Protein 4USK (pdb70)

B-factor: mean 26.86, std 12.87, range [9.79, 126.87]

Radius of gyration: 27.18 Å; Cα contacts (8 Å, |Δi|>4): 1807; chains: 2; bounding box: 76×77×44 Å

Solvent-accessible surface area: 27457 Å² total; per-residue (Å²): 161,57,23,36,0,64,0,71,0,0,0,11,0,5,1,11,5,13,10,0,7,2,48,27,1,1,72,85,83,6,1,49,0,0,0,0,0,1,65,54,30,0,41,0,4,0,67,32,37,120,85,83,2,3,52,0,21,13,48,111,126,87,89,29,114,53,128,58,86,85,118,108,13,133,61,86,57,40,17,36,34,12,1,3,0,9,27,17,0,15,179,77,79,39,183,30,142,28,35,18,0,20,0,12,5,86,25,74,4,72,63,27,1,18,1,9,6,48,3,0,27,0,0,0,2,0,36,0,0,14,19,32,46,62,12,28,35,18,14,36,36,4,0,68,16,0,46,87,0,10,34,99,54,18,57,80,93,12,15,17,14,24,1,9,0,0,0,24,7,13,15,2,6,0,30,0,63,52,100,54,97,16,44,4,3,46,11,102,21,83,108,137,0,28,75,72,0,40,40,2,0,1,2,0,48,22,25,59,12,202,50,45,85,94,0,32,93,24,3,17,56,1,14,105,76,145,106,110,84,14,20,85,9,0,47,3,5,39,128,22,0,64,66,1,11,59,4,2,28,77,16,49,33,181,32,0,10,39,2,3,101,96,16,4,73,33,10,61,102,1,8,185,22,0,13,63,90,88,2,52,93,0,30,72,2,0,66,173,12,17,5,72,0,0,15,0,3,3,27,3,14,7,0,6,0,0,0,10,0,29,78,142,68,46,114,46,0,50,152,28,0,61,142,49,118,39,119,44,25,92,2,89,16,22,157,91,2,1,65,27,95,98,100,29,103,174,61,21,37,0,66,0,67,0,0,0,10,0,4,1,11,4,13,8,0,6,3,49,30,1,1,72,83,82,6,1,48,0,0,0,0,0,0,52,43,32,0,43,0,5,0,81,33,34,123,81,84,4,2,59,0,22,10,50,97,126,90,88,32,125,45,115,51,80,86,117,106,14,133,62,89,57,49,26,38,36,13,1,3,0,9,29,21,0,15,179,80,77,40,179,30,144,29,31,20,0,21,0,15,4,85,24,83,6,71,66,24,2,18,1,10,7,53,2,0,29,0,0,0,2,0,37,0,0,13,18,31,46,59,14,27,36,18,14,36,36,4,0,67,16,0,51,88,0,10,36,99,54,18,58,82,95,13,15,18,15,24,0,9,0,0,0,24,8,12,14,1,5,0,30,0,64,52,98,58,97,16,44,3,2,44,13,99,19,83,118,140,1,27,89,73,0,40,40,3,0,1,0,0,46,22,24,54,12,207,50,45,84,88,0,29,91,22,3,19,57,1,13,104,76,139,108,111,87,13,20,84,9,0,44,1,6,41,126,21,0,63,66,2,12,59,4,3,28,74,16,48,34,181,32,0,9,41,2,3,99,100,15,4,73,30,11,61,106,2,7,183,22,0,15,64,89,86,2,52,96,0,29,77,2,0,67,184,18,18,6,74,0,0,17,0,3,5,28,4,13,9,0,18,0,0,0,10,0,27,77,132,84,46,112,56,0,50,156,27,0,60,140,53,118,43,127,45,30,86,2,88,19,23,157,97,4,1,71,25,90,96,97,34,106

InterPro domains:
  IPR001174 HddA/FKP [PR00960] (10-25)
  IPR001174 HddA/FKP [PR00960] (109-130)
  IPR001174 HddA/FKP [PR00960] (151-170)
  IPR001174 HddA/FKP [PR00960] (260-284)
  IPR001174 HddA/FKP [PR00960] (288-307)
  IPR006204 GHMP kinase N-terminal domain [PF00288] (81-171)
  IPR013750 GHMP kinase, C-terminal domain [PF08544] (245-319)
  IPR014606 D,D-heptose 7-phosphate kinase [PIRSF036406] (5-345)
  IPR020568 Ribosomal protein uS5 domain 2-type superfamily [SSF54211] (5-190)
  IPR036554 GHMP kinase, C-terminal domain superfamily [SSF55060] (190-334)
  IPR052203 GHMP Kinase-Related Enzymes [PTHR32463] (3-320)

Secondary structure (DSSP, 8-state):
---EEEEEEEEEEEEE-TTTTSHHHHHHH-EEEEEEEEEEEEEEEEEE-SSSEEEEE-TT--EEEEE--SSPPP--SSSHHHHHHHHHHHHHHSTT----EEEEEEESS-TTSSS-HHHHHHHHHHHHHHHHHT----HHHHHHHHHIIIIIIT-----SHHHHHHHH-SEEEEEEETTTEEEEEE----HHHHHHHHHHEEEEE----S-HHHHHHHHHHHHHTT-HHHHHHHHHHHHHHHHHHHHHHTT-HHHHHHHHHHHHHHHHHH-TTSS-HHHHHHHHHHHHHT--EEEESSSSSSSEEEEE--GGGHHHHHHHHTTSSSEEEE--B-----EEEEEE-/---EEEEEEEEEEEEE-TTTTSHHHHHHH-EEEEEEEEEEEEEEEEEE-SSSEEEEE-TT--EEEEE--SSPPP--SSSHHHHHHHHHHHHHHSTT----EEEEEEESS-TTSSS-HHHHHHHHHHHHHHHHHT----HHHHHHHHHHIIIIIT-----SSHHHHHHH-SEEEEEEETTTEEEEEE----HHHHHHHHHHEEEEE----S-HHHHHHHHHHHHHTT-HHHHHHHHHHHHHHHHHHHHHHTT-HHHHHHHHHHHHHHHHHHSTTSS-HHHHHHHHHHHHHT--EEEESSSSSSSEEEEE--GGGHHHHHHHHTTSSSEEEE--B-----EEEEEE-

Sequence (690 aa):
NPTIIIRARAPLRLLGLAGGGTDVVAPYADTFGGYVVLNATIDDRRYAYAVIKKTLTIPAVVRRFVSTDDQQQQVEEKKHQQLISSEEPLELNGTTLLNLHKAVYNHMIRNYNHGKKPIALELSSTFCDAPAGSSGLGSSSSTLVVVMIKAFVELLNLPLDDYAIAQQLAYRRIIERVDCGLAGGRQDQYSATFGGFNFMMEFYAAARTIVNPLRRIKNNWVLLCELEASLVLFYTGVVSRRESSAKIIQDQSSDDNVVSSHKTAAIEAMHGIKRREALVMKEEALLKGDFKKAFVVASSMRLLGWDNKKNSARTVSNAHIIDEIYDAAIRRAGAQAGKVVSGAGGGGFMLFFVPTEEKKRMDLIRRTLGEEYDGQQVSSNCHFTTKNGTQQAWRRIANNPTIIIRARAPLRLLGLAGGGTDVAPYADTFGGYVLNATIDDRRYAYAVIKKTLTIPAVVRRFVSTDDQQQQVEEKKHQQLISEEPLELNGTLNLHKAVYNHMIRRNYNHGKPIALELSTFCDAPAGSSGLGSSSSTLVVVMIKAFVELLNLPLDDYAIAQQLAYRRIERVDCGLAGGRQDQYSATFGGFNFMMEFYAAARTIVNPLRRIKNNWVLLCELEASLVLFYTGVVSRRESSAKIIQDQSSDDNVVSSHKTAAIEAMHGIKRREALVMKEEALLKGDFKKAFVVASSMRLLGWDNKKNSARTVSNAHIIDEIYDAAIRRAGAQAGKVVSGAGGGGFMLFFVPTEEKKRMDLIRRTLGEEYDGQQVSSNCHFTTKNGTQQAWRRIAN

Structure (mmCIF, N/CA/C/O backbone):
data_4USK
#
_entry.id   4USK
#
_cell.length_a   101.580
_cell.length_b   116.050
_cell.length_c   168.160
_cell.angle_alpha   90.00
_cell.angle_beta   90.00
_cell.angle_gamma   90.00
#
_symmetry.space_group_name_H-M   'C 2 2 21'
#
loop_
_entity.id
_entity.type
_entity.pdbx_description
1 polymer 'PUTATIVE SUGAR KINASE'
2 non-polymer 'DIMETHYL SULFOXIDE'
3 non-polymer 'CHLORIDE ION'
4 non-polymer S-1,2-PROPANEDIOL
5 water water
#
loop_
_atom_site.group_PDB
_atom_site.id
_atom_site.type_symbol
_atom_site.label_atom_id
_atom_site.label_alt_id
_atom_site.label_comp_id
_atom_site.label_asym_id
_atom_site.label_entity_id
_atom_site.label_seq_id
_atom_site.pdbx_PDB_ins_code
_atom_site.Cartn_x
_atom_site.Cartn_y
_atom_site.Cartn_z
_atom_site.occupancy
_atom_site.B_iso_or_equiv
_atom_site.auth_seq_id
_atom_site.auth_comp_id
_atom_site.auth_asym_id
_atom_site.auth_atom_id
_atom_site.pdbx_PDB_model_num
ATOM 1 N N . ASN A 1 2 ? -35.495 -12.306 40.094 1.00 125.77 2 ASN A N 1
ATOM 2 C CA . ASN A 1 2 ? -34.206 -11.791 40.648 1.00 116.73 2 ASN A CA 1
ATOM 3 C C . ASN A 1 2 ? -33.064 -11.736 39.621 1.00 92.14 2 ASN A C 1
ATOM 4 O O . ASN A 1 2 ? -32.778 -12.729 38.942 1.00 70.82 2 ASN A O 1
ATOM 9 N N . PRO A 1 3 ? -32.420 -10.561 39.496 1.00 80.46 3 PRO A N 1
ATOM 10 C CA . PRO A 1 3 ? -31.349 -10.333 38.518 1.00 64.45 3 PRO A CA 1
ATOM 11 C C . PRO A 1 3 ? -30.059 -11.175 38.668 1.00 55.20 3 PRO A C 1
ATOM 12 O O . PRO A 1 3 ? -29.729 -11.662 39.760 1.00 50.76 3 PRO A O 1
ATOM 16 N N . THR A 1 4 ? -29.364 -11.344 37.542 1.00 42.79 4 THR A N 1
ATOM 17 C CA . THR A 1 4 ? -27.991 -11.848 37.502 1.00 33.91 4 THR A CA 1
ATOM 18 C C . THR A 1 4 ? -27.050 -10.642 37.493 1.00 24.00 4 THR A C 1
ATOM 19 O O . THR A 1 4 ? -27.308 -9.651 36.802 1.00 22.84 4 THR A O 1
ATOM 23 N N . ILE A 1 5 ? -25.965 -10.722 38.249 1.00 20.92 5 ILE A N 1
ATOM 24 C CA . ILE A 1 5 ? -24.923 -9.692 38.169 1.00 16.70 5 ILE A CA 1
ATOM 25 C C . ILE A 1 5 ? -23.593 -10.418 37.953 1.00 16.62 5 ILE A C 1
ATOM 26 O O . ILE A 1 5 ? -23.254 -11.332 38.722 1.00 20.68 5 ILE A O 1
ATOM 31 N N . ILE A 1 6 ? -22.909 -10.014 36.880 1.00 14.59 6 ILE A N 1
ATOM 32 C CA A ILE A 1 6 ? -21.633 -10.586 36.396 0.40 15.02 6 ILE A CA 1
ATOM 33 C CA B ILE A 1 6 ? -21.602 -10.588 36.558 0.60 15.20 6 ILE A CA 1
ATOM 34 C C . ILE A 1 6 ? -20.624 -9.447 36.413 1.00 13.89 6 ILE A C 1
ATOM 35 O O . ILE A 1 6 ? -20.964 -8.373 35.921 1.00 14.51 6 ILE A O 1
ATOM 44 N N . ARG A 1 7 ? -19.387 -9.692 36.871 1.00 13.61 7 ARG A N 1
ATOM 45 C CA . ARG A 1 7 ? -18.316 -8.738 36.670 1.00 13.75 7 ARG A CA 1
ATOM 46 C C . ARG A 1 7 ? -17.162 -9.454 35.960 1.00 14.01 7 ARG A C 1
ATOM 47 O O . ARG A 1 7 ? -16.969 -10.668 36.124 1.00 15.03 7 ARG A O 1
ATOM 55 N N . ALA A 1 8 ? -16.415 -8.718 35.154 1.00 11.25 8 ALA A N 1
ATOM 56 C CA . ALA A 1 8 ? -15.193 -9.307 34.583 1.00 12.30 8 ALA A CA 1
ATOM 57 C C . ALA A 1 8 ? -14.110 -8.257 34.706 1.00 12.52 8 ALA A C 1
ATOM 58 O O . ALA A 1 8 ? -14.385 -7.039 34.750 1.00 13.85 8 ALA A O 1
ATOM 60 N N . ARG A 1 9 ? -12.851 -8.699 34.773 1.00 10.83 9 ARG A N 1
ATOM 61 C CA . ARG A 1 9 ? -11.753 -7.747 34.775 1.00 10.67 9 ARG A CA 1
ATOM 62 C C . ARG A 1 9 ? -10.673 -8.274 33.828 1.00 11.47 9 ARG A C 1
ATOM 63 O O . ARG A 1 9 ? -10.571 -9.472 33.574 1.00 12.22 9 ARG A O 1
ATOM 71 N N . ALA A 1 10 ? -9.873 -7.376 33.302 1.00 12.88 10 ALA A N 1
ATOM 72 C CA . ALA A 1 10 ? -8.740 -7.788 32.434 1.00 17.03 10 ALA A CA 1
ATOM 73 C C . ALA A 1 10 ? -7.601 -6.835 32.723 1.00 14.87 10 ALA A C 1
ATOM 74 O O . ALA A 1 10 ? -7.826 -5.622 32.827 1.00 14.62 10 ALA A O 1
ATOM 76 N N . PRO A 1 11 ? -6.360 -7.360 32.843 1.00 13.52 11 PRO A N 1
ATOM 77 C CA . PRO A 1 11 ? -5.267 -6.454 33.186 1.00 13.57 11 PRO A CA 1
ATOM 78 C C . PRO A 1 11 ? -4.771 -5.586 32.005 1.00 13.81 11 PRO A C 1
ATOM 79 O O . PRO A 1 11 ? -4.732 -6.045 30.859 1.00 12.80 11 PRO A O 1
ATOM 83 N N . LEU A 1 12 ? -4.372 -4.366 32.345 1.00 11.30 12 LEU A N 1
ATOM 84 C CA . LEU A 1 12 ? -3.731 -3.413 31.420 1.00 11.41 12 LEU A CA 1
ATOM 85 C C . LEU A 1 12 ? -2.295 -3.862 31.219 1.00 12.39 12 LEU A C 1
ATOM 86 O O . LEU A 1 12 ? -1.832 -4.809 31.893 1.00 11.74 12 LEU A O 1
ATOM 91 N N . ARG A 1 13 ? -1.589 -3.218 30.294 1.00 13.15 13 ARG A N 1
ATOM 92 C CA . ARG A 1 13 ? -0.281 -3.732 29.886 1.00 15.80 13 ARG A CA 1
ATOM 93 C C . ARG A 1 13 ? 0.763 -2.652 29.637 1.00 14.82 13 ARG A C 1
ATOM 94 O O . ARG A 1 13 ? 0.463 -1.531 29.224 1.00 16.64 13 ARG A O 1
ATOM 102 N N . LEU A 1 14 ? 2.004 -3.014 29.907 1.00 13.13 14 LEU A N 1
ATOM 103 C CA A LEU A 1 14 ? 3.116 -2.138 29.551 0.70 12.80 14 LEU A CA 1
ATOM 104 C CA B LEU A 1 14 ? 3.167 -2.208 29.627 0.30 13.57 14 LEU A CA 1
ATOM 105 C C . LEU A 1 14 ? 3.697 -2.667 28.280 1.00 13.98 14 LEU A C 1
ATOM 106 O O . LEU A 1 14 ? 3.865 -3.867 28.113 1.00 13.53 14 LEU A O 1
ATOM 115 N N . GLY A 1 15 ? 3.944 -1.740 27.348 1.00 14.75 15 GLY A N 1
ATOM 116 C CA . GLY A 1 15 ? 4.568 -2.079 26.061 1.00 13.77 15 GLY A CA 1
ATOM 117 C C . GLY A 1 15 ? 6.060 -2.072 26.349 1.00 16.26 15 GLY A C 1
ATOM 118 O O . GLY A 1 15 ? 6.596 -1.051 26.763 1.00 18.30 15 GLY A O 1
ATOM 119 N N . LEU A 1 16 ? 6.721 -3.223 26.215 1.00 14.51 16 LEU A N 1
ATOM 120 C CA . LEU A 1 16 ? 8.170 -3.300 26.516 1.00 12.71 16 LEU A CA 1
ATOM 121 C C . LEU A 1 16 ? 9.026 -3.062 25.261 1.00 12.99 16 LEU A C 1
ATOM 122 O O . LEU A 1 16 ? 10.041 -2.369 25.335 1.00 14.00 16 LEU A O 1
ATOM 127 N N . ALA A 1 17 ? 8.602 -3.618 24.133 1.00 15.59 17 ALA A N 1
ATOM 128 C CA . ALA A 1 17 ? 9.311 -3.453 22.878 1.00 15.91 17 ALA A CA 1
ATOM 129 C C . ALA A 1 17 ? 8.398 -3.793 21.711 1.00 14.04 17 ALA A C 1
ATOM 130 O O . ALA A 1 17 ? 7.401 -4.540 21.850 1.00 14.45 17 ALA A O 1
ATOM 132 N N . GLY A 1 18 ? 8.718 -3.257 20.517 1.00 14.32 18 GLY A N 1
ATOM 133 C CA . GLY A 1 18 ? 8.041 -3.728 19.319 1.00 11.59 18 GLY A CA 1
ATOM 134 C C . GLY A 1 18 ? 6.798 -2.949 18.848 1.00 12.64 18 GLY A C 1
ATOM 135 O O . GLY A 1 18 ? 6.353 -3.115 17.696 1.00 14.30 18 GLY A O 1
ATOM 136 N N . GLY A 1 19 ? 6.226 -2.146 19.742 1.00 17.35 19 GLY A N 1
ATOM 137 C CA . GLY A 1 19 ? 5.010 -1.367 19.446 1.00 15.63 19 GLY A CA 1
ATOM 138 C C . GLY A 1 19 ? 5.229 -0.485 18.224 1.00 16.30 19 GLY A C 1
ATOM 139 O O . GLY A 1 19 ? 6.274 0.133 18.088 1.00 14.13 19 GLY A O 1
ATOM 140 N N . GLY A 1 20 ? 4.249 -0.473 17.330 1.00 15.96 20 GLY A N 1
ATOM 141 C CA . GLY A 1 20 ? 4.417 0.184 16.026 1.00 19.79 20 GLY A CA 1
ATOM 142 C C . GLY A 1 20 ? 4.579 -0.816 14.902 1.00 21.30 20 GLY A C 1
ATOM 143 O O . GLY A 1 20 ? 4.068 -0.584 13.811 1.00 18.94 20 GLY A O 1
ATOM 144 N N . THR A 1 21 ? 5.283 -1.938 15.137 1.00 15.11 21 THR A N 1
ATOM 145 C CA . THR A 1 21 ? 5.346 -3.010 14.105 1.00 13.58 21 THR A CA 1
ATOM 146 C C . THR A 1 21 ? 4.031 -3.818 14.017 1.00 18.27 21 THR A C 1
ATOM 147 O O . THR A 1 21 ? 3.850 -4.681 13.132 1.00 17.02 21 THR A O 1
ATOM 151 N N . ASP A 1 22 ? 3.104 -3.531 14.920 1.00 16.61 22 ASP A N 1
ATOM 152 C CA . ASP A 1 22 ? 1.814 -4.181 14.853 1.00 20.06 22 ASP A CA 1
ATOM 153 C C . ASP A 1 22 ? 0.794 -3.339 14.067 1.00 21.21 22 ASP A C 1
ATOM 154 O O . ASP A 1 22 ? -0.333 -3.763 13.963 1.00 20.32 22 ASP A O 1
ATOM 159 N N . VAL A 1 23 ? 1.184 -2.162 13.556 1.00 18.81 23 VAL A N 1
ATOM 160 C CA A VAL A 1 23 ? 0.280 -1.361 12.686 0.60 19.08 23 VAL A CA 1
ATOM 161 C CA B VAL A 1 23 ? 0.290 -1.364 12.715 0.40 19.29 23 VAL A CA 1
ATOM 162 C C . VAL A 1 23 ? 0.074 -2.105 11.377 1.00 19.56 23 VAL A C 1
ATOM 163 O O . VAL A 1 23 ? 1.013 -2.719 10.859 1.00 21.22 23 VAL A O 1
ATOM 170 N N . ALA A 1 24 ? -1.162 -2.063 10.859 1.00 17.56 24 ALA A N 1
ATOM 171 C CA . ALA A 1 24 ? -1.586 -2.935 9.753 1.00 24.03 24 ALA A CA 1
ATOM 172 C C . ALA A 1 24 ? -0.635 -3.075 8.583 1.00 26.16 24 ALA A C 1
ATOM 173 O O . ALA A 1 24 ? -0.212 -4.214 8.270 1.00 24.89 24 ALA A O 1
ATOM 175 N N . PRO A 1 25 ? -0.271 -1.947 7.928 1.00 23.99 25 PRO A N 1
ATOM 176 C CA . PRO A 1 25 ? 0.613 -2.166 6.762 1.00 22.09 25 PRO A CA 1
ATOM 177 C C . PRO A 1 25 ? 1.965 -2.775 7.116 1.00 25.12 25 PRO A C 1
ATOM 178 O O . PRO A 1 25 ? 2.516 -3.541 6.320 1.00 24.45 25 PRO A O 1
ATOM 182 N N . TYR A 1 26 ? 2.519 -2.437 8.287 1.00 19.93 26 TYR A N 1
ATOM 183 C CA . TYR A 1 26 ? 3.808 -3.029 8.661 1.00 18.8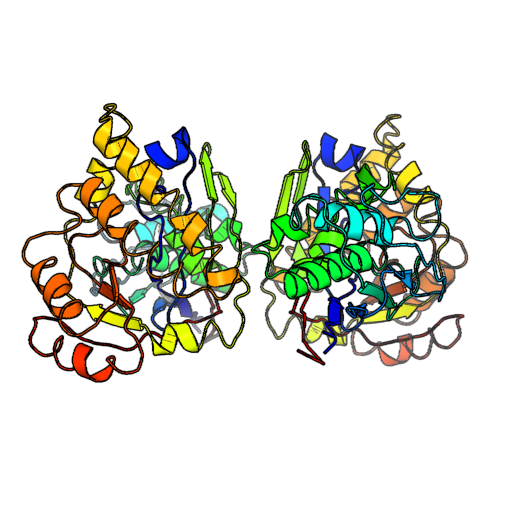3 26 TYR A CA 1
ATOM 184 C C . TYR A 1 26 ? 3.689 -4.543 8.952 1.00 17.31 26 TYR A C 1
ATOM 185 O O . TYR A 1 26 ? 4.437 -5.348 8.374 1.00 17.41 26 TYR A O 1
ATOM 194 N N . ALA A 1 27 ? 2.753 -4.931 9.824 1.00 18.73 27 ALA A N 1
ATOM 195 C CA . ALA A 1 27 ? 2.598 -6.341 10.169 1.00 21.57 27 ALA A CA 1
ATOM 196 C C . ALA A 1 27 ? 2.278 -7.181 8.923 1.00 20.37 27 ALA A C 1
ATOM 197 O O . ALA A 1 27 ? 2.832 -8.274 8.742 1.00 19.42 27 ALA A O 1
ATOM 199 N N . ASP A 1 28 ? 1.382 -6.663 8.076 1.00 17.73 28 ASP A N 1
ATOM 200 C CA . ASP A 1 28 ? 0.987 -7.394 6.874 1.00 17.95 28 ASP A CA 1
ATOM 201 C C . ASP A 1 28 ? 2.109 -7.535 5.846 1.00 21.03 28 ASP A C 1
ATOM 202 O O . ASP A 1 28 ? 2.112 -8.481 5.056 1.00 24.40 28 ASP A O 1
ATOM 207 N N . THR A 1 29 ? 3.043 -6.588 5.833 1.00 18.04 29 THR A N 1
ATOM 208 C CA . THR A 1 29 ? 4.105 -6.627 4.821 1.00 21.25 29 THR A CA 1
ATOM 209 C C . THR A 1 29 ? 5.361 -7.324 5.268 1.00 21.50 29 THR A C 1
ATOM 210 O O . THR A 1 29 ? 5.919 -8.104 4.506 1.00 22.10 29 THR A O 1
ATOM 214 N N . PHE A 1 30 ? 5.830 -7.015 6.484 1.00 21.24 30 PHE A N 1
ATOM 215 C CA . PHE A 1 30 ? 7.131 -7.508 6.975 1.00 18.87 30 PHE A CA 1
ATOM 216 C C . PHE A 1 30 ? 7.029 -8.498 8.141 1.00 20.15 30 PHE A C 1
ATOM 217 O O . PHE A 1 30 ? 8.019 -9.188 8.455 1.00 16.66 30 PHE A O 1
ATOM 225 N N . GLY A 1 31 ? 5.848 -8.569 8.749 1.00 17.39 31 GLY A N 1
ATOM 226 C CA . GLY A 1 31 ? 5.676 -9.270 10.042 1.00 16.44 31 GLY A CA 1
ATOM 227 C C . GLY A 1 31 ? 6.077 -8.372 11.197 1.00 17.04 31 GLY A C 1
ATOM 228 O O . GLY A 1 31 ? 7.120 -7.726 11.168 1.00 18.86 31 GLY A O 1
ATOM 229 N N . GLY A 1 32 ? 5.226 -8.324 12.227 1.00 14.31 32 GLY A N 1
ATOM 230 C CA . GLY A 1 32 ? 5.527 -7.524 13.409 1.00 17.85 32 GLY A CA 1
ATOM 231 C C . GLY A 1 32 ? 5.873 -8.389 14.632 1.00 15.50 32 GLY A C 1
ATOM 232 O O . GLY A 1 32 ? 5.544 -9.567 14.678 1.00 15.17 32 GLY A O 1
ATOM 233 N N . TYR A 1 33 ? 6.594 -7.801 15.583 1.00 15.12 33 TYR A N 1
ATOM 234 C CA . TYR A 1 33 ? 6.912 -8.476 16.876 1.00 17.18 33 TYR A CA 1
ATOM 235 C C . TYR A 1 33 ? 6.588 -7.471 17.958 1.00 18.02 33 TYR A C 1
ATOM 236 O O . TYR A 1 33 ? 7.013 -6.300 17.870 1.00 14.65 33 TYR A O 1
ATOM 245 N N . VAL A 1 34 ? 5.885 -7.912 19.004 1.00 14.13 34 VAL A N 1
ATOM 246 C CA A VAL A 1 34 ? 5.704 -7.088 20.216 0.70 17.72 34 VAL A CA 1
ATOM 247 C CA B VAL A 1 34 ? 5.777 -7.088 20.209 0.30 16.58 34 VAL A CA 1
ATOM 248 C C . VAL A 1 34 ? 6.020 -7.912 21.460 1.00 13.88 34 VAL A C 1
ATOM 249 O O . VAL A 1 34 ? 5.574 -9.073 21.562 1.00 21.28 34 VAL A O 1
ATOM 256 N N . LEU A 1 35 ? 6.754 -7.313 22.388 1.00 16.75 35 LEU A N 1
ATOM 257 C CA . LEU A 1 35 ? 6.960 -7.890 23.724 1.00 13.89 35 LEU A CA 1
ATOM 258 C C . LEU A 1 35 ? 6.184 -6.987 24.693 1.00 15.31 35 LEU A C 1
ATOM 259 O O . LEU A 1 35 ? 6.451 -5.766 24.771 1.00 12.83 35 LEU A O 1
ATOM 264 N N . ASN A 1 36 ? 5.226 -7.555 25.438 1.00 13.49 36 ASN A N 1
ATOM 265 C CA . ASN A 1 36 ? 4.513 -6.729 26.408 1.00 13.25 36 ASN A CA 1
ATOM 266 C C . ASN A 1 36 ? 4.243 -7.553 27.676 1.00 12.43 36 ASN A C 1
ATOM 267 O O . ASN A 1 36 ? 4.530 -8.771 27.696 1.00 12.95 36 ASN A O 1
ATOM 272 N N . ALA A 1 37 ? 3.774 -6.885 28.733 1.00 10.77 37 ALA A N 1
ATOM 273 C CA . ALA A 1 37 ? 3.574 -7.591 30.002 1.00 10.61 37 ALA A CA 1
ATOM 274 C C . ALA A 1 37 ? 2.418 -6.949 30.771 1.00 12.66 37 ALA A C 1
ATOM 275 O O . ALA A 1 37 ? 2.326 -5.712 30.871 1.00 13.13 37 ALA A O 1
ATOM 277 N N . THR A 1 38 ? 1.514 -7.776 31.288 1.00 11.68 38 THR A N 1
ATOM 278 C CA . THR A 1 38 ? 0.359 -7.219 32.020 1.00 12.53 38 THR A CA 1
ATOM 279 C C . THR A 1 38 ? 0.753 -6.757 33.437 1.00 11.94 38 THR A C 1
ATOM 280 O O . THR A 1 38 ? 1.604 -7.383 34.091 1.00 13.07 38 THR A O 1
ATOM 284 N N . ILE A 1 39 ? 0.141 -5.661 33.875 1.00 12.09 39 ILE A N 1
ATOM 285 C CA . ILE A 1 39 ? 0.370 -5.107 35.194 1.00 10.48 39 ILE A CA 1
ATOM 286 C C . ILE A 1 39 ? -0.882 -5.172 36.083 1.00 12.12 39 ILE A C 1
ATOM 287 O O . ILE A 1 39 ? -1.929 -5.627 35.658 1.00 14.03 39 ILE A O 1
ATOM 292 N N . ASP A 1 40 ? -0.679 -4.694 37.316 1.00 14.88 40 ASP A N 1
ATOM 293 C CA A ASP A 1 40 ? -1.677 -4.806 38.405 0.50 14.55 40 ASP A CA 1
ATOM 294 C CA B ASP A 1 40 ? -1.574 -4.622 38.464 0.50 19.93 40 ASP A CA 1
ATOM 295 C C . ASP A 1 40 ? -2.786 -3.732 38.335 1.00 17.46 40 ASP A C 1
ATOM 296 O O . ASP A 1 40 ? -3.284 -3.290 39.374 1.00 19.45 40 ASP A O 1
ATOM 305 N N . ARG A 1 41 ? -3.184 -3.341 37.110 1.00 16.62 41 ARG A N 1
ATOM 306 C CA A ARG A 1 41 ? -4.225 -2.327 36.924 0.40 14.78 41 ARG A CA 1
ATOM 307 C CA B ARG A 1 41 ? -4.192 -2.285 36.897 0.60 15.15 41 ARG A CA 1
ATOM 308 C C . ARG A 1 41 ? -5.178 -2.868 35.901 1.00 14.48 41 ARG A C 1
ATOM 309 O O . ARG A 1 41 ? -4.741 -3.503 34.948 1.00 14.10 41 ARG A O 1
ATOM 324 N N . TYR A 1 42 ? -6.484 -2.637 36.112 1.00 12.57 42 TYR A N 1
ATOM 325 C CA . TYR A 1 42 ? -7.509 -3.398 35.354 1.00 14.00 42 TYR A CA 1
ATOM 326 C C . TYR A 1 42 ? -8.567 -2.560 34.658 1.00 14.05 42 TYR A C 1
ATOM 327 O O . TYR A 1 42 ? -8.921 -1.468 35.126 1.00 14.37 42 TYR A O 1
ATOM 336 N N . ALA A 1 43 ? -9.095 -3.113 33.563 1.00 13.96 43 ALA A N 1
ATOM 337 C CA . ALA A 1 43 ? -10.372 -2.634 32.998 1.00 15.19 43 ALA A CA 1
ATOM 338 C C . ALA A 1 43 ? -11.455 -3.609 33.487 1.00 12.04 43 ALA A C 1
ATOM 339 O O . ALA A 1 43 ? -11.192 -4.811 33.695 1.00 12.02 43 ALA A O 1
ATOM 341 N N . TYR A 1 44 ? -12.677 -3.110 33.601 1.00 12.38 44 TYR A N 1
ATOM 342 C CA . TYR A 1 44 ? -13.768 -3.894 34.163 1.00 11.64 44 TYR A CA 1
ATOM 343 C C . TYR A 1 44 ? -15.040 -3.730 33.315 1.00 10.21 44 TYR A C 1
ATOM 344 O O . TYR A 1 44 ? -15.291 -2.643 32.735 1.00 13.41 44 TYR A O 1
ATOM 353 N N . ALA A 1 45 ? -15.801 -4.807 33.243 1.00 11.12 45 ALA A N 1
ATOM 354 C CA . ALA A 1 45 ? -17.199 -4.746 32.726 1.00 10.69 45 ALA A CA 1
ATOM 355 C C . ALA A 1 45 ? -18.121 -5.402 33.720 1.00 13.61 45 ALA A C 1
ATOM 356 O O . ALA A 1 45 ? -17.765 -6.385 34.406 1.00 12.90 45 ALA A O 1
ATOM 358 N N . VAL A 1 46 ? -19.357 -4.900 33.774 1.00 12.51 46 VAL A N 1
ATOM 359 C CA . VAL A 1 46 ? -20.353 -5.519 34.618 1.00 13.34 46 VAL A CA 1
ATOM 360 C C . VAL A 1 46 ? -21.595 -5.664 33.746 1.00 16.37 46 VAL A C 1
ATOM 361 O O . VAL A 1 46 ? -21.945 -4.726 33.000 1.00 15.39 46 VAL A O 1
ATOM 365 N N . ILE A 1 47 ? -22.254 -6.815 33.851 1.00 13.40 47 ILE A N 1
ATOM 366 C CA . ILE A 1 47 ? -23.588 -7.012 33.253 1.00 14.11 47 ILE A CA 1
ATOM 367 C C . ILE A 1 47 ? -24.591 -7.233 34.376 1.00 18.46 47 ILE A C 1
ATOM 368 O O . ILE A 1 47 ? -24.382 -8.069 35.286 1.00 16.08 47 ILE A O 1
ATOM 373 N N . LYS A 1 48 ? -25.676 -6.459 34.345 1.00 17.11 48 LYS A N 1
ATOM 374 C CA A LYS A 1 48 ? -26.804 -6.679 35.249 0.40 19.29 48 LYS A CA 1
ATOM 375 C CA B LYS A 1 48 ? -26.813 -6.683 35.249 0.60 19.60 48 LYS A CA 1
ATOM 376 C C . LYS A 1 48 ? -28.032 -6.930 34.378 1.00 21.14 48 LYS A C 1
ATOM 377 O O . LYS A 1 48 ? -28.369 -6.109 33.518 1.00 23.13 48 LYS A O 1
ATOM 388 N N . THR A 1 49 ? -28.675 -8.073 34.561 1.00 22.03 49 THR A N 1
ATOM 389 C CA . THR A 1 49 ? -29.913 -8.305 33.830 1.00 22.92 49 THR A CA 1
ATOM 390 C C . THR A 1 49 ? -30.990 -7.378 34.426 1.00 22.99 49 THR A C 1
ATOM 391 O O . THR A 1 49 ? -30.930 -6.994 35.603 1.00 23.70 49 THR A O 1
ATOM 395 N N . LEU A 1 50 ? -31.916 -6.940 33.576 1.00 22.22 50 LEU A N 1
ATOM 396 C CA . LEU A 1 50 ? -32.908 -5.933 33.969 1.00 23.58 50 LEU A CA 1
ATOM 397 C C . LEU A 1 50 ? -34.297 -6.567 33.990 1.00 34.58 50 LEU A C 1
ATOM 398 O O . LEU A 1 50 ? -34.540 -7.541 33.295 1.00 27.76 50 LEU A O 1
ATOM 403 N N . THR A 1 51 ? -35.185 -6.005 34.803 1.00 41.33 51 THR A N 1
ATOM 404 C CA . THR A 1 51 ? -36.531 -6.549 34.972 1.00 47.80 51 THR A CA 1
ATOM 405 C C . THR A 1 51 ? -37.542 -5.721 34.178 1.00 43.19 51 THR A C 1
ATOM 406 O O . THR A 1 51 ? -38.745 -5.916 34.286 1.00 64.89 51 THR A O 1
ATOM 410 N N . ILE A 1 52 ? -37.023 -4.815 33.355 1.00 45.88 52 ILE A N 1
ATOM 411 C CA . ILE A 1 52 ? -37.807 -4.004 32.436 1.00 41.02 52 ILE A CA 1
ATOM 412 C C . ILE A 1 52 ? -37.265 -4.180 31.012 1.00 51.37 52 ILE A C 1
ATOM 413 O O . ILE A 1 52 ? -36.062 -4.432 30.837 1.00 36.08 52 ILE A O 1
ATOM 418 N N . PRO A 1 53 ? -38.138 -4.046 29.989 1.00 37.57 53 PRO A N 1
ATOM 419 C CA . PRO A 1 53 ? -37.713 -4.272 28.607 1.00 39.62 53 PRO A CA 1
ATOM 420 C C . PRO A 1 53 ? -36.811 -3.138 28.085 1.00 39.06 53 PRO A C 1
ATOM 421 O O . PRO A 1 53 ? -37.272 -2.247 27.364 1.00 34.54 53 PRO A O 1
ATOM 425 N N . ALA A 1 54 ? -35.530 -3.168 28.452 1.00 27.94 54 ALA A N 1
ATOM 426 C CA . ALA A 1 54 ? -34.614 -2.110 28.030 1.00 22.87 54 ALA A CA 1
ATOM 427 C C . ALA A 1 54 ? -33.183 -2.637 28.050 1.00 22.52 54 ALA A C 1
ATOM 428 O O . ALA A 1 54 ? -32.898 -3.662 28.667 1.00 25.39 54 ALA A O 1
ATOM 430 N N . VAL A 1 55 ? -32.339 -1.913 27.344 1.00 22.35 55 VAL A N 1
ATOM 431 C CA A VAL A 1 55 ? -30.908 -2.156 27.372 0.50 28.29 55 VAL A CA 1
ATOM 432 C CA B VAL A 1 55 ? -30.889 -2.145 27.331 0.50 27.36 55 VAL A CA 1
ATOM 433 C C . VAL A 1 55 ? -30.227 -0.819 27.699 1.00 25.46 55 VAL A C 1
ATOM 434 O O . VAL A 1 55 ? -30.584 0.225 27.147 1.00 21.95 55 VAL A O 1
ATOM 441 N N . ARG A 1 56 ? -29.274 -0.849 28.635 1.00 20.84 56 ARG A N 1
ATOM 442 C CA A ARG A 1 56 ? -28.606 0.370 29.065 0.60 21.21 56 ARG A CA 1
ATOM 443 C CA B ARG A 1 56 ? -28.600 0.378 29.093 0.40 20.62 56 ARG A CA 1
ATOM 444 C C . ARG A 1 56 ? -27.106 0.148 28.961 1.00 20.65 56 ARG A C 1
ATOM 445 O O . ARG A 1 56 ? -26.626 -0.946 29.290 1.00 17.59 56 ARG A O 1
ATOM 460 N N . PHE A 1 57 ? -26.391 1.170 28.486 1.00 19.83 57 PHE A N 1
ATOM 461 C CA . PHE A 1 57 ? -24.898 1.133 28.363 1.00 16.14 57 PHE A CA 1
ATOM 462 C C . PHE A 1 57 ? -24.300 2.284 29.146 1.00 23.27 57 PHE A C 1
ATOM 463 O O . PHE A 1 57 ? -24.803 3.405 29.051 1.00 19.28 57 PHE A O 1
ATOM 471 N N . VAL A 1 58 ? -23.235 2.030 29.928 1.00 14.81 58 VAL A N 1
ATOM 472 C CA . VAL A 1 58 ? -22.633 3.041 30.746 1.00 12.45 58 VAL A CA 1
ATOM 473 C C . VAL A 1 58 ? -21.121 2.936 30.525 1.00 17.13 58 VAL A C 1
ATOM 474 O O . VAL A 1 58 ? -20.566 1.818 30.567 1.00 16.70 58 VAL A O 1
ATOM 478 N N . SER A 1 59 ? -20.459 4.061 30.260 1.00 16.52 59 SER A N 1
ATOM 479 C CA . SER A 1 59 ? -18.975 4.055 29.999 1.00 17.69 59 SER A CA 1
ATOM 480 C C . SER A 1 59 ? -18.126 4.486 31.176 1.00 23.34 59 SER A C 1
ATOM 481 O O . SER A 1 59 ? -18.644 5.038 32.137 1.00 21.04 59 SER A O 1
ATOM 484 N N . THR A 1 60 ? -16.796 4.249 31.060 1.00 22.23 60 THR A N 1
ATOM 485 C CA . THR A 1 60 ? -15.840 4.653 32.116 1.00 24.23 60 THR A CA 1
ATOM 486 C C . THR A 1 60 ? -15.954 6.140 32.444 1.00 30.84 60 THR A C 1
ATOM 487 O O . THR A 1 60 ? -15.814 6.506 33.608 1.00 26.18 60 THR A O 1
ATOM 491 N N . ASP A 1 61 ? -16.192 6.976 31.414 1.00 29.22 61 ASP A N 1
ATOM 492 C CA A ASP A 1 61 ? -16.348 8.410 31.689 0.65 34.38 61 ASP A CA 1
ATOM 493 C CA B ASP A 1 61 ? -16.392 8.423 31.531 0.35 32.61 61 ASP A CA 1
ATOM 494 C C . ASP A 1 61 ? -17.825 8.782 31.938 1.00 34.66 61 ASP A C 1
ATOM 495 O O . ASP A 1 61 ? -18.230 9.959 31.846 1.00 33.73 61 ASP A O 1
ATOM 504 N N . GLN A 1 62 ? -18.604 7.768 32.317 1.00 30.45 62 GLN A N 1
ATOM 505 C CA A GLN A 1 62 ? -20.009 7.933 32.730 0.70 34.35 62 GLN A CA 1
ATOM 506 C CA B GLN A 1 62 ? -20.019 7.945 32.740 0.30 31.55 62 GLN A CA 1
ATOM 507 C C . GLN A 1 62 ? -20.976 8.549 31.676 1.00 39.58 62 GLN A C 1
ATOM 508 O O . GLN A 1 62 ? -21.964 9.211 32.049 1.00 32.58 62 GLN A O 1
ATOM 519 N N . GLN A 1 63 ? -20.697 8.326 30.368 1.00 27.00 63 GLN A N 1
ATOM 520 C CA A GLN A 1 63 ? -21.710 8.450 29.288 0.40 21.21 63 GLN A CA 1
ATOM 521 C CA B GLN A 1 63 ? -21.753 8.491 29.362 0.60 21.54 63 GLN A CA 1
ATOM 522 C C . GLN A 1 63 ? -22.715 7.333 29.509 1.00 23.15 63 GLN A C 1
ATOM 523 O O . GLN A 1 63 ? -22.318 6.239 29.951 1.00 21.01 63 GLN A O 1
ATOM 534 N N . VAL A 1 64 ? -23.997 7.579 29.190 1.00 15.86 64 VAL A N 1
ATOM 535 C CA . VAL A 1 64 ? -25.048 6.591 29.423 1.00 16.21 64 VAL A CA 1
ATOM 536 C C . VAL A 1 64 ? -26.041 6.637 28.276 1.00 21.23 64 VAL A C 1
ATOM 537 O O . VAL A 1 64 ? -26.512 7.737 27.878 1.00 19.24 64 VAL A O 1
ATOM 541 N N . GLU A 1 65 ? -26.365 5.465 27.754 1.00 18.95 65 GLU A N 1
ATOM 542 C CA A GLU A 1 65 ? -27.355 5.323 26.690 0.60 20.72 65 GLU A CA 1
ATOM 543 C CA B GLU A 1 65 ? -27.376 5.348 26.709 0.40 21.86 65 GLU A CA 1
ATOM 544 C C . GLU A 1 65 ? -28.410 4.318 27.126 1.00 24.25 65 GLU A C 1
ATOM 545 O O . GLU A 1 65 ? -28.102 3.302 27.754 1.00 24.14 65 GLU A O 1
ATOM 556 N N . LYS A 1 66 ? -29.665 4.576 26.796 1.00 20.29 66 LYS A N 1
ATOM 557 C CA A LYS A 1 66 ? -30.723 3.644 27.155 0.60 18.81 66 LYS A CA 1
ATOM 558 C CA B LYS A 1 66 ? -30.752 3.683 27.178 0.40 20.82 66 LYS A CA 1
ATOM 559 C C . LYS A 1 66 ? -31.612 3.487 25.940 1.00 26.85 66 LYS A C 1
ATOM 560 O O . LYS A 1 66 ? -31.918 4.466 25.253 1.00 27.92 66 LYS A O 1
ATOM 571 N N . HIS A 1 67 ? -31.954 2.242 25.635 1.00 24.23 67 HIS A N 1
ATOM 572 C CA . HIS A 1 67 ? -32.765 1.943 24.451 1.00 32.06 67 HIS A CA 1
ATOM 573 C C . HIS A 1 67 ? -33.917 1.046 24.867 1.00 32.21 67 HIS A C 1
ATOM 574 O O . HIS A 1 67 ? -33.783 0.246 25.807 1.00 26.19 67 HIS A O 1
ATOM 581 N N . GLN A 1 68 ? -35.053 1.165 24.172 1.00 41.43 68 GLN A N 1
ATOM 582 C CA A GLN A 1 68 ? -36.125 0.169 24.316 0.60 48.08 68 GLN A CA 1
ATOM 583 C CA B GLN A 1 68 ? -36.138 0.188 24.286 0.40 45.44 68 GLN A CA 1
ATOM 584 C C . GLN A 1 68 ? -35.683 -1.164 23.700 1.00 43.64 68 GLN A C 1
ATOM 585 O O . GLN A 1 68 ? -34.749 -1.216 22.894 1.00 40.89 68 GLN A O 1
ATOM 596 N N . LEU A 1 69 ? -36.332 -2.252 24.103 1.00 60.40 69 LEU A N 1
ATOM 597 C CA . LEU A 1 69 ? -35.967 -3.579 23.594 1.00 58.24 69 LEU A CA 1
ATOM 598 C C . LEU A 1 69 ? -36.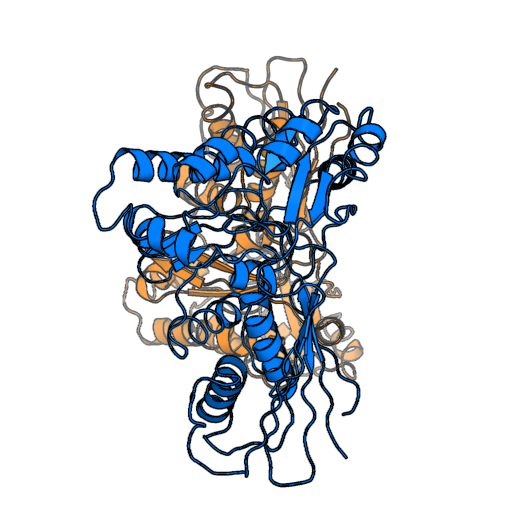623 -3.813 22.218 1.00 69.28 69 LEU A C 1
ATOM 599 O O . LEU A 1 69 ? -37.851 -3.920 22.111 1.00 83.16 69 LEU A O 1
ATOM 604 N N . ILE A 1 70 ? -35.801 -3.852 21.168 1.00 64.17 70 ILE A N 1
ATOM 605 C CA . ILE A 1 70 ? -36.277 -4.124 19.792 1.00 65.26 70 ILE A CA 1
ATOM 606 C C . ILE A 1 70 ? -35.454 -5.244 19.129 1.00 68.53 70 ILE A C 1
ATOM 607 O O . ILE A 1 70 ? -34.338 -5.539 19.567 1.00 78.18 70 ILE A O 1
ATOM 612 N N . SER A 1 71 ? -36.000 -5.852 18.076 1.00 69.24 71 SER A N 1
ATOM 613 C CA A SER A 1 71 ? -35.372 -7.025 17.449 0.60 68.45 71 SER A CA 1
ATOM 614 C CA B SER A 1 71 ? -35.381 -7.016 17.446 0.40 68.15 71 SER A CA 1
ATOM 615 C C . SER A 1 71 ? -34.607 -6.681 16.155 1.00 70.47 71 SER A C 1
ATOM 616 O O . SER A 1 71 ? -34.616 -7.452 15.185 1.00 90.51 71 SER A O 1
ATOM 621 N N . GLU A 1 72 ? -33.947 -5.517 16.154 1.00 57.96 72 GLU A N 1
ATOM 622 C CA A GLU A 1 72 ? -33.005 -5.112 15.100 0.60 52.55 72 GLU A CA 1
ATOM 623 C CA B GLU A 1 72 ? -32.995 -5.143 15.101 0.40 54.56 72 GLU A CA 1
ATOM 624 C C . GLU A 1 72 ? -31.663 -4.768 15.777 1.00 53.31 72 GLU A C 1
ATOM 625 O O . GLU A 1 72 ? -31.660 -4.378 16.962 1.00 37.99 72 GLU A O 1
ATOM 636 N N . PRO A 1 73 ? -30.510 -4.923 15.053 1.00 50.64 73 PRO A N 1
ATOM 637 C CA . PRO A 1 73 ? -29.252 -4.474 15.699 1.00 34.38 73 PRO A CA 1
ATOM 638 C C . PRO A 1 73 ? -29.325 -3.011 16.155 1.00 45.03 73 PRO A C 1
ATOM 639 O O . PRO A 1 73 ? -30.057 -2.225 15.554 1.00 41.18 73 PRO A O 1
ATOM 643 N N . LEU A 1 74 ? -28.584 -2.653 17.208 1.00 28.93 74 LEU A N 1
ATOM 644 C CA . LEU A 1 74 ? -28.481 -1.272 17.623 1.00 28.17 74 LEU A CA 1
ATOM 645 C C . LEU A 1 74 ? -27.613 -0.525 16.656 1.00 30.01 74 LEU A C 1
ATOM 646 O O . LEU A 1 74 ? -26.595 -1.037 16.186 1.00 30.16 74 LEU A O 1
ATOM 651 N N . GLU A 1 75 ? -28.003 0.712 16.374 1.00 31.37 75 GLU A N 1
ATOM 652 C CA . GLU A 1 75 ? -27.251 1.527 15.446 1.00 26.79 75 GLU A CA 1
ATOM 653 C C . GLU A 1 75 ? -25.954 1.940 16.121 1.00 29.28 75 GLU A C 1
ATOM 654 O O . GLU A 1 75 ? -25.941 2.240 17.315 1.00 30.74 75 GLU A O 1
ATOM 660 N N . LEU A 1 76 ? -24.858 1.916 15.372 1.00 25.27 76 LEU A N 1
ATOM 661 C CA . LEU A 1 76 ? -23.592 2.424 15.868 1.00 23.93 76 LEU A CA 1
ATOM 662 C C . LEU A 1 76 ? -23.547 3.892 15.467 1.00 30.50 76 LEU A C 1
ATOM 663 O O . LEU A 1 76 ? -22.923 4.266 14.459 1.00 31.15 76 LEU A O 1
ATOM 668 N N . ASN A 1 77 ? -24.225 4.728 16.261 1.00 32.10 77 ASN A N 1
ATOM 669 C CA . ASN A 1 77 ? -24.417 6.150 15.933 1.00 31.03 77 ASN A CA 1
ATOM 670 C C . ASN A 1 77 ? -23.278 7.028 16.403 1.00 33.34 77 ASN A C 1
ATOM 671 O O . ASN A 1 77 ? -23.299 8.263 16.221 1.00 32.13 77 ASN A O 1
ATOM 676 N N . GLY A 1 78 ? -22.271 6.402 17.004 1.00 30.96 78 GLY A N 1
ATOM 677 C CA . GLY A 1 78 ? -21.103 7.144 17.444 1.00 23.05 78 GLY A CA 1
ATOM 678 C C . GLY A 1 78 ? -21.042 7.420 18.938 1.00 28.14 78 GLY A C 1
ATOM 679 O O . GLY A 1 78 ? -20.043 7.959 19.404 1.00 33.63 78 GLY A O 1
ATOM 680 N N . THR A 1 79 ? -22.098 7.093 19.688 1.00 26.16 79 THR A N 1
ATOM 681 C CA A THR A 1 79 ? -22.038 7.157 21.142 0.70 31.23 79 THR A CA 1
ATOM 682 C CA B THR A 1 79 ? -22.029 7.141 21.159 0.30 29.09 79 THR A CA 1
ATOM 683 C C . THR A 1 79 ? -22.009 5.709 21.672 1.00 27.65 79 THR A C 1
ATOM 684 O O . THR A 1 79 ? -22.962 4.935 21.392 1.00 26.73 79 THR A O 1
ATOM 691 N N . LEU A 1 80 ? -20.918 5.345 22.405 1.00 22.99 80 LEU A N 1
ATOM 692 C CA A LEU A 1 80 ? -20.849 4.011 23.037 0.70 18.29 80 LEU A CA 1
ATOM 693 C CA B LEU A 1 80 ? -20.763 4.006 23.018 0.30 20.37 80 LEU A CA 1
ATOM 694 C C . LEU A 1 80 ? -20.887 2.877 21.984 1.00 16.68 80 LEU A C 1
ATOM 695 O O . LEU A 1 80 ? -21.513 1.814 22.205 1.00 17.68 80 LEU A O 1
ATOM 704 N N . ASN A 1 81 ? -20.218 3.101 20.857 1.00 18.22 81 ASN A N 1
ATOM 705 C CA . ASN A 1 81 ? -20.219 2.167 19.736 1.00 23.35 81 ASN A CA 1
ATOM 706 C C . ASN A 1 81 ? -19.691 0.792 20.148 1.00 18.97 81 ASN A C 1
ATOM 707 O O . ASN A 1 81 ? -20.238 -0.223 19.727 1.00 17.71 81 ASN A O 1
ATOM 712 N N . LEU A 1 82 ? -18.637 0.753 20.963 1.00 19.84 82 LEU A N 1
ATOM 713 C CA . LEU A 1 82 ? -18.066 -0.557 21.322 1.00 16.35 82 LEU A CA 1
ATOM 714 C C . LEU A 1 82 ? -19.005 -1.414 22.145 1.00 17.37 82 LEU A C 1
ATOM 715 O O . LEU A 1 82 ? -19.113 -2.600 21.905 1.00 18.70 82 LEU A O 1
ATOM 720 N N . HIS A 1 83 ? -19.642 -0.807 23.135 1.00 16.50 83 HIS A N 1
ATOM 721 C CA . HIS A 1 83 ? -20.643 -1.458 23.943 1.00 14.66 83 HIS A CA 1
ATOM 722 C C . HIS A 1 83 ? -21.746 -2.013 23.067 1.00 18.64 83 HIS A C 1
ATOM 723 O O . HIS A 1 83 ? -22.121 -3.151 23.233 1.00 16.88 83 HIS A O 1
ATOM 730 N N . LYS A 1 84 ? -22.270 -1.182 22.151 1.00 17.86 84 LYS A N 1
ATOM 731 C CA . LYS A 1 84 ? -23.344 -1.605 21.245 1.00 18.12 84 LYS A CA 1
ATOM 732 C C . LYS A 1 84 ? -22.912 -2.742 20.324 1.00 15.22 84 LYS A C 1
ATOM 733 O O . LYS A 1 84 ? -23.693 -3.675 20.095 1.00 16.96 84 LYS A O 1
ATOM 739 N N . ALA A 1 85 ? -21.682 -2.649 19.803 1.00 15.01 85 ALA A N 1
ATOM 740 C CA . ALA A 1 85 ? -21.150 -3.630 18.852 1.00 17.63 85 ALA A CA 1
ATOM 741 C C . ALA A 1 85 ? -20.906 -4.957 19.563 1.00 18.22 85 ALA A C 1
ATOM 742 O O . ALA A 1 85 ? -21.178 -6.022 19.005 1.00 14.80 85 ALA A O 1
ATOM 744 N N . VAL A 1 86 ? -20.455 -4.922 20.825 1.00 19.29 86 VAL A N 1
ATOM 745 C CA . VAL A 1 86 ? -20.319 -6.190 21.561 1.00 16.01 86 VAL A CA 1
ATOM 746 C C . VAL A 1 86 ? -21.707 -6.819 21.771 1.00 15.64 86 VAL A C 1
ATOM 747 O O . VAL A 1 86 ? -21.927 -8.002 21.530 1.00 16.93 86 VAL A O 1
ATOM 751 N N . TYR A 1 87 ? -22.645 -6.013 22.253 1.00 16.85 87 TYR A N 1
ATOM 752 C CA . TYR A 1 87 ? -24.006 -6.474 22.520 1.00 18.93 87 TYR A CA 1
ATOM 753 C C . TYR A 1 87 ? -24.643 -7.067 21.213 1.00 15.63 87 TYR A C 1
ATOM 754 O O . TYR A 1 87 ? -25.139 -8.212 21.227 1.00 18.60 87 TYR A O 1
ATOM 763 N N . ASN A 1 88 ? -24.578 -6.292 20.133 1.00 19.19 88 ASN A N 1
ATOM 764 C CA . ASN A 1 88 ? -25.083 -6.745 18.806 1.00 18.82 88 ASN A CA 1
ATOM 765 C C . ASN A 1 88 ? -24.489 -8.109 18.396 1.00 20.19 88 ASN A C 1
ATOM 766 O O . ASN A 1 88 ? -25.220 -8.999 17.963 1.00 20.68 88 ASN A O 1
ATOM 771 N N . HIS A 1 89 ? -23.159 -8.255 18.517 1.00 17.15 89 HIS A N 1
ATOM 772 C CA . HIS A 1 89 ? -22.514 -9.529 18.180 1.00 20.76 89 HIS A CA 1
ATOM 773 C C . HIS A 1 89 ? -23.030 -10.689 19.026 1.00 18.59 89 HIS A C 1
ATOM 774 O O . HIS A 1 89 ? -23.317 -11.773 18.488 1.00 21.61 89 HIS A O 1
ATOM 781 N N . MET A 1 90 ? -23.134 -10.485 20.346 1.00 16.96 90 MET A N 1
ATOM 782 C CA . MET A 1 90 ? -23.548 -11.552 21.242 1.00 18.78 90 MET A CA 1
ATOM 783 C C . MET A 1 90 ? -25.023 -11.930 20.995 1.00 24.31 90 MET A C 1
ATOM 784 O O . MET A 1 90 ? -25.372 -13.111 20.977 1.00 22.60 90 MET A O 1
ATOM 789 N N . ILE A 1 91 ? -25.887 -10.931 20.790 1.00 22.42 91 ILE A N 1
ATOM 790 C CA . ILE A 1 91 ? -27.319 -11.212 20.579 1.00 20.32 91 ILE A CA 1
ATOM 791 C C . ILE A 1 91 ? -27.509 -12.011 19.287 1.00 20.32 91 ILE A C 1
ATOM 792 O O . ILE A 1 91 ? -28.223 -13.013 19.256 1.00 26.85 91 ILE A O 1
ATOM 797 N N . ARG A 1 92 ? -26.831 -11.571 18.240 1.00 21.78 92 ARG A N 1
ATOM 798 C CA . ARG A 1 92 ? -26.953 -12.165 16.917 1.00 25.80 92 ARG A CA 1
ATOM 799 C C . ARG A 1 92 ? -26.337 -13.562 16.844 1.00 30.74 92 ARG A C 1
ATOM 800 O O . ARG A 1 92 ? -26.935 -14.483 16.294 1.00 28.01 92 ARG A O 1
ATOM 808 N N . ASN A 1 93 ? -25.149 -13.736 17.407 1.00 28.54 93 ASN A N 1
ATOM 809 C CA . ASN A 1 93 ? -24.494 -15.035 17.273 1.00 29.51 93 ASN A CA 1
ATOM 810 C C . ASN A 1 93 ? -24.844 -16.071 18.328 1.00 25.70 93 ASN A C 1
ATOM 811 O O . ASN A 1 93 ? -24.736 -17.268 18.073 1.00 27.92 93 ASN A O 1
ATOM 816 N N . TYR A 1 94 ? -25.302 -15.639 19.497 1.00 25.96 94 TYR A N 1
ATOM 817 C CA . TYR A 1 94 ? -25.576 -16.604 20.559 1.00 24.31 94 TYR A CA 1
ATOM 818 C C . TYR A 1 94 ? -26.991 -16.592 21.096 1.00 29.19 94 TYR A C 1
ATOM 819 O O . TYR A 1 94 ? -27.343 -17.439 21.899 1.00 34.20 94 TYR A O 1
ATOM 828 N N . ASN A 1 95 ? -27.794 -15.616 20.719 1.00 26.57 95 ASN A N 1
ATOM 829 C CA . ASN A 1 95 ? -29.139 -15.601 21.267 1.00 29.05 95 ASN A CA 1
ATOM 830 C C . ASN A 1 95 ? -30.189 -15.525 20.179 1.00 29.92 95 ASN A C 1
ATOM 831 O O . ASN A 1 95 ? -31.275 -14.981 20.397 1.00 33.90 95 ASN A O 1
ATOM 836 N N . HIS A 1 96 ? -29.848 -16.079 19.012 1.00 38.46 96 HIS A N 1
ATOM 837 C CA . HIS A 1 96 ? -30.775 -16.241 17.875 1.00 39.44 96 HIS A CA 1
ATOM 838 C C . HIS A 1 96 ? -31.428 -14.923 17.526 1.00 40.63 96 HIS A C 1
ATOM 839 O O . HIS A 1 96 ? -32.576 -14.883 17.076 1.00 49.28 96 HIS A O 1
ATOM 846 N N . GLY A 1 97 ? -30.691 -13.840 17.771 1.00 37.68 97 GLY A N 1
ATOM 847 C CA . GLY A 1 97 ? -31.136 -12.506 17.427 1.00 24.71 97 GLY A CA 1
ATOM 848 C C . GLY A 1 97 ? -32.186 -11.924 18.356 1.00 31.27 97 GLY A C 1
ATOM 849 O O . GLY A 1 97 ? -32.702 -10.819 18.083 1.00 33.96 97 GLY A O 1
ATOM 850 N N . LYS A 1 98 ? -32.515 -12.633 19.444 1.00 31.74 98 LYS A N 1
ATOM 851 C CA A LYS A 1 98 ? -33.470 -12.120 20.438 0.40 36.25 98 LYS A CA 1
ATOM 852 C CA B LYS A 1 98 ? -33.470 -12.098 20.410 0.60 40.24 98 LYS A CA 1
ATOM 853 C C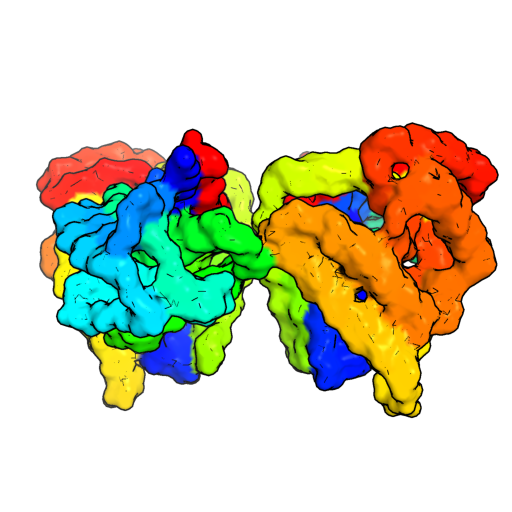 . LYS A 1 98 ? -32.782 -11.208 21.463 1.00 38.72 98 LYS A C 1
ATOM 854 O O . LYS A 1 98 ? -31.837 -11.646 22.149 1.00 29.87 98 LYS A O 1
ATOM 865 N N . PRO A 1 99 ? -33.252 -9.944 21.584 1.00 35.05 99 PRO A N 1
ATOM 866 C CA . PRO A 1 99 ? -32.587 -9.050 22.544 1.00 33.71 99 PRO A CA 1
ATOM 867 C C . PRO A 1 99 ? -32.693 -9.555 23.975 1.00 32.24 99 PRO A C 1
ATOM 868 O O . PRO A 1 99 ? -33.625 -10.296 24.321 1.00 28.20 99 PRO A O 1
ATOM 872 N N . ILE A 1 100 ? -31.716 -9.166 24.793 1.00 26.69 100 ILE A N 1
ATOM 873 C CA . ILE A 1 100 ? -31.710 -9.445 26.209 1.00 23.82 100 ILE A CA 1
ATOM 874 C C . ILE A 1 100 ? -31.719 -8.117 26.962 1.00 24.62 100 ILE A C 1
ATOM 875 O O . ILE A 1 100 ? -30.902 -7.233 26.668 1.00 25.30 100 ILE A O 1
ATOM 880 N N . ALA A 1 101 ? -32.607 -8.001 27.952 1.00 19.72 101 ALA A N 1
ATOM 881 C CA . ALA A 1 101 ? -32.669 -6.817 28.811 1.00 23.66 101 ALA A CA 1
ATOM 882 C C . ALA A 1 101 ? -31.558 -6.854 29.850 1.00 21.84 101 ALA A C 1
ATOM 883 O O . ALA A 1 101 ? -31.534 -7.727 30.720 1.00 22.16 101 ALA A O 1
ATOM 885 N N . LEU A 1 102 ? -30.653 -5.895 29.753 1.00 22.18 102 LEU A N 1
ATOM 886 C CA . LEU A 1 102 ? -29.473 -5.881 30.600 1.00 16.83 102 LEU A CA 1
ATOM 887 C C . LEU A 1 102 ? -28.824 -4.484 30.593 1.00 17.37 102 LEU A C 1
ATOM 888 O O . LEU A 1 102 ? -29.082 -3.653 29.716 1.00 18.36 102 LEU A O 1
ATOM 893 N N . GLU A 1 103 ? -27.983 -4.231 31.589 1.00 17.80 103 GLU A N 1
ATOM 894 C CA . GLU A 1 103 ? -27.169 -3.046 31.571 1.00 16.83 103 GLU A CA 1
ATOM 895 C C . GLU A 1 103 ? -25.723 -3.512 31.473 1.00 17.98 103 GLU A C 1
ATOM 896 O O . GLU A 1 103 ? -25.309 -4.355 32.265 1.00 16.73 103 GLU A O 1
ATOM 902 N N . LEU A 1 104 ? -24.985 -2.961 30.519 1.00 15.42 104 LEU A N 1
ATOM 903 C CA . LEU A 1 104 ? -23.562 -3.276 30.344 1.00 17.88 104 LEU A CA 1
ATOM 904 C C . LEU A 1 104 ? -22.782 -2.027 30.709 1.00 15.48 104 LEU A C 1
ATOM 905 O O . LEU A 1 104 ? -22.861 -1.004 30.000 1.00 15.52 104 LEU A O 1
ATOM 910 N N . SER A 1 105 ? -22.008 -2.102 31.800 1.00 16.55 105 SER A N 1
ATOM 911 C CA A SER A 1 105 ? -21.228 -0.965 32.245 0.70 16.12 105 SER A CA 1
ATOM 912 C CA B SER A 1 105 ? -21.231 -0.970 32.285 0.30 16.39 105 SER A CA 1
ATOM 913 C C . SER A 1 105 ? -19.742 -1.277 32.234 1.00 14.53 105 SER A C 1
ATOM 914 O O . SER A 1 105 ? -19.348 -2.446 32.337 1.00 15.57 105 SER A O 1
ATOM 919 N N . THR A 1 106 ? -18.943 -0.241 32.064 1.00 13.41 106 THR A N 1
ATOM 920 C CA . THR A 1 106 ? -17.467 -0.399 32.101 1.00 14.08 106 THR A CA 1
ATOM 921 C C . THR A 1 106 ? -16.823 0.618 33.036 1.00 16.15 106 THR A C 1
ATOM 922 O O . THR A 1 106 ? -17.357 1.711 33.268 1.00 18.75 106 THR A O 1
ATOM 926 N N . PHE A 1 107 ? -15.683 0.264 33.608 1.00 14.38 107 PHE A N 1
ATOM 927 C CA . PHE A 1 107 ? -14.846 1.256 34.308 1.00 18.08 107 PHE A CA 1
ATOM 928 C C . PHE A 1 107 ? -13.409 0.835 34.179 1.00 17.98 107 PHE A C 1
ATOM 929 O O . PHE A 1 107 ? -13.151 -0.299 33.808 1.00 14.25 107 PHE A O 1
ATOM 937 N N . CYS A 1 108 ? -12.469 1.754 34.407 1.00 16.09 108 CYS A N 1
ATOM 938 C CA . CYS A 1 108 ? -11.072 1.389 34.188 1.00 14.76 108 CYS A CA 1
ATOM 939 C C . CYS A 1 108 ? -10.094 2.106 35.156 1.00 20.41 108 CYS A C 1
ATOM 940 O O . CYS A 1 108 ? -10.290 3.276 35.502 1.00 18.70 108 CYS A O 1
ATOM 943 N N . ASP A 1 109 ? -9.028 1.394 35.554 1.00 18.10 109 ASP A N 1
ATOM 944 C CA . ASP A 1 109 ? -8.003 1.933 36.430 1.00 17.66 109 ASP A CA 1
ATOM 945 C C . ASP A 1 109 ? -7.060 2.952 35.755 1.00 23.12 109 ASP A C 1
ATOM 946 O O . ASP A 1 109 ? -6.217 3.512 36.454 1.00 20.00 109 ASP A O 1
ATOM 951 N N . ALA A 1 110 ? -7.211 3.196 34.439 1.00 18.25 110 ALA A N 1
ATOM 952 C CA . ALA A 1 110 ? -6.450 4.219 33.711 1.00 21.99 110 ALA A CA 1
ATOM 953 C C . ALA A 1 110 ? -7.356 4.768 32.594 1.00 25.26 110 ALA A C 1
ATOM 954 O O . ALA A 1 110 ? -8.052 4.009 31.955 1.00 21.88 110 ALA A O 1
ATOM 956 N N . PRO A 1 111 ? -7.317 6.084 32.330 1.00 23.95 111 PRO A N 1
ATOM 957 C CA . PRO A 1 111 ? -8.114 6.632 31.206 1.00 28.85 111 PRO A CA 1
ATOM 958 C C . PRO A 1 111 ? -7.524 6.336 29.823 1.00 30.75 111 PRO A C 1
ATOM 959 O O . PRO A 1 111 ? -6.339 5.983 29.704 1.00 21.86 111 PRO A O 1
ATOM 963 N N . ALA A 1 112 ? -8.337 6.462 28.770 1.00 30.90 112 ALA A N 1
ATOM 964 C CA . ALA A 1 112 ? -7.819 6.255 27.415 1.00 36.16 112 ALA A CA 1
ATOM 965 C C . ALA A 1 112 ? -6.788 7.355 27.139 1.00 24.25 112 ALA A C 1
ATOM 966 O O . ALA A 1 112 ? -6.880 8.453 27.699 1.00 32.98 112 ALA A O 1
ATOM 968 N N . GLY A 1 113 ? -5.763 7.003 26.360 1.00 25.41 113 GLY A N 1
ATOM 969 C CA . GLY A 1 113 ? -4.583 7.847 26.168 1.00 20.68 113 GLY A CA 1
ATOM 970 C C . GLY A 1 113 ? -3.474 7.661 27.205 1.00 22.25 113 GLY A C 1
ATOM 971 O O . GLY A 1 113 ? -2.470 8.372 27.158 1.00 21.81 113 GLY A O 1
ATOM 972 N N . SER A 1 114 ? -3.620 6.709 28.140 1.00 18.04 114 SER A N 1
ATOM 973 C CA A SER A 1 114 ? -2.593 6.432 29.158 0.60 16.41 114 SER A CA 1
ATOM 974 C CA B SER A 1 114 ? -2.555 6.537 29.128 0.40 16.58 114 SER A CA 1
ATOM 975 C C . SER A 1 114 ? -1.414 5.627 28.671 1.00 18.87 114 SER A C 1
ATOM 976 O O . SER A 1 114 ? -0.408 5.505 29.377 1.00 22.16 114 SER A O 1
ATOM 981 N N . GLY A 1 115 ? -1.537 5.020 27.496 1.00 15.19 115 GLY A N 1
ATOM 982 C CA . GLY A 1 115 ? -0.455 4.172 27.003 1.00 16.29 115 GLY A CA 1
ATOM 983 C C . GLY A 1 115 ? -0.473 2.757 27.580 1.00 15.11 115 GLY A C 1
ATOM 984 O O . GLY A 1 115 ? 0.503 2.010 27.419 1.00 19.58 115 GLY A O 1
ATOM 985 N N . LEU A 1 116 ? -1.571 2.375 28.245 1.00 15.92 116 LEU A N 1
ATOM 986 C CA . LEU A 1 116 ? -1.634 1.039 28.868 1.00 14.65 116 LEU A CA 1
ATOM 987 C C . LEU A 1 116 ? -2.581 0.061 28.174 1.00 14.76 116 LEU A C 1
ATOM 988 O O . LEU A 1 116 ? -2.903 -0.991 28.721 1.00 15.50 116 LEU A O 1
ATOM 993 N N . GLY A 1 117 ? -3.024 0.397 26.958 1.00 14.75 117 GLY A N 1
ATOM 994 C CA . GLY A 1 117 ? -3.838 -0.536 26.199 1.00 11.56 117 GLY A CA 1
ATOM 995 C C . GLY A 1 117 ? -5.273 -0.565 26.658 1.00 13.49 117 GLY A C 1
ATOM 996 O O . GLY A 1 117 ? -5.991 -1.520 26.349 1.00 16.97 117 GLY A O 1
ATOM 997 N N . SER A 1 118 ? -5.742 0.499 27.317 1.00 15.77 118 SER A N 1
ATOM 998 C CA A SER A 1 118 ? -7.091 0.417 27.953 0.70 16.35 118 SER A CA 1
ATOM 999 C CA B SER A 1 118 ? -7.091 0.501 27.944 0.30 15.78 118 SER A CA 1
ATOM 1000 C C . SER A 1 118 ? -8.254 0.296 26.976 1.00 16.04 118 SER A C 1
ATOM 1001 O O . SER A 1 118 ? -9.195 -0.427 27.270 1.00 14.47 118 SER A O 1
ATOM 1006 N N . SER A 1 119 ? -8.219 0.997 25.839 1.00 17.61 119 SER A N 1
ATOM 1007 C CA . SER A 1 119 ? -9.376 0.909 24.932 1.00 16.92 119 SER A CA 1
ATOM 1008 C C . SER A 1 119 ? -9.663 -0.512 24.469 1.00 16.42 119 SER A C 1
ATOM 1009 O O . SER A 1 119 ? -10.830 -0.971 24.522 1.00 17.48 119 SER A O 1
ATOM 1012 N N . SER A 1 120 ? -8.634 -1.220 24.007 1.00 15.07 120 SER A N 1
ATOM 1013 C CA . SER A 1 120 ? -8.857 -2.617 23.569 1.00 16.11 120 SER A CA 1
ATOM 1014 C C . SER A 1 120 ? -9.115 -3.571 24.758 1.00 11.13 120 SER A C 1
ATOM 1015 O O . SER A 1 120 ? -9.857 -4.524 24.654 1.00 12.87 120 SER A O 1
ATOM 1018 N N . THR A 1 121 ? -8.503 -3.295 25.895 1.00 13.43 121 THR A N 1
ATOM 1019 C CA . THR A 1 121 ? -8.691 -4.128 27.089 1.00 12.62 121 THR A CA 1
ATOM 1020 C C . THR A 1 121 ? -10.154 -4.029 27.537 1.00 11.27 121 THR A C 1
ATOM 1021 O O . THR A 1 121 ? -10.742 -5.040 27.961 1.00 12.48 121 THR A O 1
ATOM 1025 N N . LEU A 1 122 ? -10.758 -2.832 27.377 1.00 13.84 122 LEU A N 1
ATOM 1026 C CA . LEU A 1 122 ? -12.192 -2.693 27.667 1.00 12.76 122 LEU A CA 1
ATOM 1027 C C . LEU A 1 122 ? -13.051 -3.537 26.756 1.00 12.24 122 LEU A C 1
ATOM 1028 O O . LEU A 1 122 ? -14.067 -4.118 27.217 1.00 13.14 122 LEU A O 1
ATOM 1033 N N . VAL A 1 123 ? -12.704 -3.622 25.462 1.00 12.13 123 VAL A N 1
ATOM 1034 C CA . VAL A 1 123 ? -13.504 -4.507 24.563 1.00 12.50 123 VAL A CA 1
ATOM 1035 C C . VAL A 1 123 ? -13.425 -5.967 25.026 1.00 13.55 123 VAL A C 1
ATOM 1036 O O . VAL A 1 123 ? -14.456 -6.696 25.082 1.00 14.16 123 VAL A O 1
ATOM 1040 N N . VAL A 1 124 ? -12.199 -6.398 25.340 1.00 12.79 124 VAL A N 1
ATOM 1041 C CA . VAL A 1 124 ? -11.970 -7.775 25.833 1.00 13.38 124 VAL A CA 1
ATOM 1042 C C . VAL A 1 124 ? -12.825 -8.053 27.074 1.00 10.61 124 VAL A C 1
ATOM 1043 O O . VAL A 1 124 ? -13.497 -9.096 27.166 1.00 12.89 124 VAL A O 1
ATOM 1047 N N . VAL A 1 125 ? -12.822 -7.126 28.021 1.00 11.84 125 VAL A N 1
ATOM 1048 C CA . VAL A 1 125 ? -13.532 -7.410 29.262 1.00 10.01 125 VAL A CA 1
ATOM 1049 C C . VAL A 1 125 ? -15.060 -7.399 29.039 1.00 12.72 125 VAL A C 1
ATOM 1050 O O . VAL A 1 125 ? -15.771 -8.203 29.664 1.00 12.66 125 VAL A O 1
ATOM 1054 N N . MET A 1 126 ? -15.583 -6.531 28.140 1.00 9.79 126 MET A N 1
ATOM 1055 C CA . MET A 1 126 ? -17.026 -6.647 27.781 1.00 12.96 126 MET A CA 1
ATOM 1056 C C . MET A 1 126 ? -17.350 -8.038 27.205 1.00 11.81 126 MET A C 1
ATOM 1057 O O . MET A 1 126 ? -18.356 -8.679 27.556 1.00 12.35 126 MET A O 1
ATOM 1062 N N . ILE A 1 127 ? -16.488 -8.507 26.321 1.00 11.81 127 ILE A N 1
ATOM 1063 C CA . ILE A 1 127 ? -16.659 -9.828 25.735 1.00 14.41 127 ILE A CA 1
ATOM 1064 C C . ILE A 1 127 ? -16.621 -10.912 26.829 1.00 13.23 127 ILE A C 1
ATOM 1065 O O . ILE A 1 127 ? -17.499 -11.783 26.878 1.00 13.37 127 ILE A O 1
ATOM 1070 N N . LYS A 1 128 ? -15.616 -10.847 27.713 1.00 12.15 128 LYS A N 1
ATOM 1071 C CA . LYS A 1 128 ? -15.520 -11.839 28.818 1.00 12.55 128 LYS A CA 1
ATOM 1072 C C . LYS A 1 128 ? -16.802 -11.876 29.695 1.00 13.03 128 LYS A C 1
ATOM 1073 O O . LYS A 1 128 ? -17.302 -12.956 30.072 1.00 12.76 128 LYS A O 1
ATOM 1079 N N . ALA A 1 129 ? -17.363 -10.694 29.991 1.00 11.79 129 ALA A N 1
ATOM 1080 C CA . ALA A 1 129 ? -18.613 -10.676 30.756 1.00 14.62 129 ALA A CA 1
ATOM 1081 C C . ALA A 1 129 ? -19.727 -11.456 30.050 1.00 14.95 129 ALA A C 1
ATOM 1082 O O . ALA A 1 129 ? -20.463 -12.189 30.695 1.00 17.50 129 ALA A O 1
ATOM 1084 N N . PHE A 1 130 ? -19.816 -11.339 28.727 1.00 13.49 130 PHE A N 1
ATOM 1085 C CA . PHE A 1 130 ? -20.830 -12.095 27.955 1.00 12.64 130 PHE A CA 1
ATOM 1086 C C . PHE A 1 130 ? -20.476 -13.574 27.861 1.00 14.49 130 PHE A C 1
ATOM 1087 O O . PHE A 1 130 ? -21.360 -14.427 27.900 1.00 19.47 130 PHE A O 1
ATOM 1095 N N . VAL A 1 131 ? -19.182 -13.883 27.793 1.00 17.12 131 VAL A N 1
ATOM 1096 C CA . VAL A 1 131 ? -18.749 -15.281 27.926 1.00 14.97 131 VAL A CA 1
ATOM 1097 C C . VAL A 1 131 ? -19.289 -15.921 29.217 1.00 14.50 131 VAL A C 1
ATOM 1098 O O . VAL A 1 131 ? -19.756 -17.063 29.176 1.00 15.26 131 VAL A O 1
ATOM 1102 N N . GLU A 1 132 ? -19.237 -15.198 30.339 1.00 16.99 132 GLU A N 1
ATOM 1103 C CA . GLU A 1 132 ? -19.708 -15.703 31.632 1.00 16.06 132 GLU A CA 1
ATOM 1104 C C . GLU A 1 132 ? -21.230 -15.746 31.681 1.00 20.09 132 GLU A C 1
ATOM 1105 O O . GLU A 1 132 ? -21.795 -16.745 32.076 1.00 18.60 132 GLU A O 1
ATOM 1111 N N . LEU A 1 133 ? -21.870 -14.660 31.263 1.00 19.07 133 LEU A N 1
ATOM 1112 C CA . LEU A 1 133 ? -23.335 -14.604 31.190 1.00 19.46 133 LEU A CA 1
ATOM 1113 C C . LEU A 1 133 ? -23.943 -15.756 30.369 1.00 20.08 133 LEU A C 1
ATOM 1114 O O . LEU A 1 133 ? -24.903 -16.400 30.810 1.00 21.92 133 LEU A O 1
ATOM 1119 N N . LEU A 1 134 ? -23.396 -16.021 29.190 1.00 16.90 134 LEU A N 1
ATOM 1120 C CA . LEU A 1 134 ? -24.014 -16.955 28.227 1.00 19.49 134 LEU A CA 1
ATOM 1121 C C . LEU A 1 134 ? -23.320 -18.327 28.208 1.00 21.93 134 LEU A C 1
ATOM 1122 O O . LEU A 1 134 ? -23.668 -19.197 27.418 1.00 21.08 134 LEU A O 1
ATOM 1127 N N . ASN A 1 135 ? -22.298 -18.483 29.044 1.00 17.00 135 ASN A N 1
ATOM 1128 C CA . ASN A 1 135 ? -21.545 -19.731 29.112 1.00 17.37 135 ASN A CA 1
ATOM 1129 C C . ASN A 1 135 ? -20.994 -20.147 27.743 1.00 17.17 135 ASN A C 1
ATOM 1130 O O . ASN A 1 135 ? -21.208 -21.275 27.269 1.00 17.35 135 ASN A O 1
ATOM 1135 N N . LEU A 1 136 ? -20.247 -19.230 27.119 1.00 15.39 136 LEU A N 1
ATOM 1136 C CA . LEU A 1 136 ? -19.689 -19.446 25.763 1.00 12.25 136 LEU A CA 1
ATOM 1137 C C . LEU A 1 136 ? -18.370 -20.205 25.834 1.00 19.98 136 LEU A C 1
ATOM 1138 O O . LEU A 1 136 ? -17.555 -19.940 26.719 1.00 17.26 136 LEU A O 1
ATOM 1143 N N . PRO A 1 137 ? -18.139 -21.122 24.879 1.00 19.12 137 PRO A N 1
ATOM 1144 C CA . PRO A 1 137 ? -16.910 -21.881 24.851 1.00 18.02 137 PRO A CA 1
ATOM 1145 C C . PRO A 1 137 ? -15.788 -21.130 24.097 1.00 20.21 137 PRO A C 1
ATOM 1146 O O . PRO A 1 137 ? -15.030 -21.749 23.377 1.00 21.60 137 PRO A O 1
ATOM 1150 N N . LEU A 1 138 ? -15.693 -19.808 24.224 1.00 16.16 138 LEU A N 1
ATOM 1151 C CA . LEU A 1 138 ? -14.677 -19.077 23.472 1.00 18.22 138 LEU A CA 1
ATOM 1152 C C . LEU A 1 138 ? -13.313 -19.229 24.121 1.00 18.88 138 LEU A C 1
ATOM 1153 O O . LEU A 1 138 ? -13.178 -18.957 25.320 1.00 19.32 138 LEU A O 1
ATOM 1158 N N . ASP A 1 139 ? -12.304 -19.649 23.348 1.00 18.29 139 ASP A N 1
ATOM 1159 C CA . ASP A 1 139 ? -10.943 -19.769 23.903 1.00 22.73 139 ASP A CA 1
ATOM 1160 C C . ASP A 1 139 ? -10.244 -18.413 23.806 1.00 22.11 139 ASP A C 1
ATOM 1161 O O . ASP A 1 139 ? -10.819 -17.476 23.298 1.00 17.03 139 ASP A O 1
ATOM 1166 N N . ASP A 1 140 ? -9.006 -18.321 24.275 1.00 17.61 140 ASP A N 1
ATOM 1167 C CA . ASP A 1 140 ? -8.280 -17.034 24.342 1.00 16.62 140 ASP A CA 1
ATOM 1168 C C . ASP A 1 140 ? -7.988 -16.431 22.991 1.00 20.22 140 ASP A C 1
ATOM 1169 O O . ASP A 1 140 ? -8.170 -15.217 22.799 1.00 17.09 140 ASP A O 1
ATOM 1174 N N . TYR A 1 141 ? -7.525 -17.264 22.053 1.00 16.14 141 TYR A N 1
ATOM 1175 C CA . TYR A 1 141 ? -7.364 -16.767 20.671 1.00 23.54 141 TYR A CA 1
ATOM 1176 C C . TYR A 1 141 ? -8.662 -16.167 20.101 1.00 17.46 141 TYR A C 1
ATOM 1177 O O . TYR A 1 141 ? -8.640 -15.098 19.454 1.00 19.37 141 TYR A O 1
ATOM 1186 N N . ALA A 1 142 ? -9.769 -16.873 20.330 1.00 19.27 142 ALA A N 1
ATOM 1187 C CA . ALA A 1 142 ? -11.068 -16.478 19.798 1.00 17.61 142 ALA A CA 1
ATOM 1188 C C . ALA A 1 142 ? -11.534 -15.186 20.456 1.00 15.90 142 ALA A C 1
ATOM 1189 O O . ALA A 1 142 ? -12.057 -14.305 19.750 1.00 19.28 142 ALA A O 1
ATOM 1191 N N . ILE A 1 143 ? -11.333 -15.045 21.772 1.00 16.82 143 ILE A N 1
ATOM 1192 C CA . ILE A 1 143 ? -11.716 -13.780 22.470 1.00 17.54 143 ILE A CA 1
ATOM 1193 C C . ILE A 1 143 ? -10.865 -12.623 21.917 1.00 16.50 143 ILE A C 1
ATOM 1194 O O . ILE A 1 143 ? -11.392 -11.560 21.603 1.00 14.56 143 ILE A O 1
ATOM 1199 N N . ALA A 1 144 ? -9.547 -12.820 21.799 1.00 17.31 144 ALA A N 1
ATOM 1200 C CA . ALA A 1 144 ? -8.694 -11.733 21.289 1.00 13.89 144 ALA A CA 1
ATOM 1201 C C . ALA A 1 144 ? -9.034 -11.388 19.838 1.00 18.54 144 ALA A C 1
ATOM 1202 O O . ALA A 1 144 ? -9.105 -10.202 19.521 1.00 18.84 144 ALA A O 1
ATOM 1204 N N . GLN A 1 145 ? -9.260 -12.413 18.984 1.00 16.17 145 GLN A N 1
ATOM 1205 C CA A GLN A 1 145 ? -9.659 -12.162 17.589 0.60 19.70 145 GLN A CA 1
ATOM 1206 C CA B GLN A 1 145 ? -9.692 -12.234 17.580 0.40 18.77 145 GLN A CA 1
ATOM 1207 C C . GLN A 1 145 ? -11.007 -11.441 17.513 1.00 16.42 145 GLN A C 1
ATOM 1208 O O . GLN A 1 145 ? -11.134 -10.454 16.762 1.00 19.68 145 GLN A O 1
ATOM 1219 N N . LEU A 1 146 ? -11.987 -11.889 18.297 1.00 17.96 146 LEU A N 1
ATOM 1220 C CA . LEU A 1 146 ? -13.294 -11.231 18.364 1.00 18.71 146 LEU A CA 1
ATOM 1221 C C . LEU A 1 146 ? -13.170 -9.758 18.794 1.00 20.86 146 LEU A C 1
ATOM 1222 O O . LEU A 1 146 ? -13.758 -8.855 18.162 1.00 17.47 146 LEU A O 1
ATOM 1227 N N . ALA A 1 147 ? -12.389 -9.478 19.844 1.00 14.64 147 ALA A N 1
ATOM 1228 C CA . ALA A 1 147 ? -12.212 -8.075 20.238 1.00 14.44 147 ALA A CA 1
ATOM 1229 C C . ALA A 1 147 ? -11.603 -7.233 19.107 1.00 18.41 147 ALA A C 1
ATOM 1230 O O . ALA A 1 147 ? -12.022 -6.095 18.902 1.00 16.15 147 ALA A O 1
ATOM 1232 N N . TYR A 1 148 ? -10.600 -7.786 18.402 1.00 16.58 148 TYR A N 1
ATOM 1233 C CA . TYR A 1 148 ? -10.028 -7.127 17.226 1.00 16.87 148 TYR A CA 1
ATOM 1234 C C . TYR A 1 148 ? -11.117 -6.791 16.171 1.00 17.38 148 TYR A C 1
ATOM 1235 O O . TYR A 1 148 ? -11.235 -5.637 15.746 1.00 19.53 148 TYR A O 1
ATOM 1244 N N . ARG A 1 149 ? -11.913 -7.797 15.827 1.00 19.70 149 ARG A N 1
ATOM 1245 C CA A ARG A 1 149 ? -12.983 -7.640 14.831 0.60 20.18 149 ARG A CA 1
ATOM 1246 C CA B ARG A 1 149 ? -12.999 -7.677 14.848 0.40 22.25 149 ARG A CA 1
ATOM 1247 C C . ARG A 1 149 ? -13.957 -6.537 15.237 1.00 22.47 149 ARG A C 1
ATOM 1248 O O . ARG A 1 149 ? -14.224 -5.589 14.438 1.00 25.05 149 ARG A O 1
ATOM 1263 N N . ILE A 1 150 ? -14.448 -6.604 16.475 1.00 18.54 150 ILE A N 1
ATOM 1264 C CA A ILE A 1 150 ? -15.428 -5.652 16.913 0.60 21.72 150 ILE A CA 1
ATOM 1265 C CA B ILE A 1 150 ? -15.399 -5.644 17.048 0.40 20.00 150 ILE A CA 1
ATOM 1266 C C . ILE A 1 150 ? -14.896 -4.220 16.895 1.00 23.26 150 ILE A C 1
ATOM 1267 O O . ILE A 1 150 ? -15.589 -3.347 16.416 1.00 22.05 150 ILE A O 1
ATOM 1276 N N . GLU A 1 151 ? -13.673 -4.005 17.348 1.00 19.81 151 GLU A N 1
ATOM 1277 C CA . GLU A 1 151 ? -13.129 -2.659 17.441 1.00 19.46 151 GLU A CA 1
ATOM 1278 C C . GLU A 1 151 ? -12.716 -2.106 16.066 1.00 23.40 151 GLU A C 1
ATOM 1279 O O . GLU A 1 151 ? -13.026 -0.953 15.750 1.00 24.30 151 GLU A O 1
ATOM 1285 N N . ARG A 1 152 ? -12.050 -2.928 15.257 1.00 19.35 152 ARG A N 1
ATOM 1286 C CA . ARG A 1 152 ? -11.345 -2.421 14.076 1.00 21.96 152 ARG A CA 1
ATOM 1287 C C . ARG A 1 152 ? -12.192 -2.513 12.841 1.00 29.32 152 ARG A C 1
ATOM 1288 O O . ARG A 1 152 ? -12.018 -1.731 11.909 1.00 30.52 152 ARG A O 1
ATOM 1296 N N . VAL A 1 153 ? -13.111 -3.470 12.846 1.00 25.80 153 VAL A N 1
ATOM 1297 C CA . VAL A 1 153 ? -13.936 -3.759 11.685 1.00 22.84 153 VAL A CA 1
ATOM 1298 C C . VAL A 1 153 ? -15.337 -3.229 11.977 1.00 30.00 153 VAL A C 1
ATOM 1299 O O . VAL A 1 153 ? -15.720 -2.213 11.382 1.00 24.96 153 VAL A O 1
ATOM 1303 N N . ASP A 1 154 ? -16.071 -3.865 12.905 1.00 27.22 154 ASP A N 1
ATOM 1304 C CA . ASP A 1 154 ? -17.457 -3.428 13.222 1.00 23.12 154 ASP A CA 1
ATOM 1305 C C . ASP A 1 154 ? -17.527 -1.939 13.545 1.00 28.19 154 ASP A C 1
ATOM 1306 O O . ASP A 1 154 ? -18.412 -1.235 13.043 1.00 26.11 154 ASP A O 1
ATOM 1311 N N . CYS A 1 155 ? -16.601 -1.444 14.374 1.00 20.16 155 CYS A N 1
ATOM 1312 C CA . CYS A 1 155 ? -16.621 -0.037 14.769 1.00 21.44 155 CYS A CA 1
ATOM 1313 C C . CYS A 1 155 ? -15.677 0.826 13.916 1.00 26.56 155 CYS A C 1
ATOM 1314 O O . CYS A 1 155 ? -15.602 2.039 14.129 1.00 23.90 155 CYS A O 1
ATOM 1317 N N . GLY A 1 156 ? -14.959 0.196 12.978 1.00 25.26 156 GLY A N 1
ATOM 1318 C CA . GLY A 1 156 ? -14.004 0.879 12.082 1.00 27.95 156 GLY A CA 1
ATOM 1319 C C . GLY A 1 156 ? -12.929 1.722 12.750 1.00 40.66 156 GLY A C 1
ATOM 1320 O O . GLY A 1 156 ? -12.511 2.748 12.201 1.00 29.54 156 GLY A O 1
ATOM 1321 N N . LEU A 1 157 ? -12.455 1.307 13.927 1.00 25.44 157 LEU A N 1
ATOM 1322 C CA . LEU A 1 157 ? -11.430 2.084 14.629 1.00 27.88 157 LEU A CA 1
ATOM 1323 C C . LEU A 1 157 ? -10.014 1.563 14.339 1.00 33.31 157 LEU A C 1
ATOM 1324 O O . LEU A 1 157 ? -9.699 0.428 14.684 1.00 26.59 157 LEU A O 1
ATOM 1329 N N . ALA A 1 158 ? -9.180 2.388 13.694 1.00 26.31 158 ALA A N 1
ATOM 1330 C CA . ALA A 1 158 ? -7.817 1.971 13.291 1.00 32.34 158 ALA A CA 1
ATOM 1331 C C . ALA A 1 158 ? -6.970 1.827 14.536 1.00 26.81 158 ALA A C 1
ATOM 1332 O O . ALA A 1 158 ? -7.144 2.589 15.489 1.00 29.57 158 ALA A O 1
ATOM 1334 N N . GLY A 1 159 ? -6.035 0.883 14.545 1.00 25.40 159 GLY A N 1
ATOM 1335 C CA . GLY A 1 159 ? -5.128 0.781 15.699 1.00 20.98 159 GLY A CA 1
ATOM 1336 C C . GLY A 1 159 ? -4.277 -0.471 15.576 1.00 19.49 159 GLY A C 1
ATOM 1337 O O . GLY A 1 159 ? -4.154 -1.023 14.481 1.00 20.77 159 GLY A O 1
ATOM 1338 N N . GLY A 1 160 ? -3.685 -0.896 16.696 1.00 20.87 160 GLY A N 1
ATOM 1339 C CA . GLY A 1 160 ? -2.728 -2.029 16.723 1.00 19.92 160 GLY A CA 1
ATOM 1340 C C . GLY A 1 160 ? -3.397 -3.380 16.975 1.00 20.51 160 GLY A C 1
ATOM 1341 O O . GLY A 1 160 ? -4.627 -3.495 16.960 1.00 22.92 160 GLY A O 1
ATOM 1342 N N . ARG A 1 161 ? -2.580 -4.398 17.258 1.00 15.76 161 ARG A N 1
ATOM 1343 C CA . ARG A 1 161 ? -3.054 -5.759 17.458 1.00 18.01 161 ARG A CA 1
ATOM 1344 C C . ARG A 1 161 ? -2.578 -6.386 18.785 1.00 17.51 161 ARG A C 1
ATOM 1345 O O . ARG A 1 161 ? -2.969 -7.495 19.109 1.00 23.71 161 ARG A O 1
ATOM 1353 N N . GLN A 1 162 ? -1.698 -5.696 19.510 1.00 19.11 162 GLN A N 1
ATOM 1354 C CA . GLN A 1 162 ? -1.084 -6.295 20.710 1.00 16.57 162 GLN A CA 1
ATOM 1355 C C . GLN A 1 162 ? -2.007 -6.324 21.944 1.00 17.50 162 GLN A C 1
ATOM 1356 O O . GLN A 1 162 ? -1.937 -7.277 22.769 1.00 20.10 162 GLN A O 1
ATOM 1362 N N . ASP A 1 163 ? -2.842 -5.287 22.089 1.00 13.45 163 ASP A N 1
ATOM 1363 C CA . ASP A 1 163 ? -3.575 -5.097 23.343 1.00 15.76 163 ASP A CA 1
ATOM 1364 C C . ASP A 1 163 ? -4.660 -6.128 23.571 1.00 16.69 163 ASP A C 1
ATOM 1365 O O . ASP A 1 163 ? -5.012 -6.442 24.736 1.00 15.12 163 ASP A O 1
ATOM 1370 N N . GLN A 1 164 ? -5.267 -6.623 22.496 1.00 17.22 164 GLN A N 1
ATOM 1371 C CA . GLN A 1 164 ? -6.268 -7.689 22.664 1.00 20.79 164 GLN A CA 1
ATOM 1372 C C . GLN A 1 164 ? -5.628 -8.939 23.314 1.00 18.76 164 GLN A C 1
ATOM 1373 O O . GLN A 1 164 ? -6.250 -9.636 24.106 1.00 19.15 164 GLN A O 1
ATOM 1379 N N . TYR A 1 165 ? -4.396 -9.241 22.932 1.00 19.58 165 TYR A N 1
ATOM 1380 C CA . TYR A 1 165 ? -3.720 -10.469 23.388 1.00 18.03 165 TYR A CA 1
ATOM 1381 C C . TYR A 1 165 ? -3.228 -10.340 24.836 1.00 17.28 165 TYR A C 1
ATOM 1382 O O . TYR A 1 165 ? -3.365 -11.284 25.597 1.00 17.56 165 TYR A O 1
ATOM 1391 N N . SER A 1 166 ? -2.648 -9.193 25.193 1.00 16.32 166 SER A N 1
ATOM 1392 C CA . SER A 1 166 ? -2.204 -8.971 26.581 1.00 16.37 166 SER A CA 1
ATOM 1393 C C . SER A 1 166 ? -3.438 -9.097 27.516 1.00 16.55 166 SER A C 1
ATOM 1394 O O . SER A 1 166 ? -3.383 -9.781 28.522 1.00 15.11 166 SER A O 1
ATOM 1397 N N . ALA A 1 167 ? -4.562 -8.474 27.129 1.00 15.57 167 ALA A N 1
ATOM 1398 C CA . ALA A 1 167 ? -5.764 -8.403 27.991 1.00 14.09 167 ALA A CA 1
ATOM 1399 C C . ALA A 1 167 ? -6.373 -9.786 28.214 1.00 16.25 167 ALA A C 1
ATOM 1400 O O . ALA A 1 167 ? -6.853 -10.102 29.317 1.00 15.29 167 ALA A O 1
ATOM 1402 N N . THR A 1 168 ? -6.339 -10.607 27.162 1.00 13.86 168 THR A N 1
ATOM 1403 C CA . THR A 1 168 ? -6.970 -11.909 27.170 1.00 20.67 168 THR A CA 1
ATOM 1404 C C . THR A 1 168 ? -6.054 -12.915 27.868 1.00 20.18 168 THR A C 1
ATOM 1405 O O . THR A 1 168 ? -6.486 -13.568 28.826 1.00 17.96 168 THR A O 1
ATOM 1409 N N . PHE A 1 169 ? -4.811 -13.064 27.371 1.00 19.82 169 PHE A N 1
ATOM 1410 C CA . PHE A 1 169 ? -3.874 -14.103 27.864 1.00 16.52 169 PHE A CA 1
ATOM 1411 C C . PHE A 1 169 ? -3.232 -13.786 29.236 1.00 19.53 169 PHE A C 1
ATOM 1412 O O . PHE A 1 169 ? -3.079 -14.661 30.083 1.00 19.48 169 PHE A O 1
ATOM 1420 N N . GLY A 1 170 ? -2.816 -12.544 29.455 1.00 17.64 170 GLY A N 1
ATOM 1421 C CA . GLY A 1 170 ? -2.118 -12.197 30.725 1.00 17.27 170 GLY A CA 1
ATOM 1422 C C . GLY A 1 170 ? -0.634 -12.575 30.641 1.00 17.92 170 GLY A C 1
ATOM 1423 O O . GLY A 1 170 ? -0.254 -13.399 29.801 1.00 17.88 170 GLY A O 1
ATOM 1424 N N . GLY A 1 171 ? 0.176 -12.001 31.528 1.00 15.11 171 GLY A N 1
ATOM 1425 C CA . GLY A 1 171 ? 1.583 -12.408 31.692 1.00 18.97 171 GLY A CA 1
ATOM 1426 C C . GLY A 1 171 ? 2.518 -11.654 30.763 1.00 14.02 171 GLY A C 1
ATOM 1427 O O . GLY A 1 171 ? 2.147 -10.631 30.221 1.00 12.24 171 GLY A O 1
ATOM 1428 N N . PHE A 1 172 ? 3.740 -12.166 30.582 1.00 11.52 172 PHE A N 1
ATOM 1429 C CA . PHE A 1 172 ? 4.689 -11.570 29.657 1.00 13.76 172 PHE A CA 1
ATOM 1430 C C . PHE A 1 172 ? 4.502 -12.367 28.389 1.00 13.96 172 PHE A C 1
ATOM 1431 O O . PHE A 1 172 ? 4.584 -13.613 28.428 1.00 14.46 172 PHE A O 1
ATOM 1439 N N . ASN A 1 173 ? 4.284 -11.687 27.263 1.00 13.47 173 ASN A N 1
ATOM 1440 C CA . ASN A 1 173 ? 4.138 -12.428 25.998 1.00 13.48 173 ASN A CA 1
ATOM 1441 C C . ASN A 1 173 ? 4.962 -11.769 24.904 1.00 16.75 173 ASN A C 1
ATOM 1442 O O . ASN A 1 173 ? 5.113 -10.530 24.899 1.00 14.65 173 ASN A O 1
ATOM 1447 N N . PHE A 1 174 ? 5.432 -12.603 23.964 1.00 16.15 174 PHE A N 1
ATOM 1448 C CA . PHE A 1 174 ? 6.093 -12.134 22.744 1.00 12.50 174 PHE A CA 1
ATOM 1449 C C . PHE A 1 174 ? 5.164 -12.550 21.609 1.00 12.38 174 PHE A C 1
ATOM 1450 O O . PHE A 1 174 ? 4.898 -13.731 21.418 1.00 17.16 174 PHE A O 1
ATOM 1458 N N . MET A 1 175 ? 4.604 -11.572 20.902 1.00 14.97 175 MET A N 1
ATOM 1459 C CA A MET A 1 175 ? 3.646 -11.856 19.861 0.55 15.75 175 MET A CA 1
ATOM 1460 C CA B MET A 1 175 ? 3.628 -11.829 19.835 0.45 15.47 175 MET A CA 1
ATOM 1461 C C . MET A 1 175 ? 4.243 -11.662 18.473 1.00 16.13 175 MET A C 1
ATOM 1462 O O . MET A 1 175 ? 4.990 -10.698 18.242 1.00 14.90 175 MET A O 1
ATOM 1471 N N . GLU A 1 176 ? 3.873 -12.568 17.570 1.00 13.87 176 GLU A N 1
ATOM 1472 C CA . GLU A 1 176 ? 4.279 -12.442 16.164 1.00 13.86 176 GLU A CA 1
ATOM 1473 C C . GLU A 1 176 ? 3.032 -12.126 15.363 1.00 14.57 176 GLU A C 1
ATOM 1474 O O . GLU A 1 176 ? 2.050 -12.880 15.418 1.00 19.86 176 GLU A O 1
ATOM 1480 N N . PHE A 1 177 ? 3.048 -11.013 14.612 1.00 13.02 177 PHE A N 1
ATOM 1481 C CA . PHE A 1 177 ? 1.894 -10.637 13.823 1.00 13.82 177 PHE A CA 1
ATOM 1482 C C . PHE A 1 177 ? 2.201 -10.804 12.334 1.00 20.93 177 PHE A C 1
ATOM 1483 O O . PHE A 1 177 ? 3.232 -10.326 11.874 1.00 18.49 177 PHE A O 1
ATOM 1491 N N . TYR A 1 178 ? 1.298 -11.462 11.607 1.00 16.59 178 TYR A N 1
ATOM 1492 C CA . TYR A 1 178 ? 1.490 -11.724 10.171 1.00 19.48 178 TYR A CA 1
ATOM 1493 C C . TYR A 1 178 ? 0.277 -11.287 9.377 1.00 23.40 178 TYR A C 1
ATOM 1494 O O . TYR A 1 178 ? -0.741 -10.897 9.954 1.00 20.62 178 TYR A O 1
ATOM 1503 N N . ALA A 1 179 ? 0.398 -11.328 8.042 1.00 21.42 179 ALA A N 1
ATOM 1504 C CA . ALA A 1 179 ? -0.723 -11.005 7.161 1.00 24.46 179 ALA A CA 1
ATOM 1505 C C . ALA A 1 179 ? -1.893 -11.946 7.404 1.00 24.11 179 ALA A C 1
ATOM 1506 O O . ALA A 1 179 ? -1.736 -13.008 8.027 1.00 26.32 179 ALA A O 1
ATOM 1508 N N . ALA A 1 180 ? -3.075 -11.511 6.970 1.00 29.52 180 ALA A N 1
ATOM 1509 C CA . ALA A 1 180 ? -4.309 -12.307 7.053 1.00 32.09 180 ALA A CA 1
ATOM 1510 C C . ALA A 1 180 ? -4.673 -12.575 8.518 1.00 33.39 180 ALA A C 1
ATOM 1511 O O . ALA A 1 180 ? -5.147 -13.657 8.868 1.00 30.79 180 ALA A O 1
ATOM 1513 N N . ALA A 1 181 ? -4.424 -11.581 9.371 1.00 38.61 181 ALA A N 1
ATOM 1514 C CA . ALA A 1 181 ? -4.831 -11.616 10.779 1.00 40.76 181 ALA A CA 1
ATOM 1515 C C . ALA A 1 181 ? -4.246 -12.816 11.553 1.00 32.14 181 ALA A C 1
ATOM 1516 O O . ALA A 1 181 ? -4.825 -13.280 12.529 1.00 35.69 181 ALA A O 1
ATOM 1518 N N . ARG A 1 182 ? -3.091 -13.311 11.116 1.00 25.20 182 ARG A N 1
ATOM 1519 C CA . ARG A 1 182 ? -2.458 -14.425 11.803 1.00 28.14 182 ARG A CA 1
ATOM 1520 C C . ARG A 1 182 ? -1.535 -13.908 12.920 1.00 29.38 182 ARG A C 1
ATOM 1521 O O . ARG A 1 182 ? -0.629 -13.102 12.659 1.00 22.46 182 ARG A O 1
ATOM 1529 N N . THR A 1 183 ? -1.778 -14.382 14.151 1.00 21.61 183 THR A N 1
ATOM 1530 C CA . THR A 1 183 ? -0.994 -13.975 15.331 1.00 23.16 183 THR A CA 1
ATOM 1531 C C . THR A 1 183 ? -0.532 -15.203 16.113 1.00 27.19 183 THR A C 1
ATOM 1532 O O . THR A 1 183 ? -1.315 -16.121 16.322 1.00 24.32 183 THR A O 1
ATOM 1536 N N . ILE A 1 184 ? 0.732 -15.223 16.535 1.00 17.37 184 ILE A N 1
ATOM 1537 C CA . ILE A 1 184 ? 1.222 -16.299 17.404 1.00 17.78 184 ILE A CA 1
ATOM 1538 C C . ILE A 1 184 ? 1.599 -15.653 18.731 1.00 17.94 184 ILE A C 1
ATOM 1539 O O . ILE A 1 184 ? 2.427 -14.717 18.751 1.00 18.34 184 ILE A O 1
ATOM 1544 N N . VAL A 1 185 ? 1.003 -16.155 19.834 1.00 16.06 185 VAL A N 1
ATOM 1545 C CA . VAL A 1 185 ? 1.303 -15.683 21.171 1.00 17.07 185 VAL A CA 1
ATOM 1546 C C . VAL A 1 185 ? 2.312 -16.655 21.777 1.00 15.62 185 VAL A C 1
ATOM 1547 O O . VAL A 1 185 ? 2.046 -17.858 21.843 1.00 17.91 185 VAL A O 1
ATOM 1551 N N . ASN A 1 186 ? 3.444 -16.123 22.239 1.00 13.30 186 ASN A N 1
ATOM 1552 C CA . ASN A 1 186 ? 4.527 -16.899 22.919 1.00 12.76 186 ASN A CA 1
ATOM 1553 C C . ASN A 1 186 ? 4.634 -16.433 24.353 1.00 15.39 186 ASN A C 1
ATOM 1554 O O . ASN A 1 186 ? 5.260 -15.408 24.636 1.00 15.46 186 ASN A O 1
ATOM 1559 N N . PRO A 1 187 ? 3.993 -17.156 25.275 1.00 20.33 187 PRO A N 1
ATOM 1560 C CA . PRO A 1 187 ? 4.128 -16.847 26.703 1.00 19.90 187 PRO A CA 1
ATOM 1561 C C . PRO A 1 187 ? 5.548 -17.050 27.133 1.00 20.31 187 PRO A C 1
ATOM 1562 O O . PRO A 1 187 ? 6.124 -18.100 26.816 1.00 22.62 187 PRO A O 1
ATOM 1566 N N . LEU A 1 188 ? 6.132 -16.056 27.802 1.00 15.26 188 LEU A N 1
ATOM 1567 C CA . LEU A 1 188 ? 7.513 -16.151 28.230 1.00 14.90 188 LEU A CA 1
ATOM 1568 C C . LEU A 1 188 ? 7.525 -16.634 29.664 1.00 24.03 188 LEU A C 1
ATOM 1569 O O . LEU A 1 188 ? 6.934 -15.997 30.525 1.00 22.70 188 LEU A O 1
ATOM 1574 N N . ARG A 1 189 ? 8.182 -17.763 29.899 1.00 24.14 189 ARG A N 1
ATOM 1575 C CA A ARG A 1 189 ? 8.208 -18.259 31.258 0.40 29.31 189 ARG A CA 1
ATOM 1576 C CA B ARG A 1 189 ? 8.298 -18.373 31.210 0.60 33.89 189 ARG A CA 1
ATOM 1577 C C . ARG A 1 189 ? 9.481 -17.701 31.876 1.00 33.00 189 ARG A C 1
ATOM 1578 O O . ARG A 1 189 ? 10.584 -18.239 31.769 1.00 31.41 189 ARG A O 1
ATOM 1593 N N . ILE A 1 190 ? 9.292 -16.537 32.499 1.00 21.42 190 ILE A N 1
ATOM 1594 C CA . ILE A 1 190 ? 10.448 -15.816 33.046 1.00 24.52 190 ILE A CA 1
ATOM 1595 C C . ILE A 1 190 ? 10.820 -16.432 34.425 1.00 18.27 190 ILE A C 1
ATOM 1596 O O . ILE A 1 190 ? 9.944 -16.693 35.230 1.00 19.38 190 ILE A O 1
ATOM 1601 N N . LYS A 1 191 ? 12.106 -16.577 34.700 1.00 21.22 191 LYS A N 1
ATOM 1602 C CA . LYS A 1 191 ? 12.557 -17.038 36.020 1.00 19.64 191 LYS A CA 1
ATOM 1603 C C . LYS A 1 191 ? 12.119 -16.081 37.098 1.00 18.84 191 LYS A C 1
ATOM 1604 O O . LYS A 1 191 ? 12.056 -14.850 36.895 1.00 16.49 191 LYS A O 1
ATOM 1610 N N . ASN A 1 192 ? 11.835 -16.623 38.274 1.00 17.26 192 ASN A N 1
ATOM 1611 C CA A ASN A 1 192 ? 11.377 -15.795 39.377 0.60 17.94 192 ASN A CA 1
ATOM 1612 C CA B ASN A 1 192 ? 11.376 -15.799 39.380 0.40 17.84 192 ASN A CA 1
ATOM 1613 C C . ASN A 1 192 ? 12.373 -14.689 39.750 1.00 19.15 192 ASN A C 1
ATOM 1614 O O . ASN A 1 192 ? 11.974 -13.546 39.975 1.00 16.62 192 ASN A O 1
ATOM 1623 N N . TRP A 1 193 ? 13.664 -15.018 39.831 1.00 14.65 193 TRP A N 1
ATOM 1624 C CA . TRP A 1 193 ? 14.644 -14.005 40.166 1.00 15.68 193 TRP A CA 1
ATOM 1625 C C . TRP A 1 193 ? 14.667 -12.873 39.131 1.00 16.99 193 TRP A C 1
ATOM 1626 O O . TRP A 1 193 ? 14.861 -11.717 39.483 1.00 13.77 193 TRP A O 1
ATOM 1637 N N . VAL A 1 194 ? 14.451 -13.221 37.869 1.00 13.33 194 VAL A N 1
ATOM 1638 C CA . VAL A 1 194 ? 14.425 -12.208 36.784 1.00 16.17 194 VAL A CA 1
ATOM 1639 C C . VAL A 1 194 ? 13.205 -11.274 36.962 1.00 14.75 194 VAL A C 1
ATOM 1640 O O . VAL A 1 194 ? 13.342 -10.070 36.821 1.00 13.38 194 VAL A O 1
ATOM 1644 N N . LEU A 1 195 ? 12.023 -11.832 37.238 1.00 16.00 195 LEU A N 1
ATOM 1645 C CA A LEU A 1 195 ? 10.837 -11.021 37.500 0.45 14.08 195 LEU A CA 1
ATOM 1646 C CA B LEU A 1 195 ? 10.836 -11.026 37.504 0.55 13.84 195 LEU A CA 1
ATOM 1647 C C . LEU A 1 195 ? 11.037 -10.081 38.696 1.00 14.66 195 LEU A C 1
ATOM 1648 O O . LEU A 1 195 ? 10.709 -8.889 38.622 1.00 12.45 195 LEU A O 1
ATOM 1657 N N . CYS A 1 196 ? 11.575 -10.606 39.816 1.00 14.23 196 CYS A N 1
ATOM 1658 C CA . CYS A 1 196 ? 11.791 -9.777 41.002 1.00 12.87 196 CYS A CA 1
ATOM 1659 C C . CYS A 1 196 ? 12.769 -8.658 40.671 1.00 10.81 196 CYS A C 1
ATOM 1660 O O . CYS A 1 196 ? 12.555 -7.508 41.053 1.00 12.11 196 CYS A O 1
ATOM 1663 N N . GLU A 1 197 ? 13.869 -9.005 39.997 1.00 12.45 197 GLU A N 1
ATOM 1664 C CA . GLU A 1 197 ? 14.926 -8.014 39.695 1.00 10.19 197 GLU A CA 1
ATOM 1665 C C . GLU A 1 197 ? 14.406 -6.891 38.757 1.00 11.75 197 GLU A C 1
ATOM 1666 O O . GLU A 1 197 ? 14.731 -5.722 38.922 1.00 11.95 197 GLU A O 1
ATOM 1672 N N . LEU A 1 198 ? 13.601 -7.271 37.777 1.00 13.13 198 LEU A N 1
ATOM 1673 C CA . LEU A 1 198 ? 12.968 -6.299 36.868 1.00 13.30 198 LEU A CA 1
ATOM 1674 C C . LEU A 1 198 ? 12.006 -5.377 37.627 1.00 14.58 198 LEU A C 1
ATOM 1675 O O . LEU A 1 198 ? 12.044 -4.165 37.446 1.00 12.90 198 LEU A O 1
ATOM 1680 N N . GLU A 1 199 ? 11.168 -5.930 38.500 1.00 13.39 199 GLU A N 1
ATOM 1681 C CA . GLU A 1 199 ? 10.238 -5.077 39.256 1.00 14.12 199 GLU A CA 1
ATOM 1682 C C . GLU A 1 199 ? 11.050 -4.133 40.162 1.00 13.20 199 GLU A C 1
ATOM 1683 O O . GLU A 1 199 ? 10.707 -2.969 40.313 1.00 15.91 199 GLU A O 1
ATOM 1689 N N . ALA A 1 200 ? 12.135 -4.649 40.735 1.00 11.56 200 ALA A N 1
ATOM 1690 C CA . ALA A 1 200 ? 12.990 -3.827 41.615 1.00 13.99 200 ALA A CA 1
ATOM 1691 C C . ALA A 1 200 ? 13.687 -2.715 40.821 1.00 15.81 200 ALA A C 1
ATOM 1692 O O . ALA A 1 200 ? 14.116 -1.716 41.408 1.00 17.63 200 ALA A O 1
ATOM 1694 N N . SER A 1 201 ? 13.802 -2.888 39.501 1.00 12.73 201 SER A N 1
ATOM 1695 C CA . SER A 1 201 ? 14.540 -1.944 38.648 1.00 13.58 201 SER A CA 1
ATOM 1696 C C . SER A 1 201 ? 13.658 -1.027 37.809 1.00 15.59 201 SER A C 1
ATOM 1697 O O . SER A 1 201 ? 14.170 -0.177 37.058 1.00 16.41 201 SER A O 1
ATOM 1700 N N . LEU A 1 202 ? 12.337 -1.169 37.883 1.00 14.26 202 LEU A N 1
ATOM 1701 C CA . LEU A 1 202 ? 11.475 -0.317 37.019 1.00 13.20 202 LEU A CA 1
ATOM 1702 C C . LEU A 1 202 ? 10.725 0.725 37.837 1.00 16.30 202 LEU A C 1
ATOM 1703 O O . LEU A 1 202 ? 10.225 0.432 38.909 1.00 15.29 202 LEU A O 1
ATOM 1708 N N . VAL A 1 203 ? 10.611 1.927 37.290 1.00 14.18 203 VAL A N 1
ATOM 1709 C CA . VAL A 1 203 ? 9.823 2.991 37.863 1.00 14.15 203 VAL A CA 1
ATOM 1710 C C . VAL A 1 203 ? 8.875 3.497 36.757 1.00 14.59 203 VAL A C 1
ATOM 1711 O O . VAL A 1 203 ? 9.306 3.741 35.636 1.00 14.57 203 VAL A O 1
ATOM 1715 N N . LEU A 1 204 ? 7.589 3.614 37.064 1.00 13.22 204 LEU A N 1
ATOM 1716 C CA . LEU A 1 204 ? 6.567 4.127 36.121 1.00 13.54 204 LEU A CA 1
ATOM 1717 C C . LEU A 1 204 ? 6.262 5.574 36.415 1.00 19.05 204 LEU A C 1
ATOM 1718 O O . LEU A 1 204 ? 6.230 5.993 37.581 1.00 18.19 204 LEU A O 1
ATOM 1723 N N . PHE A 1 205 ? 6.041 6.342 35.350 1.00 16.05 205 PHE A N 1
ATOM 1724 C CA . PHE A 1 205 ? 5.736 7.749 35.510 1.00 15.96 205 PHE A CA 1
ATOM 1725 C C . PHE A 1 205 ? 4.598 8.142 34.569 1.00 17.66 205 PHE A C 1
ATOM 1726 O O . PHE A 1 205 ? 4.733 8.059 33.342 1.00 17.28 205 PHE A O 1
ATOM 1734 N N . TYR A 1 206 ? 3.477 8.567 35.143 1.00 14.31 206 TYR A N 1
ATOM 1735 C CA . TYR A 1 206 ? 2.330 8.976 34.341 1.00 17.17 206 TYR A CA 1
ATOM 1736 C C . TYR A 1 206 ? 2.469 10.421 33.961 1.00 20.42 206 TYR A C 1
ATOM 1737 O O . TYR A 1 206 ? 2.531 11.292 34.822 1.00 22.40 206 TYR A O 1
ATOM 1746 N N . THR A 1 207 ? 2.565 10.693 32.661 1.00 22.06 207 THR A N 1
ATOM 1747 C CA . THR A 1 207 ? 2.834 12.059 32.238 1.00 20.32 207 THR A CA 1
ATOM 1748 C C . THR A 1 207 ? 1.554 12.836 31.913 1.00 23.03 207 THR A C 1
ATOM 1749 O O . THR A 1 207 ? 1.628 14.022 31.641 1.00 24.35 207 THR A O 1
ATOM 1753 N N . GLY A 1 208 ? 0.403 12.169 31.956 1.00 20.60 208 GLY A N 1
ATOM 1754 C CA . GLY A 1 208 ? -0.864 12.767 31.493 1.00 26.92 208 GLY A CA 1
ATOM 1755 C C . GLY A 1 208 ? -1.338 12.097 30.210 1.00 30.74 208 GLY A C 1
ATOM 1756 O O . GLY A 1 208 ? -0.605 11.288 29.635 1.00 25.12 208 GLY A O 1
ATOM 1757 N N . VAL A 1 209 ? -2.557 12.435 29.771 1.00 23.63 209 VAL A N 1
ATOM 1758 C CA A VAL A 1 209 ? -3.235 11.828 28.612 0.60 24.27 209 VAL A CA 1
ATOM 1759 C CA B VAL A 1 209 ? -3.141 11.740 28.634 0.40 24.55 209 VAL A CA 1
ATOM 1760 C C . VAL A 1 209 ? -2.492 12.149 27.310 1.00 25.44 209 VAL A C 1
ATOM 1761 O O . VAL A 1 209 ? -2.216 13.312 27.046 1.00 25.90 209 VAL A O 1
ATOM 1768 N N . SER A 1 210 ? -2.190 11.148 26.504 1.00 22.71 210 SER A N 1
ATOM 1769 C CA . SER A 1 210 ? -1.666 11.383 25.162 1.00 22.03 210 SER A CA 1
ATOM 1770 C C . SER A 1 210 ? -2.828 11.632 24.219 1.00 21.08 210 SER A C 1
ATOM 1771 O O . SER A 1 210 ? -3.851 10.923 24.266 1.00 27.46 210 SER A O 1
ATOM 1774 N N . ARG A 1 211 ? -2.647 12.626 23.346 1.00 26.44 211 ARG A N 1
ATOM 1775 C CA A ARG A 1 211 ? -3.638 12.798 22.276 0.50 29.04 211 ARG A CA 1
ATOM 1776 C CA B ARG A 1 211 ? -3.577 12.981 22.285 0.50 32.21 211 ARG A CA 1
ATOM 1777 C C . ARG A 1 211 ? -2.961 12.668 20.905 1.00 36.70 211 ARG A C 1
ATOM 1778 O O . ARG A 1 211 ? -3.426 13.192 19.882 1.00 34.49 211 ARG A O 1
ATOM 1793 N N . GLU A 1 212 ? -1.882 11.878 20.889 1.00 23.64 212 GLU A N 1
ATOM 1794 C CA . GLU A 1 212 ? -1.116 11.596 19.671 1.00 20.39 212 GLU A CA 1
ATOM 1795 C C . GLU A 1 212 ? -1.269 10.189 19.100 1.00 24.33 212 GLU A C 1
ATOM 1796 O O . GLU A 1 212 ? -0.769 9.928 18.004 1.00 22.68 212 GLU A O 1
ATOM 1802 N N . SER A 1 213 ? -1.920 9.266 19.823 1.00 19.41 213 SER A N 1
ATOM 1803 C CA A SER A 1 213 ? -1.898 7.862 19.426 0.40 22.34 213 SER A CA 1
ATOM 1804 C CA B SER A 1 213 ? -1.895 7.867 19.437 0.60 21.62 213 SER A CA 1
ATOM 1805 C C . SER A 1 213 ? -2.398 7.654 18.000 1.00 22.43 213 SER A C 1
ATOM 1806 O O . SER A 1 213 ? -1.735 6.983 17.221 1.00 21.35 213 SER A O 1
ATOM 1811 N N . ALA A 1 214 ? -3.569 8.233 17.665 1.00 22.21 214 ALA A N 1
ATOM 1812 C CA . ALA A 1 214 ? -4.143 8.075 16.305 1.00 25.58 214 ALA A CA 1
ATOM 1813 C C . ALA A 1 214 ? -3.208 8.595 15.218 1.00 20.41 214 ALA A C 1
ATOM 1814 O O . ALA A 1 214 ? -3.022 7.930 14.177 1.00 22.29 214 ALA A O 1
ATOM 1816 N N . LYS A 1 215 ? -2.638 9.778 15.463 1.00 21.89 215 LYS A N 1
ATOM 1817 C CA . LYS A 1 215 ? -1.663 10.403 14.565 1.00 25.18 215 LYS A CA 1
ATOM 1818 C C . LYS A 1 215 ? -0.416 9.547 14.401 1.00 21.88 215 LYS A C 1
ATOM 1819 O O . LYS A 1 215 ? 0.055 9.329 13.280 1.00 22.27 215 LYS A O 1
ATOM 1825 N N . ILE A 1 216 ? 0.116 9.033 15.502 1.00 22.47 216 ILE A N 1
ATOM 1826 C CA . ILE A 1 216 ? 1.328 8.198 15.447 1.00 20.53 216 ILE A CA 1
ATOM 1827 C C . ILE A 1 216 ? 1.066 6.939 14.598 1.00 18.96 216 ILE A C 1
ATOM 1828 O O . ILE A 1 216 ? 1.882 6.556 13.756 1.00 19.72 216 ILE A O 1
ATOM 1833 N N . ILE A 1 217 ? -0.087 6.314 14.799 1.00 16.97 217 ILE A N 1
ATOM 1834 C CA . ILE A 1 217 ? -0.384 5.061 14.147 1.00 17.83 217 ILE A CA 1
ATOM 1835 C C . ILE A 1 217 ? -0.626 5.364 12.647 1.00 19.61 217 ILE A C 1
ATOM 1836 O O . ILE A 1 217 ? -0.155 4.629 11.785 1.00 18.51 217 ILE A O 1
ATOM 1841 N N . GLN A 1 218 ? -1.352 6.443 12.357 1.00 19.73 218 GLN A N 1
ATOM 1842 C CA . GLN A 1 218 ? -1.509 6.875 10.959 1.00 21.38 218 GLN A CA 1
ATOM 1843 C C . GLN A 1 218 ? -0.156 7.110 10.280 1.00 19.10 218 GLN A C 1
ATOM 1844 O O . GLN A 1 218 ? 0.054 6.658 9.146 1.00 23.66 218 GLN A O 1
ATOM 1850 N N . ASP A 1 219 ? 0.762 7.787 10.966 1.00 22.86 219 ASP A N 1
ATOM 1851 C CA . ASP A 1 219 ? 2.077 8.096 10.402 1.00 19.74 219 ASP A CA 1
ATOM 1852 C C . ASP A 1 219 ? 2.916 6.847 10.189 1.00 23.35 219 ASP A C 1
ATOM 1853 O O . ASP A 1 219 ? 3.657 6.731 9.207 1.00 16.83 219 ASP A O 1
ATOM 1858 N N . GLN A 1 220 ? 2.844 5.916 11.137 1.00 18.88 220 GLN A N 1
ATOM 1859 C CA . GLN A 1 220 ? 3.564 4.651 10.968 1.00 18.65 220 GLN A CA 1
ATOM 1860 C C . GLN A 1 220 ? 2.985 3.834 9.796 1.00 16.04 220 GLN A C 1
ATOM 1861 O O . GLN A 1 220 ? 3.718 3.136 9.080 1.00 19.36 220 GLN A O 1
ATOM 1867 N N . SER A 1 221 ? 1.666 3.910 9.625 1.00 17.52 221 SER A N 1
ATOM 1868 C CA A SER A 1 221 ? 1.025 3.183 8.543 0.75 21.90 221 SER A CA 1
ATOM 1869 C CA B SER A 1 221 ? 0.981 3.225 8.536 0.25 22.35 221 SER A CA 1
ATOM 1870 C C . SER A 1 221 ? 1.458 3.834 7.219 1.00 24.71 221 SER A C 1
ATOM 1871 O O . SER A 1 221 ? 1.815 3.117 6.280 1.00 22.22 221 SER A O 1
ATOM 1876 N N . ASP A 1 222 ? 1.464 5.174 7.181 1.00 28.15 222 ASP A N 1
ATOM 1877 C CA A ASP A 1 222 ? 1.866 5.938 5.992 0.60 26.35 222 ASP A CA 1
ATOM 1878 C CA B ASP A 1 222 ? 1.865 5.903 5.971 0.40 26.30 222 ASP A CA 1
ATOM 1879 C C . ASP A 1 222 ? 3.320 5.659 5.590 1.00 25.84 222 ASP A C 1
ATOM 1880 O O . ASP A 1 222 ? 3.635 5.630 4.395 1.00 24.42 222 ASP A O 1
ATOM 1889 N N . ASN A 1 223 ? 4.216 5.498 6.589 1.00 20.48 223 ASN A N 1
ATOM 1890 C CA . ASN A 1 223 ? 5.639 5.172 6.295 1.00 22.29 223 ASN A CA 1
ATOM 1891 C C . ASN A 1 223 ? 5.729 4.024 5.323 1.00 22.57 223 ASN A C 1
ATOM 1892 O O . ASN A 1 223 ? 6.502 4.067 4.377 1.00 21.78 223 ASN A O 1
ATOM 1897 N N . VAL A 1 224 ? 4.939 2.986 5.577 1.00 21.10 224 VAL A N 1
ATOM 1898 C CA . VAL A 1 224 ? 4.962 1.781 4.773 1.00 21.05 224 VAL A CA 1
ATOM 1899 C C . VAL A 1 224 ? 4.279 2.029 3.413 1.00 20.17 224 VAL A C 1
ATOM 1900 O O . VAL A 1 224 ? 4.867 1.760 2.391 1.00 21.64 224 VAL A O 1
ATOM 1904 N N . VAL A 1 225 ? 3.039 2.523 3.438 1.00 21.58 225 VAL A N 1
ATOM 1905 C CA . VAL A 1 225 ? 2.259 2.734 2.206 1.00 23.17 225 VAL A CA 1
ATOM 1906 C C . VAL A 1 225 ? 3.013 3.664 1.226 1.00 24.12 225 VAL A C 1
ATOM 1907 O O . VAL A 1 225 ? 3.140 3.338 0.053 1.00 25.73 225 VAL A O 1
ATOM 1911 N N . SER A 1 226 ? 3.575 4.756 1.737 1.00 23.91 226 SER A N 1
ATOM 1912 C CA A SER A 1 226 ? 4.205 5.766 0.887 0.65 21.32 226 SER A CA 1
ATOM 1913 C CA B SER A 1 226 ? 4.198 5.756 0.871 0.35 22.07 226 SER A CA 1
ATOM 1914 C C . SER A 1 226 ? 5.703 5.543 0.707 1.00 19.22 226 SER A C 1
ATOM 1915 O O . SER A 1 226 ? 6.381 6.411 0.189 1.00 24.23 226 SER A O 1
ATOM 1920 N N . HIS A 1 227 ? 6.216 4.380 1.155 1.00 18.91 227 HIS A N 1
ATOM 1921 C CA . HIS A 1 227 ? 7.641 4.014 0.962 1.00 22.20 227 HIS A CA 1
ATOM 1922 C C . HIS A 1 227 ? 8.623 5.078 1.509 1.00 20.82 227 HIS A C 1
ATOM 1923 O O . HIS A 1 227 ? 9.575 5.504 0.831 1.00 22.71 227 HIS A O 1
ATOM 1930 N N . LYS A 1 228 ? 8.396 5.504 2.751 1.00 23.35 228 LYS A N 1
ATOM 1931 C CA . LYS A 1 228 ? 9.329 6.422 3.412 1.00 16.75 228 LYS A CA 1
ATOM 1932 C C . LYS A 1 228 ? 10.483 5.615 3.972 1.00 24.33 228 LYS A C 1
ATOM 1933 O O . LYS A 1 228 ? 10.445 5.147 5.127 1.00 22.31 228 LYS A O 1
ATOM 1939 N N . THR A 1 229 ? 11.531 5.493 3.164 1.00 19.02 229 THR A N 1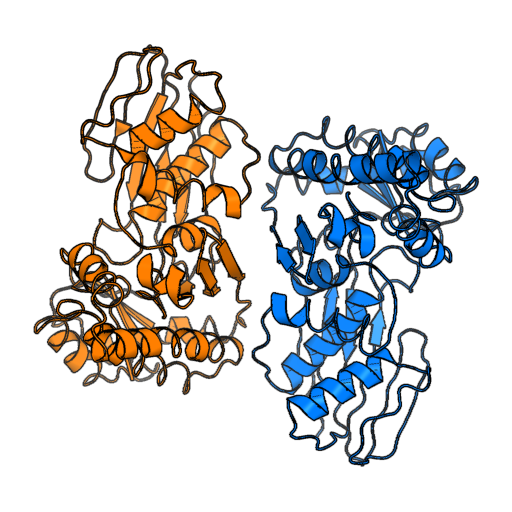
ATOM 1940 C CA . THR A 1 229 ? 12.648 4.574 3.412 1.00 20.87 229 THR A CA 1
ATOM 1941 C C . THR A 1 229 ? 13.244 4.668 4.817 1.00 25.55 229 THR A C 1
ATOM 1942 O O . THR A 1 229 ? 13.351 3.650 5.520 1.00 21.80 229 THR A O 1
ATOM 1946 N N . ALA A 1 230 ? 13.629 5.868 5.232 1.00 21.71 230 ALA A N 1
ATOM 1947 C CA . ALA A 1 230 ? 14.310 5.986 6.534 1.00 22.71 230 ALA A CA 1
ATOM 1948 C C . ALA A 1 230 ? 13.361 5.632 7.686 1.00 23.50 230 ALA A C 1
ATOM 1949 O O . ALA A 1 230 ? 13.782 5.007 8.679 1.00 21.14 230 ALA A O 1
ATOM 1951 N N . ALA A 1 231 ? 12.112 6.074 7.580 1.00 20.52 231 ALA A N 1
ATOM 1952 C CA . ALA A 1 231 ? 11.145 5.802 8.641 1.00 23.06 231 ALA A CA 1
ATOM 1953 C C . ALA A 1 231 ? 10.812 4.308 8.675 1.00 28.29 231 ALA A C 1
ATOM 1954 O O . ALA A 1 231 ? 10.665 3.735 9.752 1.00 20.25 231 ALA A O 1
ATOM 1956 N N . ILE A 1 232 ? 10.750 3.660 7.510 1.00 21.76 232 ILE A N 1
ATOM 1957 C CA . ILE A 1 232 ? 10.554 2.205 7.489 1.00 22.23 232 ILE A CA 1
ATOM 1958 C C . ILE A 1 232 ? 11.720 1.478 8.184 1.00 21.57 232 ILE A C 1
ATOM 1959 O O . ILE A 1 232 ? 11.527 0.482 8.915 1.00 19.45 232 ILE A O 1
ATOM 1964 N N . GLU A 1 233 ? 12.936 1.965 7.953 1.00 17.45 233 GLU A N 1
ATOM 1965 C CA . GLU A 1 233 ? 14.127 1.346 8.531 1.00 19.59 233 GLU A CA 1
ATOM 1966 C C . GLU A 1 233 ? 14.116 1.522 10.068 1.00 19.40 233 GLU A C 1
ATOM 1967 O O . GLU A 1 233 ? 14.583 0.633 10.780 1.00 19.64 233 GLU A O 1
ATOM 1973 N N . ALA A 1 234 ? 13.574 2.641 10.555 1.00 19.48 234 ALA A N 1
ATOM 1974 C CA . ALA A 1 234 ? 13.375 2.845 12.013 1.00 20.84 234 ALA A CA 1
ATOM 1975 C C . ALA A 1 234 ? 12.439 1.749 12.549 1.00 19.26 234 ALA A C 1
ATOM 1976 O O . ALA A 1 234 ? 12.723 1.123 13.593 1.00 19.99 234 ALA A O 1
ATOM 1978 N N . MET A 1 235 ? 11.356 1.482 11.819 1.00 19.83 235 MET A N 1
ATOM 1979 C CA . MET A 1 235 ? 10.446 0.386 12.159 1.00 15.58 235 MET A CA 1
ATOM 1980 C C . MET A 1 235 ? 11.065 -1.010 12.113 1.00 22.38 235 MET A C 1
ATOM 1981 O O . MET A 1 235 ? 10.767 -1.819 12.986 1.00 16.60 235 MET A O 1
ATOM 1986 N N . HIS A 1 236 ? 11.908 -1.303 11.112 1.00 17.17 236 HIS A N 1
ATOM 1987 C CA . HIS A 1 236 ? 12.697 -2.531 11.128 1.00 17.74 236 HIS A CA 1
ATOM 1988 C C . HIS A 1 236 ? 13.534 -2.650 12.396 1.00 13.60 236 HIS A C 1
ATOM 1989 O O . HIS A 1 236 ? 13.704 -3.761 12.928 1.00 18.08 236 HIS A O 1
ATOM 1996 N N . GLY A 1 237 ? 14.078 -1.525 12.856 1.00 13.41 237 GLY A N 1
ATOM 1997 C CA . GLY A 1 237 ? 14.855 -1.469 14.101 1.00 17.54 237 GLY A CA 1
ATOM 1998 C C . GLY A 1 237 ? 13.961 -1.726 15.333 1.00 18.33 237 GLY A C 1
ATOM 1999 O O . GLY A 1 237 ? 14.362 -2.448 16.241 1.00 17.32 237 GLY A O 1
ATOM 2000 N N . ILE A 1 238 ? 12.749 -1.163 15.367 1.00 15.61 238 ILE A N 1
ATOM 2001 C CA . ILE A 1 238 ? 11.814 -1.469 16.457 1.00 14.57 238 ILE A CA 1
ATOM 2002 C C . ILE A 1 238 ? 11.584 -3.018 16.508 1.00 18.86 238 ILE A C 1
ATOM 2003 O O . ILE A 1 238 ? 11.667 -3.640 17.581 1.00 15.08 238 ILE A O 1
ATOM 2008 N N . LYS A 1 239 ? 11.344 -3.635 15.356 1.00 14.97 239 LYS A N 1
ATOM 2009 C CA . LYS A 1 239 ? 11.157 -5.073 15.290 1.00 14.86 239 LYS A CA 1
ATOM 2010 C C . LYS A 1 239 ? 12.342 -5.864 15.825 1.00 18.53 239 LYS A C 1
ATOM 2011 O O . LYS A 1 239 ? 12.163 -6.817 16.636 1.00 16.21 239 LYS A O 1
ATOM 2017 N N . ARG A 1 240 ? 13.551 -5.492 15.372 1.00 14.64 240 ARG A N 1
ATOM 2018 C CA A ARG A 1 240 ? 14.750 -6.215 15.752 0.70 18.24 240 ARG A CA 1
ATOM 2019 C CA B ARG A 1 240 ? 14.762 -6.205 15.753 0.30 18.76 240 ARG A CA 1
ATOM 2020 C C . ARG A 1 240 ? 14.967 -6.190 17.267 1.00 18.76 240 ARG A C 1
ATOM 2021 O O . ARG A 1 240 ? 15.302 -7.240 17.878 1.00 18.19 240 ARG A O 1
ATOM 2036 N N . GLU A 1 241 ? 14.786 -5.015 17.867 1.00 18.02 241 GLU A N 1
ATOM 2037 C CA . GLU A 1 241 ? 15.025 -4.868 19.313 1.00 18.51 241 GLU A CA 1
ATOM 2038 C C . GLU A 1 241 ? 13.959 -5.563 20.169 1.00 15.27 241 GLU A C 1
ATOM 2039 O O . GLU A 1 241 ? 14.259 -5.943 21.284 1.00 16.64 241 GLU A O 1
ATOM 2045 N N . ALA A 1 242 ? 12.764 -5.780 19.628 1.00 15.19 242 ALA A N 1
ATOM 2046 C CA . ALA A 1 242 ? 11.756 -6.579 20.352 1.00 13.93 242 ALA A CA 1
ATOM 2047 C C . ALA A 1 242 ? 12.258 -8.021 20.562 1.00 17.80 242 ALA A C 1
ATOM 2048 O O . ALA A 1 242 ? 12.146 -8.577 21.668 1.00 15.08 242 ALA A O 1
ATOM 2050 N N . LEU A 1 243 ? 12.835 -8.637 19.526 1.00 15.21 243 LEU A N 1
ATOM 2051 C CA . LEU A 1 243 ? 13.398 -9.997 19.680 1.00 14.51 243 LEU A CA 1
ATOM 2052 C C . LEU A 1 243 ? 14.648 -9.993 20.593 1.00 17.13 243 LEU A C 1
ATOM 2053 O O . LEU A 1 243 ? 14.812 -10.890 21.417 1.00 14.98 243 LEU A O 1
ATOM 2058 N N . VAL A 1 244 ? 15.527 -8.992 20.456 1.00 14.12 244 VAL A N 1
ATOM 2059 C CA . VAL A 1 244 ? 16.692 -8.880 21.328 1.00 13.41 244 VAL A CA 1
ATOM 2060 C C . VAL A 1 244 ? 16.232 -8.788 22.797 1.00 15.42 244 VAL A C 1
ATOM 2061 O O . VAL A 1 244 ? 16.802 -9.434 23.696 1.00 13.20 244 VAL A O 1
ATOM 2065 N N . MET A 1 245 ? 15.185 -7.996 23.045 1.00 12.66 245 MET A N 1
ATOM 2066 C CA . MET A 1 245 ? 14.711 -7.827 24.428 1.00 13.21 245 MET A CA 1
ATOM 2067 C C . MET A 1 245 ? 14.065 -9.121 24.985 1.00 15.00 245 MET A C 1
ATOM 2068 O O . MET A 1 245 ? 14.275 -9.486 26.177 1.00 15.38 245 MET A O 1
ATOM 2073 N N . LYS A 1 246 ? 13.253 -9.767 24.154 1.00 14.11 246 LYS A N 1
ATOM 2074 C CA . LYS A 1 246 ? 12.706 -11.073 24.487 1.00 16.26 246 LYS A CA 1
ATOM 2075 C C . LYS A 1 246 ? 13.799 -12.061 24.928 1.00 18.98 246 LYS A C 1
ATOM 2076 O O . LYS A 1 246 ? 13.706 -12.639 26.027 1.00 17.79 246 LYS A O 1
ATOM 2082 N N . GLU A 1 247 ? 14.821 -12.257 24.088 1.00 14.77 247 GLU A N 1
ATOM 2083 C CA A GLU A 1 247 ? 15.880 -13.178 24.453 0.40 17.13 247 GLU A CA 1
ATOM 2084 C CA B GLU A 1 247 ? 15.963 -13.135 24.426 0.60 16.62 247 GLU A CA 1
ATOM 2085 C C . GLU A 1 247 ? 16.679 -12.708 25.702 1.00 17.43 247 GLU A C 1
ATOM 2086 O O . GLU A 1 247 ? 17.128 -13.540 26.488 1.00 17.59 247 GLU A O 1
ATOM 2097 N N . ALA A 1 248 ? 16.834 -11.393 25.906 1.00 14.95 248 ALA A N 1
ATOM 2098 C CA . ALA A 1 248 ? 17.510 -10.902 27.124 1.00 15.95 248 ALA A CA 1
ATOM 2099 C C . ALA A 1 248 ? 16.733 -11.315 28.392 1.00 15.40 248 ALA A C 1
ATOM 2100 O O . ALA A 1 248 ? 17.358 -11.716 29.363 1.00 18.36 248 ALA A O 1
ATOM 2102 N N . LEU A 1 249 ? 15.396 -11.235 28.368 1.00 15.55 249 LEU A N 1
ATOM 2103 C CA . LEU A 1 249 ? 14.576 -11.648 29.531 1.00 17.45 249 LEU A CA 1
ATOM 2104 C C . LEU A 1 249 ? 14.682 -13.178 29.797 1.00 18.03 249 LEU A C 1
ATOM 2105 O O . LEU A 1 249 ? 14.814 -13.608 30.935 1.00 17.95 249 LEU A O 1
ATOM 2110 N N . LEU A 1 250 ? 14.622 -13.970 28.732 1.00 14.63 250 LEU A N 1
ATOM 2111 C CA . LEU A 1 250 ? 14.785 -15.417 28.849 1.00 17.47 250 LEU A CA 1
ATOM 2112 C C . LEU A 1 250 ? 16.130 -15.807 29.422 1.00 20.98 250 LEU A C 1
ATOM 2113 O O . LEU A 1 250 ? 16.227 -16.807 30.149 1.00 22.79 250 LEU A O 1
ATOM 2118 N N . LYS A 1 251 ? 17.162 -15.024 29.100 1.00 16.95 251 LYS A N 1
ATOM 2119 C CA . LYS A 1 251 ? 18.526 -15.312 29.548 1.00 17.84 251 LYS A CA 1
ATOM 2120 C C . LYS A 1 251 ? 18.874 -14.615 30.862 1.00 22.34 251 LYS A C 1
ATOM 2121 O O . LYS A 1 251 ? 19.977 -14.780 31.384 1.00 17.50 251 LYS A O 1
ATOM 2127 N N . GLY A 1 252 ? 17.976 -13.783 31.384 1.00 17.79 252 GLY A N 1
ATOM 2128 C CA . GLY A 1 252 ? 18.329 -12.974 32.554 1.00 20.74 252 GLY A CA 1
ATOM 2129 C C . GLY A 1 252 ? 19.538 -12.098 32.336 1.00 22.47 252 GLY A C 1
ATOM 2130 O O . GLY A 1 252 ? 20.403 -11.977 33.208 1.00 22.28 252 GLY A O 1
ATOM 2131 N N . ASP A 1 253 ? 19.592 -11.460 31.168 1.00 17.67 253 ASP A N 1
ATOM 2132 C CA . ASP A 1 253 ? 20.714 -10.615 30.773 1.00 18.72 253 ASP A CA 1
ATOM 2133 C C . ASP A 1 253 ? 20.267 -9.164 30.838 1.00 19.40 253 ASP A C 1
ATOM 2134 O O . ASP A 1 253 ? 19.749 -8.636 29.844 1.00 16.98 253 ASP A O 1
ATOM 2139 N N . PHE A 1 254 ? 20.456 -8.519 31.988 1.00 18.00 254 PHE A N 1
ATOM 2140 C CA . PHE A 1 254 ? 19.957 -7.152 32.169 1.00 16.48 254 PHE A CA 1
ATOM 2141 C C . PHE A 1 254 ? 20.771 -6.092 31.429 1.00 16.79 254 PHE A C 1
ATOM 2142 O O . PHE A 1 254 ? 20.231 -5.040 31.085 1.00 18.08 254 PHE A O 1
ATOM 2150 N N . LYS A 1 255 ? 22.053 -6.363 31.169 1.00 18.75 255 LYS A N 1
ATOM 2151 C CA A LYS A 1 255 ? 22.868 -5.485 30.318 0.40 18.00 255 LYS A CA 1
ATOM 2152 C CA B LYS A 1 255 ? 22.861 -5.480 30.331 0.60 17.10 255 LYS A CA 1
ATOM 2153 C C . LYS A 1 255 ? 22.297 -5.400 28.896 1.00 20.47 255 LYS A C 1
ATOM 2154 O O . LYS A 1 255 ? 22.128 -4.307 28.341 1.00 17.30 255 LYS A O 1
ATOM 2165 N N . ALA A 1 256 ? 21.976 -6.548 28.320 1.00 18.62 256 ALA A N 1
ATOM 2166 C CA . ALA A 1 256 ? 21.377 -6.609 26.982 1.00 20.56 256 ALA A CA 1
ATOM 2167 C C . ALA A 1 256 ? 19.974 -6.023 27.003 1.00 23.86 256 ALA A C 1
ATOM 2168 O O . ALA A 1 256 ? 19.559 -5.366 26.033 1.00 17.85 256 ALA A O 1
ATOM 2170 N N . PHE A 1 257 ? 19.244 -6.235 28.100 1.00 16.95 257 PHE A N 1
ATOM 2171 C CA . PHE A 1 257 ? 17.911 -5.654 28.235 1.00 16.07 257 PHE A CA 1
ATOM 2172 C C . PHE A 1 257 ? 17.904 -4.114 28.098 1.00 15.11 257 PHE A C 1
ATOM 2173 O O . PHE A 1 257 ? 17.108 -3.543 27.339 1.00 17.34 257 PHE A O 1
ATOM 2181 N N . VAL A 1 258 ? 18.768 -3.442 28.845 1.00 17.99 258 VAL A N 1
ATOM 2182 C CA A VAL A 1 258 ? 18.740 -1.985 28.824 0.60 17.69 258 VAL A CA 1
ATOM 2183 C CA B VAL A 1 258 ? 18.839 -1.982 28.877 0.40 18.18 258 VAL A CA 1
ATOM 2184 C C . VAL A 1 258 ? 19.322 -1.453 27.522 1.00 17.24 258 VAL A C 1
ATOM 2185 O O . VAL A 1 258 ? 18.794 -0.469 26.992 1.00 16.14 258 VAL A O 1
ATOM 2192 N N . ALA A 1 259 ? 20.334 -2.125 26.977 1.00 16.51 259 ALA A N 1
ATOM 2193 C CA . ALA A 1 259 ? 20.872 -1.696 25.644 1.00 20.03 259 ALA A CA 1
ATOM 2194 C C . ALA A 1 259 ? 19.804 -1.766 24.558 1.00 22.32 259 ALA A C 1
ATOM 2195 O O . ALA A 1 259 ? 19.688 -0.823 23.765 1.00 21.03 259 ALA A O 1
ATOM 2197 N N . SER A 1 260 ? 18.989 -2.839 24.567 1.00 16.61 260 SER A N 1
ATOM 2198 C CA A SER A 1 260 ? 17.908 -3.017 23.585 0.60 19.12 260 SER A CA 1
ATOM 2199 C CA B SER A 1 260 ? 17.933 -2.998 23.585 0.40 18.47 260 SER A CA 1
ATOM 2200 C C . SER A 1 260 ? 16.829 -1.961 23.789 1.00 17.97 260 SER A C 1
ATOM 2201 O O . SER A 1 260 ? 16.227 -1.468 22.821 1.00 18.21 260 SER A O 1
ATOM 2206 N N . MET A 1 261 ? 16.558 -1.610 25.040 1.00 15.18 261 MET A N 1
ATOM 2207 C CA . MET A 1 261 ? 15.547 -0.578 25.306 1.00 12.94 261 MET A CA 1
ATOM 2208 C C . MET A 1 261 ? 15.991 0.826 24.788 1.00 15.69 261 MET A C 1
ATOM 2209 O O . MET A 1 261 ? 15.190 1.590 24.191 1.00 16.10 261 MET A O 1
ATOM 2214 N N . ARG A 1 262 ? 17.266 1.141 24.985 1.00 14.14 262 ARG A N 1
ATOM 2215 C CA . ARG A 1 262 ? 17.812 2.419 24.467 1.00 15.10 262 ARG A CA 1
ATOM 2216 C C . ARG A 1 262 ? 17.702 2.467 22.930 1.00 18.93 262 ARG A C 1
ATOM 2217 O O . ARG A 1 262 ? 17.225 3.470 22.375 1.00 18.23 262 ARG A O 1
ATOM 2225 N N . LEU A 1 263 ? 18.135 1.400 22.256 1.00 19.35 263 LEU A N 1
ATOM 2226 C CA A LEU A 1 263 ? 18.059 1.353 20.803 0.70 19.02 263 LEU A CA 1
ATOM 2227 C CA B LEU A 1 263 ? 18.070 1.336 20.800 0.30 19.44 263 LEU A CA 1
ATOM 2228 C C . LEU A 1 263 ? 16.619 1.437 20.336 1.00 22.80 263 LEU A C 1
ATOM 2229 O O . LEU A 1 263 ? 16.295 2.200 19.411 1.00 20.21 263 LEU A O 1
ATOM 2238 N N . GLY A 1 264 ? 15.745 0.693 21.008 1.00 17.78 264 GLY A N 1
ATOM 2239 C CA . GLY A 1 264 ? 14.293 0.683 20.693 1.00 16.96 264 GLY A CA 1
ATOM 2240 C C . GLY A 1 264 ? 13.631 2.033 20.817 1.00 15.29 264 GLY A C 1
ATOM 2241 O O . GLY A 1 264 ? 12.796 2.410 19.968 1.00 16.82 264 GLY A O 1
ATOM 2242 N N . TRP A 1 265 ? 13.991 2.780 21.844 1.00 15.75 265 TRP A N 1
ATOM 2243 C CA . TRP A 1 265 ? 13.407 4.095 22.062 1.00 15.32 265 TRP A CA 1
ATOM 2244 C C . TRP A 1 265 ? 13.847 5.084 20.951 1.00 16.54 265 TRP A C 1
ATOM 2245 O O . TRP A 1 265 ? 13.031 5.858 20.414 1.00 16.78 265 TRP A O 1
ATOM 2256 N N . ASP A 1 266 ? 15.122 5.030 20.579 1.00 16.75 266 ASP A N 1
ATOM 2257 C CA . ASP A 1 266 ? 15.600 5.809 19.407 1.00 22.06 266 ASP A CA 1
ATOM 2258 C C . ASP A 1 266 ? 14.798 5.491 18.136 1.00 19.98 266 ASP A C 1
ATOM 2259 O O . ASP A 1 266 ? 14.319 6.405 17.452 1.00 20.79 266 ASP A O 1
ATOM 2264 N N . ASN A 1 267 ? 14.653 4.199 17.837 1.00 18.99 267 ASN A N 1
ATOM 2265 C CA . ASN A 1 267 ? 13.905 3.707 16.673 1.00 20.38 267 ASN A CA 1
ATOM 2266 C C . ASN A 1 267 ? 12.443 4.112 16.716 1.00 23.58 267 ASN A C 1
ATOM 2267 O O . ASN A 1 267 ? 11.879 4.516 15.695 1.00 20.04 267 ASN A O 1
ATOM 2272 N N . LYS A 1 268 ? 11.817 4.010 17.897 1.00 16.72 268 LYS A N 1
ATOM 2273 C CA . LYS A 1 268 ? 10.417 4.406 18.042 1.00 15.40 268 LYS A CA 1
ATOM 2274 C C . LYS A 1 268 ? 10.222 5.910 17.749 1.00 15.71 268 LYS A C 1
ATOM 2275 O O . LYS A 1 268 ? 9.304 6.288 17.010 1.00 19.24 268 LYS A O 1
ATOM 2281 N N . LYS A 1 269 ? 11.071 6.746 18.341 1.00 15.98 269 LYS A N 1
ATOM 2282 C CA . LYS A 1 269 ? 10.992 8.199 18.157 1.00 16.01 269 LYS A CA 1
ATOM 2283 C C . LYS A 1 269 ? 11.201 8.542 16.654 1.00 23.59 269 LYS A C 1
ATOM 2284 O O . LYS A 1 269 ? 10.540 9.437 16.124 1.00 24.31 269 LYS A O 1
ATOM 2290 N N . ASN A 1 270 ? 12.089 7.818 15.981 1.00 21.42 270 ASN A N 1
ATOM 2291 C CA . ASN A 1 270 ? 12.371 8.061 14.543 1.00 23.88 270 ASN A CA 1
ATOM 2292 C C . ASN A 1 270 ? 11.311 7.541 13.584 1.00 28.03 270 ASN A C 1
ATOM 2293 O O . ASN A 1 270 ? 11.348 7.869 12.389 1.00 21.93 270 ASN A O 1
ATOM 2298 N N . SER A 1 271 ? 10.386 6.707 14.081 1.00 19.60 271 SER A N 1
ATOM 2299 C CA . SER A 1 271 ? 9.355 6.125 13.227 1.00 17.63 271 SER A CA 1
ATOM 2300 C C . SER A 1 271 ? 8.175 7.073 13.034 1.00 19.56 271 SER A C 1
ATOM 2301 O O . SER A 1 271 ? 7.394 6.890 12.093 1.00 21.39 271 SER A O 1
ATOM 2304 N N . ALA A 1 272 ? 7.999 8.035 13.946 1.00 18.97 272 ALA A N 1
ATOM 2305 C CA . ALA A 1 272 ? 6.878 8.991 13.855 1.00 22.19 272 ALA A CA 1
ATOM 2306 C C . ALA A 1 272 ? 7.204 10.246 14.651 1.00 25.67 272 ALA A C 1
ATOM 2307 O O . ALA A 1 272 ? 7.735 10.174 15.766 1.00 21.74 272 ALA A O 1
ATOM 2309 N N . ARG A 1 273 ? 6.864 11.397 14.070 1.00 22.67 273 ARG A N 1
ATOM 2310 C CA . ARG A 1 273 ? 7.287 12.694 14.562 1.00 22.03 273 ARG A CA 1
ATOM 2311 C C . ARG A 1 273 ? 6.811 13.004 15.983 1.00 18.37 273 ARG A C 1
ATOM 2312 O O . ARG A 1 273 ? 7.551 13.599 16.778 1.00 27.54 273 ARG A O 1
ATOM 2320 N N . THR A 1 274 ? 5.578 12.603 16.314 1.00 19.92 274 THR A N 1
ATOM 2321 C CA . THR A 1 274 ? 4.999 12.991 17.593 1.00 19.52 274 THR A CA 1
ATOM 2322 C C . THR A 1 274 ? 5.093 11.894 18.697 1.00 21.45 274 THR A C 1
ATOM 2323 O O . THR A 1 274 ? 4.494 12.060 19.760 1.00 20.46 274 THR A O 1
ATOM 2327 N N . VAL A 1 275 ? 5.830 10.800 18.445 1.00 19.71 275 VAL A N 1
ATOM 2328 C CA . VAL A 1 275 ? 6.136 9.778 19.500 1.00 16.45 275 VAL A CA 1
ATOM 2329 C C . VAL A 1 275 ? 6.728 10.457 20.751 1.00 19.89 275 VAL A C 1
ATOM 2330 O O . VAL A 1 275 ? 6.276 10.215 21.877 1.00 19.61 275 VAL A O 1
ATOM 2334 N N . SER A 1 276 ? 7.728 11.317 20.566 1.00 19.43 276 SER A N 1
ATOM 2335 C CA . SER A 1 276 ? 8.211 12.114 21.692 1.00 19.35 276 SER A CA 1
ATOM 2336 C C . SER A 1 276 ? 8.035 13.602 21.391 1.00 30.69 276 SER A C 1
ATOM 2337 O O . SER A 1 276 ? 7.545 13.969 20.318 1.00 22.15 276 SER A O 1
ATOM 2340 N N . ASN A 1 277 ? 8.444 14.446 22.330 1.00 21.70 277 ASN A N 1
ATOM 2341 C CA . ASN A 1 277 ? 8.347 15.905 22.166 1.00 25.00 277 ASN A CA 1
ATOM 2342 C C . ASN A 1 277 ? 9.281 16.529 23.205 1.00 30.54 277 ASN A C 1
ATOM 2343 O O . ASN A 1 277 ? 9.985 15.791 23.936 1.00 24.68 277 ASN A O 1
ATOM 2348 N N . ALA A 1 278 ? 9.352 17.864 23.256 1.00 25.46 278 ALA A N 1
ATOM 2349 C CA . ALA A 1 278 ? 10.327 18.506 24.134 1.00 22.81 278 ALA A CA 1
ATOM 2350 C C . ALA A 1 278 ? 10.071 18.210 25.598 1.00 20.87 278 ALA A C 1
ATOM 2351 O O . ALA A 1 278 ? 11.037 18.034 26.366 1.00 21.81 278 ALA A O 1
ATOM 2353 N N . HIS A 1 279 ? 8.784 18.168 25.980 1.00 20.74 279 HIS A N 1
ATOM 2354 C CA . HIS A 1 279 ? 8.350 17.872 27.341 1.00 23.01 279 HIS A CA 1
ATOM 2355 C C . HIS A 1 279 ? 8.776 16.451 27.770 1.00 31.03 279 HIS A C 1
ATOM 2356 O O . HIS A 1 279 ? 9.315 16.272 28.871 1.00 24.71 279 HIS A O 1
ATOM 2363 N N . ILE A 1 280 ? 8.504 15.457 26.914 1.00 24.90 280 ILE A N 1
ATOM 2364 C CA A ILE A 1 280 ? 8.883 14.064 27.186 0.60 21.44 280 ILE A CA 1
ATOM 2365 C CA B ILE A 1 280 ? 8.882 14.069 27.188 0.40 22.37 280 ILE A CA 1
ATOM 2366 C C . ILE A 1 280 ? 10.391 13.916 27.243 1.00 24.38 280 ILE A C 1
ATOM 2367 O O . ILE A 1 280 ? 10.921 13.201 28.111 1.00 23.43 280 ILE A O 1
ATOM 2376 N N . ASP A 1 281 ? 11.085 14.589 26.325 1.00 22.49 281 ASP A N 1
ATOM 2377 C CA . ASP A 1 281 ? 12.535 14.477 26.280 1.00 25.00 281 ASP A CA 1
ATOM 2378 C C . ASP A 1 281 ? 13.134 15.128 27.514 1.00 21.77 281 ASP A C 1
ATOM 2379 O O . ASP A 1 281 ? 14.197 14.721 27.961 1.00 21.85 281 ASP A O 1
ATOM 2384 N N . GLU A 1 282 ? 12.470 16.135 28.065 1.00 22.53 282 GLU A N 1
ATOM 2385 C CA . GLU A 1 282 ? 13.000 16.786 29.257 1.00 26.12 282 GLU A CA 1
ATOM 2386 C C . GLU A 1 282 ? 12.954 15.811 30.449 1.00 26.02 282 GLU A C 1
ATOM 2387 O O . GLU A 1 282 ? 13.921 15.685 31.205 1.00 24.07 282 GLU A O 1
ATOM 2393 N N . ILE A 1 283 ? 11.807 15.151 30.610 1.00 19.67 283 ILE A N 1
ATOM 2394 C CA . ILE A 1 283 ? 11.592 14.178 31.669 1.00 18.35 283 ILE A CA 1
ATOM 2395 C C . ILE A 1 283 ? 12.578 13.023 31.474 1.00 20.19 283 ILE A C 1
ATOM 2396 O O . ILE A 1 283 ? 13.238 12.585 32.437 1.00 20.78 283 ILE A O 1
ATOM 2401 N N . TYR A 1 284 ? 12.713 12.554 30.229 1.00 20.49 284 TYR A N 1
ATOM 2402 C CA . TYR A 1 284 ? 13.665 11.477 29.928 1.00 21.92 284 TYR A CA 1
ATOM 2403 C C . TYR A 1 284 ? 15.100 11.866 30.298 1.00 21.30 284 TYR A C 1
ATOM 2404 O O . TYR A 1 284 ? 15.814 11.096 30.944 1.00 21.17 284 TYR A O 1
ATOM 2413 N N . ASP A 1 285 ? 15.537 13.053 29.894 1.00 22.21 285 ASP A N 1
ATOM 2414 C CA . ASP A 1 285 ? 16.927 13.440 30.161 1.00 20.86 285 ASP A CA 1
ATOM 2415 C C . ASP A 1 285 ? 17.201 13.566 31.666 1.00 17.53 285 ASP A C 1
ATOM 2416 O O . ASP A 1 285 ? 18.259 13.159 32.150 1.00 22.73 285 ASP A O 1
ATOM 2421 N N . ALA A 1 286 ? 16.247 14.140 32.399 1.00 23.86 286 ALA A N 1
ATOM 2422 C CA . ALA A 1 286 ? 16.320 14.254 33.858 1.00 23.94 286 ALA A CA 1
ATOM 2423 C C . ALA A 1 286 ? 16.423 12.859 34.509 1.00 24.41 286 ALA A C 1
ATOM 2424 O O . ALA A 1 286 ? 17.186 12.660 35.459 1.00 22.55 286 ALA A O 1
ATOM 2426 N N . ALA A 1 287 ? 15.655 11.892 34.003 1.00 21.39 287 ALA A N 1
ATOM 2427 C CA . ALA A 1 287 ? 15.693 10.542 34.555 1.00 21.42 287 ALA A CA 1
ATOM 2428 C C . ALA A 1 287 ? 17.066 9.887 34.357 1.00 20.37 287 ALA A C 1
ATOM 2429 O O . ALA A 1 287 ? 17.657 9.334 35.305 1.00 19.38 287 ALA A O 1
ATOM 2431 N N . ILE A 1 288 ? 17.586 9.972 33.129 1.00 20.84 288 ILE A N 1
ATOM 2432 C CA . ILE A 1 288 ? 18.962 9.522 32.844 1.00 22.05 288 ILE A CA 1
ATOM 2433 C C . ILE A 1 288 ? 19.983 10.224 33.760 1.00 20.97 288 ILE A C 1
ATOM 2434 O O . ILE A 1 288 ? 20.890 9.566 34.305 1.00 21.85 288 ILE A O 1
ATOM 2439 N N . ARG A 1 289 ? 19.901 11.544 33.930 1.00 24.69 289 ARG A N 1
ATOM 2440 C CA A ARG A 1 289 ? 20.976 12.111 34.730 0.50 27.35 289 ARG A CA 1
ATOM 2441 C CA B ARG A 1 289 ? 20.869 12.268 34.770 0.50 25.56 289 ARG A CA 1
ATOM 2442 C C . ARG A 1 289 ? 20.797 11.753 36.213 1.00 26.28 289 ARG A C 1
ATOM 2443 O O . ARG A 1 289 ? 21.791 11.622 36.926 1.00 24.43 289 ARG A O 1
ATOM 2458 N N . ALA A 1 290 ? 19.578 11.453 36.646 1.00 24.90 290 ALA A N 1
ATOM 2459 C CA . ALA A 1 290 ? 19.352 10.969 38.013 1.00 23.17 290 ALA A CA 1
ATOM 2460 C C . ALA A 1 290 ? 19.845 9.542 38.183 1.00 23.57 290 ALA A C 1
ATOM 2461 O O . ALA A 1 290 ? 19.951 9.044 39.325 1.00 28.20 290 ALA A O 1
ATOM 2463 N N . GLY A 1 291 ? 20.131 8.869 37.069 1.00 21.45 291 GLY A N 1
ATOM 2464 C CA . GLY A 1 291 ? 20.739 7.543 37.088 1.00 21.43 291 GLY A CA 1
ATOM 2465 C C . GLY A 1 291 ? 19.941 6.411 36.456 1.00 19.46 291 GLY A C 1
ATOM 2466 O O . GLY A 1 291 ? 20.393 5.283 36.447 1.00 18.46 291 GLY A O 1
ATOM 2467 N N . ALA A 1 292 ? 18.776 6.708 35.894 1.00 19.41 292 ALA A N 1
ATOM 2468 C CA . ALA A 1 292 ? 18.128 5.723 35.014 1.00 18.72 292 ALA A CA 1
ATOM 2469 C C . ALA A 1 292 ? 19.066 5.283 33.864 1.00 22.43 292 ALA A C 1
ATOM 2470 O O . ALA A 1 292 ? 19.887 6.078 33.413 1.00 20.67 292 ALA A O 1
ATOM 2472 N N . GLN A 1 293 ? 18.961 4.030 33.410 1.00 17.63 293 GLN A N 1
ATOM 2473 C CA . GLN A 1 293 ? 19.779 3.503 32.322 1.00 20.82 293 GLN A CA 1
ATOM 2474 C C . GLN A 1 293 ? 19.090 3.497 30.962 1.00 22.24 293 GLN A C 1
ATOM 2475 O O . GLN A 1 293 ? 19.758 3.493 29.927 1.00 18.84 293 GLN A O 1
ATOM 2481 N N . ALA A 1 294 ? 17.758 3.474 30.975 1.00 18.91 294 ALA A N 1
ATOM 2482 C CA . ALA A 1 294 ? 16.949 3.438 29.753 1.00 17.80 294 ALA A CA 1
ATOM 2483 C C . ALA A 1 294 ? 15.518 3.768 30.139 1.00 16.88 294 ALA A C 1
ATOM 2484 O O . ALA A 1 294 ? 15.169 3.783 31.344 1.00 15.86 294 ALA A O 1
ATOM 2486 N N . GLY A 1 295 ? 14.683 4.027 29.139 1.00 15.26 295 GLY A N 1
ATOM 2487 C CA . GLY A 1 295 ? 13.272 4.320 29.399 1.00 14.67 295 GLY A CA 1
ATOM 2488 C C . GLY A 1 295 ? 12.551 4.501 28.083 1.00 17.48 295 GLY A C 1
ATOM 2489 O O . GLY A 1 295 ? 13.179 4.500 27.012 1.00 15.57 295 GLY A O 1
ATOM 2490 N N . LYS A 1 296 ? 11.241 4.668 28.163 1.00 13.90 296 LYS A N 1
ATOM 2491 C CA . LYS A 1 296 ? 10.433 4.797 26.949 1.00 16.13 296 LYS A CA 1
ATOM 2492 C C . LYS A 1 296 ? 9.023 5.182 27.358 1.00 19.59 296 LYS A C 1
ATOM 2493 O O . LYS A 1 296 ? 8.649 5.026 28.518 1.00 14.27 296 LYS A O 1
ATOM 2499 N N . VAL A 1 297 ? 8.246 5.659 26.392 1.00 18.12 297 VAL A N 1
ATOM 2500 C CA A VAL A 1 297 ? 6.811 5.757 26.552 0.50 17.86 297 VAL A CA 1
ATOM 2501 C CA B VAL A 1 297 ? 6.800 5.741 26.563 0.50 18.40 297 VAL A CA 1
ATOM 2502 C C . VAL A 1 297 ? 6.260 4.338 26.347 1.00 15.83 297 VAL A C 1
ATOM 2503 O O . VAL A 1 297 ? 6.721 3.616 25.469 1.00 17.97 297 VAL A O 1
ATOM 2510 N N . SER A 1 298 ? 5.286 3.956 27.168 1.00 14.56 298 SER A N 1
ATOM 2511 C CA . SER A 1 298 ? 4.703 2.612 27.147 1.00 15.73 298 SER A CA 1
ATOM 2512 C C . SER A 1 298 ? 3.928 2.338 25.890 1.00 22.95 298 SER A C 1
ATOM 2513 O O . SER A 1 298 ? 4.133 1.275 25.294 1.00 23.36 298 SER A O 1
ATOM 2516 N N . GLY A 1 299 ? 3.026 3.243 25.499 1.00 16.85 299 GLY A N 1
ATOM 2517 C CA . GLY A 1 299 ? 2.145 2.930 24.336 1.00 19.18 299 GLY A CA 1
ATOM 2518 C C . GLY A 1 299 ? 2.630 3.541 23.015 1.00 23.04 299 GLY A C 1
ATOM 2519 O O . GLY A 1 299 ? 3.839 3.571 22.764 1.00 15.18 299 GLY A O 1
ATOM 2520 N N . ALA A 1 300 ? 1.711 4.042 22.181 1.00 18.44 300 ALA A N 1
ATOM 2521 C CA . ALA A 1 300 ? 2.117 4.583 20.874 1.00 20.71 300 ALA A CA 1
ATOM 2522 C C . ALA A 1 300 ? 3.108 5.747 21.026 1.00 22.10 300 ALA A C 1
ATOM 2523 O O . ALA A 1 300 ? 4.077 5.849 20.248 1.00 21.30 300 ALA A O 1
ATOM 2525 N N . GLY A 1 301 ? 2.893 6.596 22.047 1.00 18.17 301 GLY A N 1
ATOM 2526 C CA . GLY A 1 301 ? 3.751 7.743 22.251 1.00 18.77 3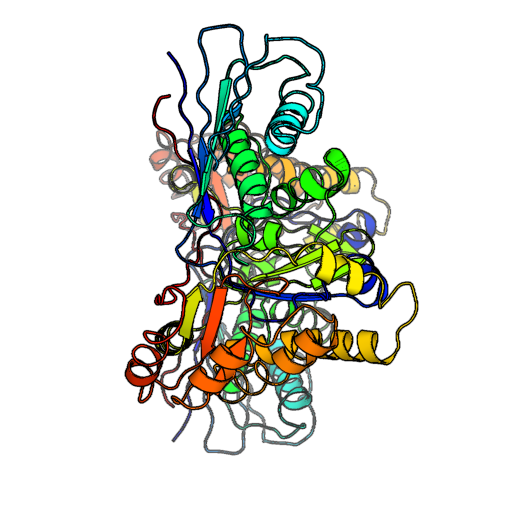01 GLY A CA 1
ATOM 2527 C C . GLY A 1 301 ? 2.964 9.014 22.489 1.00 19.03 301 GLY A C 1
ATOM 2528 O O . GLY A 1 301 ? 1.717 8.982 22.588 1.00 19.47 301 GLY A O 1
ATOM 2529 N N . GLY A 1 302 ? 3.689 10.124 22.634 1.00 17.50 302 GLY A N 1
ATOM 2530 C CA . GLY A 1 302 ? 3.041 11.438 22.768 1.00 18.94 302 GLY A CA 1
ATOM 2531 C C . GLY A 1 302 ? 2.556 11.843 24.147 1.00 24.06 302 GLY A C 1
ATOM 2532 O O . GLY A 1 302 ? 2.055 12.948 24.336 1.00 22.34 302 GLY A O 1
ATOM 2533 N N . GLY A 1 303 ? 2.691 10.938 25.115 1.00 19.27 303 GLY A N 1
ATOM 2534 C CA . GLY A 1 303 ? 2.245 11.161 26.492 1.00 17.72 303 GLY A CA 1
ATOM 2535 C C . GLY A 1 303 ? 1.885 9.821 27.110 1.00 15.03 303 GLY A C 1
ATOM 2536 O O . GLY A 1 303 ? 2.337 8.772 26.641 1.00 19.27 303 GLY A O 1
ATOM 2537 N N . GLY A 1 304 ? 1.069 9.830 28.149 1.00 18.20 304 GLY A N 1
ATOM 2538 C CA . GLY A 1 304 ? 0.757 8.603 28.858 1.00 19.40 304 GLY A CA 1
ATOM 2539 C C . GLY A 1 304 ? 1.876 8.172 29.803 1.00 15.68 304 GLY A C 1
ATOM 2540 O O . GLY A 1 304 ? 2.723 8.993 30.200 1.00 17.92 304 GLY A O 1
ATOM 2541 N N . PHE A 1 305 ? 1.877 6.879 30.153 1.00 14.51 305 PHE A N 1
ATOM 2542 C CA . PHE A 1 305 ? 2.917 6.298 31.016 1.00 16.16 305 PHE A CA 1
ATOM 2543 C C . PHE A 1 305 ? 4.281 6.187 30.351 1.00 17.73 305 PHE A C 1
ATOM 2544 O O . PHE A 1 305 ? 4.386 5.744 29.203 1.00 17.41 305 PHE A O 1
ATOM 2552 N N . MET A 1 306 ? 5.306 6.599 31.090 1.00 14.07 306 MET A N 1
ATOM 2553 C CA . MET A 1 306 ? 6.699 6.268 30.780 1.00 17.47 306 MET A CA 1
ATOM 2554 C C . MET A 1 306 ? 7.187 5.194 31.738 1.00 17.35 306 MET A C 1
ATOM 2555 O O . MET A 1 306 ? 6.716 5.114 32.874 1.00 17.33 306 MET A O 1
ATOM 2560 N N . LEU A 1 307 ? 8.087 4.339 31.270 1.00 14.99 307 LEU A N 1
ATOM 2561 C CA . LEU A 1 307 ? 8.735 3.402 32.175 1.00 12.86 307 LEU A CA 1
ATOM 2562 C C . LEU A 1 307 ? 10.253 3.618 32.125 1.00 15.91 307 LEU A C 1
ATOM 2563 O O . LEU A 1 307 ? 10.819 3.839 31.064 1.00 15.44 307 LEU A O 1
ATOM 2568 N N . PHE A 1 308 ? 10.901 3.532 33.286 1.00 14.12 308 PHE A N 1
ATOM 2569 C CA . PHE A 1 308 ? 12.339 3.709 33.393 1.00 15.63 308 PHE A CA 1
ATOM 2570 C C . PHE A 1 308 ? 13.020 2.496 34.011 1.00 18.35 308 PHE A C 1
ATOM 2571 O O . PHE A 1 308 ? 12.492 1.918 34.957 1.00 17.12 308 PHE A O 1
ATOM 2579 N N . PHE A 1 309 ? 14.181 2.099 33.475 1.00 16.42 309 PHE A N 1
ATOM 2580 C CA . PHE A 1 309 ? 14.948 1.046 34.132 1.00 11.88 309 PHE A CA 1
ATOM 2581 C C . PHE A 1 309 ? 16.067 1.741 34.893 1.00 19.08 309 PHE A C 1
ATOM 2582 O O . PHE A 1 309 ? 16.842 2.493 34.295 1.00 18.47 309 PHE A O 1
ATOM 2590 N N . VAL A 1 310 ? 16.164 1.479 36.201 1.00 13.36 310 VAL A N 1
ATOM 2591 C CA . VAL A 1 310 ? 17.137 2.191 37.047 1.00 16.81 310 VAL A CA 1
ATOM 2592 C C . VAL A 1 310 ? 17.838 1.165 37.957 1.00 21.15 310 VAL A C 1
ATOM 2593 O O . VAL A 1 310 ? 17.166 0.282 38.517 1.00 18.65 310 VAL A O 1
ATOM 2597 N N . PRO A 1 311 ? 19.180 1.239 38.085 1.00 19.41 311 PRO A N 1
ATOM 2598 C CA . PRO A 1 311 ? 19.814 0.319 39.056 1.00 20.40 311 PRO A CA 1
ATOM 2599 C C . PRO A 1 311 ? 19.277 0.600 40.447 1.00 17.90 311 PRO A C 1
ATOM 2600 O O . PRO A 1 311 ? 18.940 1.741 40.739 1.00 17.62 311 PRO A O 1
ATOM 2604 N N . THR A 1 312 ? 19.208 -0.440 41.299 1.00 20.70 312 THR A N 1
ATOM 2605 C CA . THR A 1 312 ? 18.556 -0.310 42.604 1.00 21.78 312 THR A CA 1
ATOM 2606 C C . THR A 1 312 ? 19.274 0.749 43.460 1.00 22.05 312 THR A C 1
ATOM 2607 O O . THR A 1 312 ? 18.638 1.427 44.225 1.00 21.24 312 THR A O 1
ATOM 2611 N N . GLU A 1 313 ? 20.593 0.927 43.289 1.00 19.74 313 GLU A N 1
ATOM 2612 C CA A GLU A 1 313 ? 21.245 1.992 44.093 0.65 25.96 313 GLU A CA 1
ATOM 2613 C CA B GLU A 1 313 ? 21.381 1.988 43.943 0.35 25.92 313 GLU A CA 1
ATOM 2614 C C . GLU A 1 313 ? 20.871 3.431 43.698 1.00 22.77 313 GLU A C 1
ATOM 2615 O O . GLU A 1 313 ? 21.139 4.364 44.469 1.00 23.85 313 GLU A O 1
ATOM 2626 N N . LYS A 1 314 ? 20.212 3.626 42.555 1.00 18.25 314 LYS A N 1
ATOM 2627 C CA A LYS A 1 314 ? 19.798 4.949 42.112 0.60 18.23 314 LYS A CA 1
ATOM 2628 C CA B LYS A 1 314 ? 19.790 4.938 42.097 0.40 17.63 314 LYS A CA 1
ATOM 2629 C C . LYS A 1 314 ? 18.274 5.092 42.085 1.00 19.49 314 LYS A C 1
ATOM 2630 O O . LYS A 1 314 ? 17.770 6.160 41.765 1.00 16.37 314 LYS A O 1
ATOM 2641 N N . ARG A 1 315 ? 17.562 3.996 42.434 1.00 16.11 315 ARG A N 1
ATOM 2642 C CA . ARG A 1 315 ? 16.084 3.974 42.464 1.00 19.63 315 ARG A CA 1
ATOM 2643 C C . ARG A 1 315 ? 15.435 5.113 43.229 1.00 15.88 315 ARG A C 1
ATOM 2644 O O . ARG A 1 315 ? 14.628 5.851 42.654 1.00 20.17 315 ARG A O 1
ATOM 2652 N N . MET A 1 316 ? 15.782 5.287 44.519 1.00 15.83 316 MET A N 1
ATOM 2653 C CA . MET A 1 316 ? 15.240 6.412 45.285 1.00 19.08 316 MET A CA 1
ATOM 2654 C C . MET A 1 316 ? 15.550 7.814 44.710 1.00 19.13 316 MET A C 1
ATOM 2655 O O . MET A 1 316 ? 14.685 8.703 44.743 1.00 18.40 316 MET A O 1
ATOM 2660 N N . ASP A 1 317 ? 16.764 8.015 44.187 1.00 21.71 317 ASP A N 1
ATOM 2661 C CA . ASP A 1 317 ? 17.125 9.307 43.563 1.00 19.06 317 ASP A CA 1
ATOM 2662 C C . ASP A 1 317 ? 16.239 9.589 42.341 1.00 24.23 317 ASP A C 1
ATOM 2663 O O . ASP A 1 317 ? 15.799 10.714 42.123 1.00 20.81 317 ASP A O 1
ATOM 2668 N N . LEU A 1 318 ? 15.979 8.553 41.547 1.00 18.47 318 LEU A N 1
ATOM 2669 C CA . LEU A 1 318 ? 15.101 8.701 40.380 1.00 24.56 318 LEU A CA 1
ATOM 2670 C C . LEU A 1 318 ? 13.687 9.063 40.821 1.00 21.80 318 LEU A C 1
ATOM 2671 O O . LEU A 1 318 ? 13.092 9.997 40.274 1.00 25.50 318 LEU A O 1
ATOM 2676 N N . ILE A 1 319 ? 13.168 8.350 41.833 1.00 21.21 319 ILE A N 1
ATOM 2677 C CA . ILE A 1 319 ? 11.839 8.645 42.335 1.00 21.75 319 ILE A CA 1
ATOM 2678 C C . ILE A 1 319 ? 11.789 10.114 42.809 1.00 24.45 319 ILE A C 1
ATOM 2679 O O . ILE A 1 319 ? 10.831 10.823 42.503 1.00 24.94 319 ILE A O 1
ATOM 2684 N N . ARG A 1 320 ? 12.813 10.569 43.541 1.00 26.42 320 ARG A N 1
ATOM 2685 C CA A ARG A 1 320 ? 12.826 11.948 44.044 0.50 28.61 320 ARG A CA 1
ATOM 2686 C CA B ARG A 1 320 ? 12.849 11.957 44.042 0.50 27.37 320 ARG A CA 1
ATOM 2687 C C . ARG A 1 320 ? 12.824 12.953 42.887 1.00 27.38 320 ARG A C 1
ATOM 2688 O O . ARG A 1 320 ? 12.059 13.921 42.899 1.00 25.80 320 ARG A O 1
ATOM 2703 N N . THR A 1 321 ? 13.670 12.711 41.891 1.00 28.36 321 THR A N 1
ATOM 2704 C CA . THR A 1 321 ? 13.756 13.577 40.721 1.00 25.10 321 THR A CA 1
ATOM 2705 C C . THR A 1 321 ? 12.433 13.676 39.976 1.00 26.85 321 THR A C 1
ATOM 2706 O O . THR A 1 321 ? 12.009 14.766 39.597 1.00 28.23 321 THR A O 1
ATOM 2710 N N . LEU A 1 322 ? 11.757 12.536 39.784 1.00 19.75 322 LEU A N 1
ATOM 2711 C CA . LEU A 1 322 ? 10.486 12.560 39.031 1.00 25.65 322 LEU A CA 1
ATOM 2712 C C . LEU A 1 322 ? 9.416 13.361 39.785 1.00 28.19 322 LEU A C 1
ATOM 2713 O O . LEU A 1 322 ? 8.587 14.002 39.162 1.00 26.94 322 LEU A O 1
ATOM 2718 N N . GLY A 1 323 ? 9.450 13.335 41.124 1.00 33.67 323 GLY A N 1
ATOM 2719 C CA . GLY A 1 323 ? 8.599 14.230 41.953 1.00 36.39 323 GLY A CA 1
ATOM 2720 C C . GLY A 1 323 ? 8.617 15.718 41.575 1.00 37.86 323 GLY A C 1
ATOM 2721 O O . GLY A 1 323 ? 7.665 16.441 41.863 1.00 50.05 323 GLY A O 1
ATOM 2722 N N . GLU A 1 324 ? 9.689 16.154 40.908 1.00 29.03 324 GLU A N 1
ATOM 2723 C CA A GLU A 1 324 ? 9.866 17.544 40.458 0.60 38.27 324 GLU A CA 1
ATOM 2724 C CA B GLU A 1 324 ? 9.844 17.547 40.471 0.40 37.45 324 GLU A CA 1
ATOM 2725 C C . GLU A 1 324 ? 9.194 17.828 39.113 1.00 45.66 324 GLU A C 1
ATOM 2726 O O . GLU A 1 324 ? 9.149 18.975 38.669 1.00 38.82 324 GLU A O 1
ATOM 2737 N N . TYR A 1 325 ? 8.699 16.792 38.438 1.00 38.04 325 TYR A N 1
ATOM 2738 C CA . TYR A 1 325 ? 8.096 16.997 37.115 1.00 30.80 325 TYR A CA 1
ATOM 2739 C C . TYR A 1 325 ? 6.604 16.780 37.199 1.00 36.52 325 TYR A C 1
ATOM 2740 O O . TYR A 1 325 ? 6.119 16.261 38.209 1.00 35.25 325 TYR A O 1
ATOM 2749 N N . ASP A 1 326 ? 5.869 17.201 36.176 1.00 32.67 326 ASP A N 1
ATOM 2750 C CA . ASP A 1 326 ? 4.415 17.081 36.205 1.00 43.21 326 ASP A CA 1
ATOM 2751 C C . ASP A 1 326 ? 4.036 15.631 35.888 1.00 35.73 326 ASP A C 1
ATOM 2752 O O . ASP A 1 326 ? 4.368 15.133 34.816 1.00 33.01 326 ASP A O 1
ATOM 2757 N N . GLY A 1 327 ? 3.367 14.961 36.828 1.00 32.59 327 GLY A N 1
ATOM 2758 C CA . GLY A 1 327 ? 3.021 13.548 36.654 1.00 27.82 327 GLY A CA 1
ATOM 2759 C C . GLY A 1 327 ? 3.118 12.754 37.940 1.00 32.77 327 GLY A C 1
ATOM 2760 O O . GLY A 1 327 ? 3.500 13.297 38.986 1.00 33.86 327 GLY A O 1
ATOM 2761 N N . GLN A 1 328 ? 2.766 11.469 37.883 1.00 22.20 328 GLN A N 1
ATOM 2762 C CA A GLN A 1 328 ? 2.665 10.654 39.097 0.60 24.78 328 GLN A CA 1
ATOM 2763 C CA B GLN A 1 328 ? 2.677 10.664 39.098 0.40 24.64 328 GLN A CA 1
ATOM 2764 C C . GLN A 1 328 ? 3.564 9.421 38.988 1.00 22.77 328 GLN A C 1
ATOM 2765 O O . GLN A 1 328 ? 3.499 8.692 38.003 1.00 22.38 328 GLN A O 1
ATOM 2776 N N . VAL A 1 329 ? 4.399 9.216 40.000 1.00 20.62 329 VAL A N 1
ATOM 2777 C CA . VAL A 1 329 ? 5.338 8.102 40.061 1.00 21.42 329 VAL A CA 1
ATOM 2778 C C . VAL A 1 329 ? 4.660 6.890 40.678 1.00 23.03 329 VAL A C 1
ATOM 2779 O O . VAL A 1 329 ? 3.849 7.026 41.610 1.00 21.98 329 VAL A O 1
ATOM 2783 N N . SER A 1 330 ? 4.972 5.691 40.177 1.00 20.28 330 SER A N 1
ATOM 2784 C CA A SER A 1 330 ? 4.521 4.470 40.852 0.60 16.76 330 SER A CA 1
ATOM 2785 C CA B SER A 1 330 ? 4.499 4.458 40.811 0.40 18.30 330 SER A CA 1
ATOM 2786 C C . SER A 1 330 ? 5.490 3.315 40.613 1.00 20.64 330 SER A C 1
ATOM 2787 O O . SER A 1 330 ? 6.384 3.410 39.739 1.00 18.37 330 SER A O 1
ATOM 2792 N N . ASN A 1 331 ? 5.347 2.250 41.420 1.00 16.95 331 ASN A N 1
ATOM 2793 C CA . ASN A 1 331 ? 6.145 1.020 41.199 1.00 22.52 331 ASN A CA 1
ATOM 2794 C C . ASN A 1 331 ? 5.498 0.228 40.080 1.00 19.48 331 ASN A C 1
ATOM 2795 O O . ASN A 1 331 ? 4.408 0.553 39.616 1.00 21.20 331 ASN A O 1
ATOM 2800 N N . CYS A 1 332 ? 6.173 -0.813 39.655 1.00 16.84 332 CYS A N 1
ATOM 2801 C CA . CYS A 1 332 ? 5.664 -1.648 38.620 1.00 17.07 332 CYS A CA 1
ATOM 2802 C C . CYS A 1 332 ? 5.468 -3.049 39.170 1.00 19.68 332 CYS A C 1
ATOM 2803 O O . CYS A 1 332 ? 6.437 -3.708 39.556 1.00 18.79 332 CYS A O 1
ATOM 2806 N N . HIS A 1 333 ? 4.239 -3.552 39.181 1.00 14.66 333 HIS A N 1
ATOM 2807 C CA . HIS A 1 333 ? 4.078 -4.957 39.606 1.00 12.23 333 HIS A CA 1
ATOM 2808 C C . HIS A 1 333 ? 3.344 -5.729 38.524 1.00 12.59 333 HIS A C 1
ATOM 2809 O O . HIS A 1 333 ? 2.225 -5.337 38.154 1.00 14.05 333 HIS A O 1
ATOM 2816 N N . PHE A 1 334 ? 3.951 -6.822 38.056 1.00 12.56 334 PHE A N 1
ATOM 2817 C CA . PHE A 1 334 ? 3.366 -7.624 36.987 1.00 12.30 334 PHE A CA 1
ATOM 2818 C C . PHE A 1 334 ? 2.355 -8.626 37.509 1.00 18.59 334 PHE A C 1
ATOM 2819 O O . PHE A 1 334 ? 2.436 -9.063 38.653 1.00 19.41 334 PHE A O 1
ATOM 2827 N N . THR A 1 335 ? 1.375 -8.940 36.681 1.00 16.64 335 THR A N 1
ATOM 2828 C CA A THR A 1 335 ? 0.356 -9.937 36.985 0.70 14.54 335 THR A CA 1
ATOM 2829 C CA B THR A 1 335 ? 0.410 -9.965 37.011 0.30 15.08 335 THR A CA 1
ATOM 2830 C C . THR A 1 335 ? 0.478 -11.073 35.968 1.00 16.57 335 THR A C 1
ATOM 2831 O O . THR A 1 335 ? 0.743 -10.811 34.787 1.00 14.90 335 THR A O 1
ATOM 2838 N N . LYS A 1 336 ? 0.277 -12.328 36.404 1.00 14.92 336 LYS A N 1
ATOM 2839 C CA . LYS A 1 336 ? 0.376 -13.473 35.472 1.00 19.33 336 LYS A CA 1
ATOM 2840 C C . LYS A 1 336 ? -0.993 -13.847 34.854 1.00 21.65 336 LYS A C 1
ATOM 2841 O O . LYS A 1 336 ? -1.065 -14.513 33.814 1.00 21.79 336 LYS A O 1
ATOM 2847 N N . ASN A 1 337 ? -2.072 -13.396 35.472 1.00 21.15 337 ASN A N 1
ATOM 2848 C CA . ASN A 1 337 ? -3.415 -13.837 35.040 1.00 21.01 337 ASN A CA 1
ATOM 2849 C C . ASN A 1 337 ? -4.005 -12.899 34.012 1.00 22.62 337 ASN A C 1
ATOM 2850 O O . ASN A 1 337 ? -3.853 -11.682 34.115 1.00 23.55 337 ASN A O 1
ATOM 2855 N N . GLY A 1 338 ? -4.666 -13.497 33.040 1.00 17.20 338 GLY A N 1
ATOM 2856 C CA . GLY A 1 338 ? -5.439 -12.767 32.039 1.00 23.06 338 GLY A CA 1
ATOM 2857 C C . GLY A 1 338 ? -6.843 -12.455 32.545 1.00 22.02 338 GLY A C 1
ATOM 2858 O O . GLY A 1 338 ? -7.099 -12.300 33.773 1.00 17.46 338 GLY A O 1
ATOM 2859 N N . THR A 1 339 ? -7.749 -12.319 31.593 1.00 19.07 339 THR A N 1
ATOM 2860 C CA . THR A 1 339 ? -9.084 -11.823 31.909 1.00 16.41 339 THR A CA 1
ATOM 2861 C C . THR A 1 339 ? -9.829 -12.874 32.736 1.00 15.93 339 THR A C 1
ATOM 2862 O O . THR A 1 339 ? -9.652 -14.083 32.527 1.00 17.75 339 THR A O 1
ATOM 2866 N N . GLN A 1 340 ? -10.631 -12.419 33.709 1.00 14.01 340 GLN A N 1
ATOM 2867 C CA A GLN A 1 340 ? -11.309 -13.265 34.694 0.60 16.25 340 GLN A CA 1
ATOM 2868 C CA B GLN A 1 340 ? -11.416 -13.355 34.513 0.40 14.65 340 GLN A CA 1
ATOM 2869 C C . GLN A 1 340 ? -12.714 -12.713 34.932 1.00 14.20 340 GLN A C 1
ATOM 2870 O O . GLN A 1 340 ? -12.875 -11.506 34.873 1.00 15.32 340 GLN A O 1
ATOM 2881 N N . ALA A 1 341 ? -13.667 -13.580 35.282 1.00 17.94 341 ALA A N 1
ATOM 2882 C CA . ALA A 1 341 ? -15.044 -13.148 35.595 1.00 14.30 341 ALA A CA 1
ATOM 2883 C C . ALA A 1 341 ? -15.562 -13.777 36.899 1.00 14.04 341 ALA A C 1
ATOM 2884 O O . ALA A 1 341 ? -15.092 -14.851 37.304 1.00 16.66 341 ALA A O 1
ATOM 2886 N N . TRP A 1 342 ? -16.545 -13.137 37.543 1.00 10.58 342 TRP A N 1
ATOM 2887 C CA . TRP A 1 342 ? -17.144 -13.699 38.710 1.00 12.63 342 TRP A CA 1
ATOM 2888 C C . TRP A 1 342 ? -18.588 -13.226 38.820 1.00 13.70 342 TRP A C 1
ATOM 2889 O O . TRP A 1 342 ? -18.976 -12.251 38.165 1.00 14.45 342 TRP A O 1
ATOM 2900 N N . ARG A 1 343 ? -19.352 -13.933 39.651 1.00 17.00 343 ARG A N 1
ATOM 2901 C CA A ARG A 1 343 ? -20.784 -13.645 39.864 0.40 17.38 343 ARG A CA 1
ATOM 2902 C CA B ARG A 1 343 ? -20.790 -13.652 39.852 0.60 15.74 343 ARG A CA 1
ATOM 2903 C C . ARG A 1 343 ? -21.060 -13.076 41.242 1.00 21.26 343 ARG A C 1
ATOM 2904 O O . ARG A 1 343 ? -20.410 -13.445 42.201 1.00 23.69 343 ARG A O 1
ATOM 2919 N N . ILE A 1 344 ? -22.023 -12.158 41.311 1.00 22.22 344 ILE A N 1
ATOM 2920 C CA . ILE A 1 344 ? -22.417 -11.446 42.552 1.00 24.09 344 ILE A CA 1
ATOM 2921 C C . ILE A 1 344 ? -23.902 -11.800 42.867 1.00 30.43 344 ILE A C 1
ATOM 2922 O O . ILE A 1 344 ? -24.278 -12.066 44.011 1.00 29.76 344 ILE A O 1
ATOM 2927 N N . ALA A 1 345 ? -24.733 -11.834 41.832 1.00 27.81 345 ALA A N 1
ATOM 2928 C CA . ALA A 1 345 ? -26.091 -12.409 41.981 1.00 50.64 345 ALA A CA 1
ATOM 2929 C C . ALA A 1 345 ? -26.332 -13.473 40.914 1.00 52.96 345 ALA A C 1
ATOM 2930 O O . ALA A 1 345 ? -26.023 -13.252 39.746 1.00 36.06 345 ALA A O 1
ATOM 2932 N N . ASN A 1 346 ? -26.877 -14.622 41.315 1.00 49.46 346 ASN A N 1
ATOM 2933 C CA . ASN A 1 346 ? -27.224 -15.707 40.374 1.00 72.74 346 ASN A CA 1
ATOM 2934 C C . ASN A 1 346 ? -26.090 -16.145 39.424 1.00 58.72 346 ASN A C 1
ATOM 2935 O O . ASN A 1 346 ? -24.905 -16.199 39.770 1.00 56.29 346 ASN A O 1
ATOM 2941 N N . ASN B 1 2 ? 35.239 -26.866 39.578 1.00 112.53 2 ASN B N 1
ATOM 2942 C CA . ASN B 1 2 ? 34.199 -27.753 40.177 1.00 99.83 2 ASN B CA 1
ATOM 2943 C C . ASN B 1 2 ? 33.074 -28.054 39.186 1.00 85.73 2 ASN B C 1
ATOM 2944 O O . ASN B 1 2 ? 32.643 -27.162 38.447 1.00 65.42 2 ASN B O 1
ATOM 2949 N N . PRO B 1 3 ? 32.603 -29.317 39.156 1.00 83.30 3 PRO B N 1
ATOM 2950 C CA . PRO B 1 3 ? 31.501 -29.716 38.273 1.00 77.55 3 PRO B CA 1
ATOM 2951 C C . PRO B 1 3 ? 30.158 -28.977 38.478 1.00 56.48 3 PRO B C 1
ATOM 2952 O O . PRO B 1 3 ? 29.821 -28.557 39.584 1.00 48.74 3 PRO B O 1
ATOM 2956 N N . THR B 1 4 ? 29.414 -28.828 37.388 1.00 35.75 4 THR B N 1
ATOM 2957 C CA . THR B 1 4 ? 28.061 -28.283 37.407 1.00 28.04 4 THR B CA 1
ATOM 2958 C C . THR B 1 4 ? 27.095 -29.466 37.364 1.00 22.74 4 THR B C 1
ATOM 2959 O O . THR B 1 4 ? 27.332 -30.408 36.626 1.00 24.71 4 THR B O 1
ATOM 2963 N N . ILE B 1 5 ? 26.018 -29.396 38.147 1.00 20.79 5 ILE B N 1
ATOM 2964 C CA . ILE B 1 5 ? 24.933 -30.372 38.113 1.00 20.32 5 ILE B CA 1
ATOM 2965 C C . ILE B 1 5 ? 23.598 -29.652 37.849 1.00 19.39 5 ILE B C 1
ATOM 2966 O O . ILE B 1 5 ? 23.228 -28.731 38.602 1.00 22.24 5 ILE B O 1
ATOM 2971 N N . ILE B 1 6 ? 22.935 -30.061 36.770 1.00 17.72 6 ILE B N 1
ATOM 2972 C CA A ILE B 1 6 ? 21.640 -29.510 36.330 0.40 16.99 6 ILE B CA 1
ATOM 2973 C CA B ILE B 1 6 ? 21.619 -29.514 36.421 0.60 15.76 6 ILE B CA 1
ATOM 2974 C C . ILE B 1 6 ? 20.607 -30.632 36.322 1.00 18.05 6 ILE B C 1
ATOM 2975 O O . ILE B 1 6 ? 20.893 -31.714 35.812 1.00 18.31 6 ILE B O 1
ATOM 2984 N N . ARG B 1 7 ? 19.386 -30.368 36.797 1.00 14.30 7 ARG B N 1
ATOM 2985 C CA . ARG B 1 7 ? 18.320 -31.326 36.559 1.00 14.77 7 ARG B CA 1
ATOM 2986 C C . ARG B 1 7 ? 17.161 -30.567 35.874 1.00 12.52 7 ARG B C 1
ATOM 2987 O O . ARG B 1 7 ? 17.001 -29.371 36.076 1.00 15.43 7 ARG B O 1
ATOM 2995 N N . ALA B 1 8 ? 16.395 -31.277 35.074 1.00 12.34 8 ALA B N 1
ATOM 2996 C CA . ALA B 1 8 ? 15.149 -30.759 34.504 1.00 16.67 8 ALA B CA 1
ATOM 2997 C C . ALA B 1 8 ? 14.079 -31.832 34.624 1.00 14.73 8 ALA B C 1
ATOM 2998 O O . ALA B 1 8 ? 14.395 -33.039 34.650 1.00 15.28 8 ALA B O 1
ATOM 3000 N N . ARG B 1 9 ? 12.814 -31.410 34.713 1.00 12.84 9 ARG B N 1
ATOM 3001 C CA . ARG B 1 9 ? 11.691 -32.335 34.688 1.00 12.85 9 ARG B CA 1
ATOM 3002 C C . ARG B 1 9 ? 10.619 -31.796 33.751 1.00 14.33 9 ARG B C 1
ATOM 3003 O O . ARG B 1 9 ? 10.576 -30.603 33.493 1.00 12.36 9 ARG B O 1
ATOM 3011 N N . ALA B 1 10 ? 9.785 -32.698 33.236 1.00 14.68 10 ALA B N 1
ATOM 3012 C CA . ALA B 1 10 ? 8.665 -32.310 32.396 1.00 16.60 10 ALA B CA 1
ATOM 3013 C C . ALA B 1 10 ? 7.519 -33.280 32.691 1.00 16.21 10 ALA B C 1
ATOM 3014 O O . ALA B 1 10 ? 7.734 -34.519 32.825 1.00 15.32 10 ALA B O 1
ATOM 3016 N N . PRO B 1 11 ? 6.295 -32.734 32.828 1.00 15.27 11 PRO B N 1
ATOM 3017 C CA . PRO B 1 11 ? 5.201 -33.621 33.178 1.00 13.76 11 PRO B CA 1
ATOM 3018 C C . PRO B 1 11 ? 4.733 -34.489 31.999 1.00 16.14 11 PRO B C 1
ATOM 3019 O O . PRO B 1 11 ? 4.705 -34.027 30.841 1.00 15.33 11 PRO B O 1
ATOM 3023 N N . LEU B 1 12 ? 4.345 -35.716 32.319 1.00 15.85 12 LEU B N 1
ATOM 3024 C CA . LEU B 1 12 ? 3.691 -36.646 31.393 1.00 13.32 12 LEU B CA 1
ATOM 3025 C C . LEU B 1 12 ? 2.245 -36.191 31.169 1.00 15.39 12 LEU B C 1
ATOM 3026 O O . LEU B 1 12 ? 1.757 -35.260 31.852 1.00 15.15 12 LEU B O 1
ATOM 3031 N N . ARG B 1 13 ? 1.548 -36.838 30.244 1.00 14.11 13 ARG B N 1
ATOM 3032 C CA . ARG B 1 13 ? 0.229 -36.333 29.843 1.00 18.22 13 ARG B CA 1
ATOM 3033 C C . ARG B 1 13 ? -0.822 -37.413 29.588 1.00 17.20 13 ARG B C 1
ATOM 3034 O O . ARG B 1 13 ? -0.514 -38.534 29.202 1.00 19.37 13 ARG B O 1
ATOM 3042 N N . LEU B 1 14 ? -2.051 -37.077 29.920 1.00 15.16 14 LEU B N 1
ATOM 3043 C CA A LEU B 1 14 ? -3.189 -37.927 29.588 0.60 14.75 14 LEU B CA 1
ATOM 3044 C CA B LEU B 1 14 ? -3.205 -37.900 29.638 0.40 15.97 14 LEU B CA 1
ATOM 3045 C C . LEU B 1 14 ? -3.806 -37.413 28.325 1.00 15.38 14 LEU B C 1
ATOM 3046 O O . LEU B 1 14 ? -4.051 -36.208 28.171 1.00 13.65 14 LEU B O 1
ATOM 3055 N N . GLY B 1 15 ? -4.019 -38.330 27.378 1.00 16.82 15 GLY B N 1
ATOM 3056 C CA . GLY B 1 15 ? -4.657 -37.984 26.100 1.00 16.75 15 GLY B CA 1
ATOM 3057 C C . GLY B 1 15 ? -6.142 -38.024 26.385 1.00 16.77 15 GLY B C 1
ATOM 3058 O O . GLY B 1 15 ? -6.678 -39.077 26.791 1.00 18.30 15 GLY B O 1
ATOM 3059 N N . LEU B 1 16 ? -6.792 -36.874 26.269 1.00 13.44 16 LEU B N 1
ATOM 3060 C CA . LEU B 1 16 ? -8.225 -36.817 26.570 1.00 13.50 16 LEU B CA 1
ATOM 3061 C C . LEU B 1 16 ? -9.033 -37.092 25.304 1.00 14.49 16 LEU B C 1
ATOM 3062 O O . LEU B 1 16 ? -10.057 -37.772 25.375 1.00 17.54 16 LEU B O 1
ATOM 3067 N N . ALA B 1 17 ? -8.631 -36.501 24.186 1.00 17.13 17 ALA B N 1
ATOM 3068 C CA . ALA B 1 17 ? -9.369 -36.670 22.917 1.00 17.36 17 ALA B CA 1
ATOM 3069 C C . ALA B 1 17 ? -8.471 -36.319 21.736 1.00 17.30 17 ALA B C 1
ATOM 3070 O O . ALA B 1 17 ? -7.523 -35.579 21.897 1.00 15.63 17 ALA B O 1
ATOM 3072 N N . GLY B 1 18 ? -8.742 -36.875 20.545 1.00 17.29 18 GLY B N 1
ATOM 3073 C CA . GLY B 1 18 ? -8.131 -36.373 19.329 1.00 13.21 18 GLY B CA 1
ATOM 3074 C C . GLY B 1 18 ? -6.927 -37.170 18.845 1.00 16.77 18 GLY B C 1
ATOM 3075 O O . GLY B 1 18 ? -6.478 -37.003 17.698 1.00 18.02 18 GLY B O 1
ATOM 3076 N N . GLY B 1 19 ? -6.404 -38.024 19.722 1.00 16.47 19 GLY B N 1
ATOM 3077 C CA . GLY B 1 19 ? -5.170 -38.748 19.438 1.00 19.89 19 GLY B CA 1
ATOM 3078 C C . GLY B 1 19 ? -5.390 -39.629 18.213 1.00 18.73 19 GLY B C 1
ATOM 3079 O O . GLY B 1 19 ? -6.436 -40.261 18.080 1.00 22.03 19 GLY B O 1
ATOM 3080 N N . GLY B 1 20 ? -4.415 -39.637 17.310 1.00 24.00 20 GLY B N 1
ATOM 3081 C CA . GLY B 1 20 ? -4.617 -40.277 16.029 1.00 24.86 20 GLY B CA 1
ATOM 3082 C C . GLY B 1 20 ? -4.813 -39.295 14.895 1.00 24.99 20 GLY B C 1
ATOM 3083 O O . GLY B 1 20 ? -4.388 -39.582 13.776 1.00 27.54 20 GLY B O 1
ATOM 3084 N N . THR B 1 21 ? -5.435 -38.135 15.167 1.00 19.16 21 THR B N 1
ATOM 3085 C CA . THR B 1 21 ? -5.575 -37.083 14.139 1.00 20.58 21 THR B CA 1
ATOM 3086 C C . THR B 1 21 ? -4.275 -36.282 14.014 1.00 20.27 21 THR B C 1
ATOM 3087 O O . THR B 1 21 ? -4.133 -35.471 13.124 1.00 23.09 21 THR B O 1
ATOM 3091 N N . ASP B 1 22 ? -3.317 -36.544 14.895 1.00 20.57 22 ASP B N 1
ATOM 3092 C CA . ASP B 1 22 ? -2.029 -35.887 14.803 1.00 24.25 22 ASP B CA 1
ATOM 3093 C C . ASP B 1 22 ? -0.982 -36.747 14.048 1.00 23.47 22 ASP B C 1
ATOM 3094 O O . ASP B 1 22 ? 0.199 -36.365 13.978 1.00 34.79 22 ASP B O 1
ATOM 3099 N N . VAL B 1 23 ? -1.395 -37.898 13.502 1.00 31.77 23 VAL B N 1
ATOM 3100 C CA . VAL B 1 23 ? -0.473 -38.685 12.637 1.00 31.70 23 VAL B CA 1
ATOM 3101 C C . VAL B 1 23 ? -0.289 -37.932 11.314 1.00 33.09 23 VAL B C 1
ATOM 3102 O O . VAL B 1 23 ? -1.235 -37.315 10.821 1.00 29.59 23 VAL B O 1
ATOM 3106 N N . ALA B 1 24 ? 0.930 -37.986 10.774 1.00 30.30 24 ALA B N 1
ATOM 3107 C CA . ALA B 1 24 ? 1.387 -37.107 9.687 1.00 40.57 24 ALA B CA 1
ATOM 3108 C C . ALA B 1 24 ? 0.436 -36.980 8.491 1.00 40.44 24 ALA B C 1
ATOM 3109 O O . ALA B 1 24 ? 0.028 -35.870 8.160 1.00 47.35 24 ALA B O 1
ATOM 3111 N N . PRO B 1 25 ? 0.042 -38.105 7.861 1.00 37.03 25 PRO B N 1
ATOM 3112 C CA . PRO B 1 25 ? -0.885 -37.931 6.734 1.00 31.24 25 PRO B CA 1
ATOM 3113 C C . PRO B 1 25 ? -2.239 -37.312 7.102 1.00 34.06 25 PRO B C 1
ATOM 3114 O O . PRO B 1 25 ? -2.773 -36.548 6.308 1.00 33.61 25 PRO B O 1
ATOM 3118 N N . TYR B 1 26 ? -2.826 -37.642 8.263 1.00 29.69 26 TYR B N 1
ATOM 3119 C CA . TYR B 1 26 ? -4.138 -37.046 8.591 1.00 27.40 26 TYR B CA 1
ATOM 3120 C C . TYR B 1 26 ? -4.021 -35.537 8.890 1.00 30.19 26 TYR B C 1
ATOM 3121 O O . TYR B 1 26 ? -4.750 -34.718 8.313 1.00 26.66 26 TYR B O 1
ATOM 3130 N N . ALA B 1 27 ? -3.099 -35.174 9.780 1.00 28.27 27 ALA B N 1
ATOM 3131 C CA . ALA B 1 27 ? -2.906 -33.752 10.120 1.00 23.46 27 ALA B CA 1
ATOM 3132 C C . ALA B 1 27 ? -2.594 -32.897 8.891 1.00 28.89 27 ALA B C 1
ATOM 3133 O O . ALA B 1 27 ? -3.125 -31.784 8.742 1.00 28.47 27 ALA B O 1
ATOM 3135 N N . ASP B 1 28 ? -1.740 -33.421 8.009 1.00 30.77 28 ASP B N 1
ATOM 3136 C CA . ASP B 1 28 ? -1.303 -32.674 6.828 1.00 32.26 28 ASP B CA 1
ATOM 3137 C C . ASP B 1 28 ? -2.428 -32.536 5.797 1.00 33.24 28 ASP B C 1
ATOM 3138 O O . ASP B 1 28 ? -2.476 -31.567 5.044 1.00 32.72 28 ASP B O 1
ATOM 3143 N N . THR B 1 29 ? -3.342 -33.500 5.792 1.00 29.37 29 THR B N 1
ATOM 3144 C CA . THR B 1 29 ? -4.426 -33.543 4.819 1.00 32.64 29 THR B CA 1
ATOM 3145 C C . THR B 1 29 ? -5.672 -32.830 5.306 1.00 31.99 29 THR B C 1
ATOM 3146 O O . THR B 1 29 ? -6.253 -32.044 4.575 1.00 35.59 29 THR B O 1
ATOM 3150 N N . PHE B 1 30 ? -6.095 -33.124 6.534 1.00 30.66 30 PHE B N 1
ATOM 3151 C CA . PHE B 1 30 ? -7.380 -32.608 7.028 1.00 30.45 30 PHE B CA 1
ATOM 3152 C C . PHE B 1 30 ? -7.277 -31.608 8.183 1.00 24.75 30 PHE B C 1
ATOM 3153 O O . PHE B 1 30 ? -8.264 -30.948 8.499 1.00 26.97 30 PHE B O 1
ATOM 3161 N N . GLY B 1 31 ? -6.100 -31.503 8.801 1.00 26.04 31 GLY B N 1
ATOM 3162 C CA . GLY B 1 31 ? -5.958 -30.792 10.082 1.00 24.91 31 GLY B CA 1
ATOM 3163 C C . GLY B 1 31 ? -6.324 -31.692 11.260 1.00 23.71 31 GLY B C 1
ATOM 3164 O O . GLY B 1 31 ? -7.389 -32.346 11.261 1.00 24.80 31 GLY B O 1
ATOM 3165 N N . GLY B 1 32 ? -5.441 -31.757 12.264 1.00 22.74 32 GLY B N 1
ATOM 3166 C CA . GLY B 1 32 ? -5.726 -32.582 13.450 1.00 23.12 32 GLY B CA 1
ATOM 3167 C C . GLY B 1 32 ? -6.126 -31.717 14.651 1.00 18.68 32 GLY B C 1
ATOM 3168 O O . GLY B 1 32 ? -5.806 -30.519 14.695 1.00 19.13 32 GLY B O 1
ATOM 3169 N N . TYR B 1 33 ? -6.862 -32.306 15.595 1.00 17.58 33 TYR B N 1
ATOM 3170 C CA . TYR B 1 33 ? -7.141 -31.654 16.906 1.00 20.31 33 TYR B CA 1
ATOM 3171 C C . TYR B 1 33 ? -6.750 -32.640 18.002 1.00 16.91 33 TYR B C 1
ATOM 3172 O O . TYR B 1 33 ? -7.093 -33.815 17.928 1.00 21.67 33 TYR B O 1
ATOM 3181 N N . VAL B 1 34 ? -6.077 -32.174 19.050 1.00 18.32 34 VAL B N 1
ATOM 3182 C CA . VAL B 1 34 ? -5.860 -33.042 20.217 1.00 18.26 34 VAL B CA 1
ATOM 3183 C C . VAL B 1 34 ? -6.107 -32.236 21.473 1.00 20.63 34 VAL B C 1
ATOM 3184 O O . VAL B 1 34 ? -5.651 -31.097 21.564 1.00 21.45 34 VAL B O 1
ATOM 3188 N N . LEU B 1 35 ? -6.835 -32.829 22.419 1.00 16.56 35 LEU B N 1
ATOM 3189 C CA . LEU B 1 35 ? -7.068 -32.250 23.748 1.00 13.96 35 LEU B CA 1
ATOM 3190 C C . LEU B 1 35 ? -6.291 -33.147 24.728 1.00 15.78 35 LEU B C 1
ATOM 3191 O O . LEU B 1 35 ? -6.549 -34.363 24.827 1.00 16.83 35 LEU B O 1
ATOM 3196 N N . ASN B 1 36 ? -5.346 -32.560 25.467 1.00 16.06 36 ASN B N 1
ATOM 3197 C CA . ASN B 1 36 ? -4.617 -33.324 26.447 1.00 14.37 36 ASN B CA 1
ATOM 3198 C C . ASN B 1 36 ? -4.344 -32.502 27.715 1.00 15.09 36 ASN B C 1
ATOM 3199 O O . ASN B 1 36 ? -4.661 -31.299 27.761 1.00 13.31 36 ASN B O 1
ATOM 3204 N N . ALA B 1 37 ? -3.825 -33.164 28.740 1.00 14.02 37 ALA B N 1
ATOM 3205 C CA . ALA B 1 37 ? -3.604 -32.484 30.021 1.00 15.57 37 ALA B CA 1
ATOM 3206 C C . ALA B 1 37 ? -2.477 -33.149 30.796 1.00 13.62 37 ALA B C 1
ATOM 3207 O O . ALA B 1 37 ? -2.437 -34.377 30.907 1.00 14.35 37 ALA B O 1
ATOM 3209 N N . THR B 1 38 ? -1.561 -32.344 31.310 1.00 12.51 38 THR B N 1
ATOM 3210 C CA . THR B 1 38 ? -0.419 -32.891 32.025 1.00 12.78 38 THR B CA 1
ATOM 3211 C C . THR B 1 38 ? -0.829 -33.311 33.437 1.00 13.80 38 THR B C 1
ATOM 3212 O O . THR B 1 38 ? -1.706 -32.685 34.078 1.00 13.47 38 THR B O 1
ATOM 3216 N N . ILE B 1 39 ? -0.223 -34.404 33.880 1.00 13.58 39 ILE B N 1
ATOM 3217 C CA . ILE B 1 39 ? -0.470 -34.953 35.198 1.00 12.58 39 ILE B CA 1
ATOM 3218 C C . ILE B 1 39 ? 0.794 -34.876 36.074 1.00 16.15 39 ILE B C 1
ATOM 3219 O O . ILE B 1 39 ? 1.866 -34.413 35.652 1.00 17.82 39 ILE B O 1
ATOM 3224 N N . ASP B 1 40 ? 0.613 -35.435 37.261 1.00 16.93 40 ASP B N 1
ATOM 3225 C CA A ASP B 1 40 ? 1.597 -35.328 38.353 0.50 17.01 40 ASP B CA 1
ATOM 3226 C CA B ASP B 1 40 ? 1.508 -35.477 38.380 0.50 21.17 40 ASP B CA 1
ATOM 3227 C C . ASP B 1 40 ? 2.719 -36.390 38.286 1.00 22.47 40 ASP B C 1
ATOM 3228 O O . ASP B 1 40 ? 3.255 -36.767 39.333 1.00 21.61 40 ASP B O 1
ATOM 3237 N N . ARG B 1 41 ? 3.089 -36.827 37.066 1.00 16.95 41 ARG B N 1
ATOM 3238 C CA A ARG B 1 41 ? 4.126 -37.854 36.846 0.60 17.27 41 ARG B CA 1
ATOM 3239 C CA B ARG B 1 41 ? 4.166 -37.801 36.882 0.40 17.04 41 ARG B CA 1
ATOM 3240 C C . ARG B 1 41 ? 5.129 -37.232 35.894 1.00 15.54 41 ARG B C 1
ATOM 3241 O O . ARG B 1 41 ? 4.713 -36.521 34.965 1.00 17.28 41 ARG B O 1
ATOM 3256 N N . TYR B 1 42 ? 6.422 -37.509 36.103 1.00 14.43 42 TYR B N 1
ATOM 3257 C CA . TYR B 1 42 ? 7.433 -36.738 35.352 1.00 14.15 42 TYR B CA 1
ATOM 3258 C C . TYR B 1 42 ? 8.500 -37.564 34.626 1.00 19.11 42 TYR B C 1
ATOM 3259 O O . TYR B 1 42 ? 8.888 -38.637 35.089 1.00 17.76 42 TYR B O 1
ATOM 3268 N N . ALA B 1 43 ? 9.023 -36.996 33.537 1.00 17.24 43 ALA B N 1
ATOM 3269 C CA . ALA B 1 43 ? 10.292 -37.451 32.948 1.00 14.30 43 ALA B CA 1
ATOM 3270 C C . ALA B 1 43 ? 11.388 -36.464 33.424 1.00 14.46 43 ALA B C 1
ATOM 3271 O O . ALA B 1 43 ? 11.141 -35.251 33.627 1.00 13.80 43 ALA B O 1
ATOM 3273 N N . TYR B 1 44 ? 12.604 -36.963 33.574 1.00 13.47 44 TYR B N 1
ATOM 3274 C CA . TYR B 1 44 ? 13.669 -36.188 34.140 1.00 12.94 44 TYR B CA 1
ATOM 3275 C C . TYR B 1 44 ? 14.946 -36.355 33.272 1.00 14.01 44 TYR B C 1
ATOM 3276 O O . TYR B 1 44 ? 15.198 -37.423 32.683 1.00 14.31 44 TYR B O 1
ATOM 3285 N N . ALA B 1 45 ? 15.746 -35.303 33.235 1.00 14.66 45 ALA B N 1
ATOM 3286 C CA . ALA B 1 45 ? 17.108 -35.384 32.669 1.00 14.42 45 ALA B CA 1
ATOM 3287 C C . ALA B 1 45 ? 18.059 -34.686 33.630 1.00 17.23 45 ALA B C 1
ATOM 3288 O O . ALA B 1 45 ? 17.708 -33.712 34.363 1.00 13.89 45 ALA B O 1
ATOM 3290 N N . VAL B 1 46 ? 19.307 -35.161 33.639 1.00 12.70 46 VAL B N 1
ATOM 3291 C CA . VAL B 1 46 ? 20.307 -34.579 34.504 1.00 15.07 46 VAL B CA 1
ATOM 3292 C C . VAL B 1 46 ? 21.556 -34.406 33.664 1.00 20.38 46 VAL B C 1
ATOM 3293 O O . VAL B 1 46 ? 21.907 -35.318 32.892 1.00 19.18 46 VAL B O 1
ATOM 3297 N N . ILE B 1 47 ? 22.184 -33.228 33.766 1.00 14.92 47 ILE B N 1
ATOM 3298 C CA . ILE B 1 47 ? 23.513 -33.020 33.164 1.00 15.81 47 ILE B CA 1
ATOM 3299 C C . ILE B 1 47 ? 24.523 -32.800 34.264 1.00 16.03 47 ILE B C 1
ATOM 3300 O O . ILE B 1 47 ? 24.359 -31.919 35.146 1.00 15.81 47 ILE B O 1
ATOM 3305 N N . LYS B 1 48 ? 25.583 -33.600 34.220 1.00 18.26 48 LYS B N 1
ATOM 3306 C CA A LYS B 1 48 ? 26.739 -33.445 35.107 0.60 15.90 48 LYS B CA 1
ATOM 3307 C CA B LYS B 1 48 ? 26.720 -33.378 35.120 0.40 17.35 48 LYS B CA 1
ATOM 3308 C C . LYS B 1 48 ? 27.973 -33.154 34.267 1.00 21.63 48 LYS B C 1
ATOM 3309 O O . LYS B 1 48 ? 28.324 -33.979 33.409 1.00 21.25 48 LYS B O 1
ATOM 3320 N N . THR B 1 49 ? 28.610 -31.997 34.458 1.00 23.11 49 THR B N 1
ATOM 3321 C CA . THR B 1 49 ? 29.869 -31.743 33.717 1.00 25.47 49 THR B CA 1
ATOM 3322 C C . THR B 1 49 ? 30.936 -32.672 34.285 1.00 29.07 49 THR B C 1
ATOM 3323 O O . THR B 1 49 ? 30.889 -33.041 35.465 1.00 25.90 49 THR B O 1
ATOM 3327 N N . LEU B 1 50 ? 31.861 -33.111 33.431 1.00 27.81 50 LEU B N 1
ATOM 3328 C CA . LEU B 1 50 ? 32.862 -34.095 33.853 1.00 25.40 50 LEU B CA 1
ATOM 3329 C C . LEU B 1 50 ? 34.249 -33.456 33.876 1.00 35.39 50 LEU B C 1
ATOM 3330 O O . LEU B 1 50 ? 34.484 -32.465 33.196 1.00 29.59 50 LEU B O 1
ATOM 3335 N N . THR B 1 51 ? 35.163 -34.021 34.652 1.00 41.25 51 THR B N 1
ATOM 3336 C CA . THR B 1 51 ? 36.533 -33.491 34.662 1.00 51.82 51 THR B CA 1
ATOM 3337 C C . THR B 1 51 ? 37.478 -34.358 33.844 1.00 46.31 51 THR B C 1
ATOM 3338 O O . THR B 1 51 ? 38.642 -34.030 33.706 1.00 64.83 51 THR B O 1
ATOM 3342 N N . ILE B 1 52 ? 36.964 -35.462 33.307 1.00 52.64 52 ILE B N 1
ATOM 3343 C CA . ILE B 1 52 ? 37.682 -36.271 32.326 1.00 49.87 52 ILE B CA 1
ATOM 3344 C C . ILE B 1 52 ? 37.192 -35.942 30.915 1.00 47.39 52 ILE B C 1
ATOM 3345 O O . ILE B 1 52 ? 36.030 -35.577 30.739 1.00 34.92 52 ILE B O 1
ATOM 3350 N N . PRO B 1 53 ? 38.081 -36.037 29.907 1.00 45.86 53 PRO B N 1
ATOM 3351 C CA . PRO B 1 53 ? 37.653 -35.780 28.531 1.00 45.20 53 PRO B CA 1
ATOM 3352 C C . PRO B 1 53 ? 36.769 -36.923 27.988 1.00 38.90 53 PRO B C 1
ATOM 3353 O O . PRO B 1 53 ? 37.237 -37.825 27.275 1.00 43.94 53 PRO B O 1
ATOM 3357 N N . ALA B 1 54 ? 35.483 -36.887 28.334 1.00 31.57 54 ALA B N 1
ATOM 3358 C CA . ALA B 1 54 ? 34.573 -37.970 27.940 1.00 27.83 54 ALA B CA 1
ATOM 3359 C C . ALA B 1 54 ? 33.137 -37.466 27.934 1.00 24.52 54 ALA B C 1
ATOM 3360 O O . ALA B 1 54 ? 32.855 -36.484 28.596 1.00 24.01 54 ALA B O 1
ATOM 3362 N N . VAL B 1 55 ? 32.281 -38.162 27.186 1.00 25.78 55 VAL B N 1
ATOM 3363 C CA A VAL B 1 55 ? 30.841 -37.938 27.246 0.60 24.25 55 VAL B CA 1
ATOM 3364 C CA B VAL B 1 55 ? 30.821 -37.955 27.209 0.40 23.45 55 VAL B CA 1
ATOM 3365 C C . VAL B 1 55 ? 30.149 -39.278 27.558 1.00 27.96 55 VAL B C 1
ATOM 3366 O O . VAL B 1 55 ? 30.468 -40.314 26.969 1.00 29.03 55 VAL B O 1
ATOM 3373 N N . ARG B 1 56 ? 29.215 -39.254 28.503 1.00 19.34 56 ARG B N 1
ATOM 3374 C CA A ARG B 1 56 ? 28.569 -40.473 28.979 0.50 19.72 56 ARG B CA 1
ATOM 3375 C CA B ARG B 1 56 ? 28.565 -40.482 28.985 0.50 19.58 56 ARG B CA 1
ATOM 3376 C C . ARG B 1 56 ? 27.066 -40.253 28.892 1.00 22.37 56 ARG B C 1
ATOM 3377 O O . ARG B 1 56 ? 26.589 -39.161 29.261 1.00 19.93 56 ARG B O 1
ATOM 3392 N N . PHE B 1 57 ? 26.352 -41.262 28.395 1.00 17.88 57 PHE B N 1
ATOM 3393 C CA . PHE B 1 57 ? 24.861 -41.228 28.267 1.00 18.11 57 PHE B CA 1
ATOM 3394 C C . PHE B 1 57 ? 24.242 -42.370 29.069 1.00 24.87 57 PHE B C 1
ATOM 3395 O O . PHE B 1 57 ? 24.672 -43.513 28.926 1.00 20.63 57 PHE B O 1
ATOM 3403 N N . VAL B 1 58 ? 23.261 -42.070 29.932 1.00 16.92 58 VAL B N 1
ATOM 3404 C CA . VAL B 1 58 ? 22.630 -43.087 30.746 1.00 16.09 58 VAL B CA 1
ATOM 3405 C C . VAL B 1 58 ? 21.115 -42.988 30.528 1.00 20.59 58 VAL B C 1
ATOM 3406 O O . VAL B 1 58 ? 20.552 -41.880 30.621 1.00 19.83 58 VAL B O 1
ATOM 3410 N N . SER B 1 59 ? 20.465 -44.109 30.205 1.00 17.28 59 SER B N 1
ATOM 3411 C CA . SER B 1 59 ? 18.989 -44.110 29.997 1.00 16.24 59 SER B CA 1
ATOM 3412 C C . SER B 1 59 ? 18.141 -44.574 31.177 1.00 24.69 59 SER B C 1
ATOM 3413 O O . SER B 1 59 ? 18.642 -45.120 32.144 1.00 24.74 59 SER B O 1
ATOM 3416 N N . THR B 1 60 ? 16.818 -44.358 31.041 1.00 33.92 60 THR B N 1
ATOM 3417 C CA . THR B 1 60 ? 15.812 -44.772 32.044 1.00 27.99 60 THR B CA 1
ATOM 3418 C C . THR B 1 60 ? 15.908 -46.269 32.375 1.00 29.81 60 THR B C 1
ATOM 3419 O O . THR B 1 60 ? 15.803 -46.634 33.541 1.00 28.55 60 THR B O 1
ATOM 3423 N N . ASP B 1 61 ? 16.073 -47.092 31.327 1.00 32.16 61 ASP B N 1
ATOM 3424 C CA A ASP B 1 61 ? 16.243 -48.543 31.537 0.50 37.71 61 ASP B CA 1
ATOM 3425 C CA B ASP B 1 61 ? 16.282 -48.542 31.397 0.50 37.62 61 ASP B CA 1
ATOM 3426 C C . ASP B 1 61 ? 17.709 -48.907 31.788 1.00 36.90 61 ASP B C 1
ATOM 3427 O O . ASP B 1 61 ? 18.114 -50.069 31.637 1.00 38.20 61 ASP B O 1
ATOM 3436 N N . GLN B 1 62 ? 18.475 -47.907 32.214 1.00 30.35 62 GLN B N 1
ATOM 3437 C CA A GLN B 1 62 ? 19.872 -48.054 32.642 0.70 42.05 62 GLN B CA 1
ATOM 3438 C CA B GLN B 1 62 ? 19.861 -48.115 32.672 0.30 34.26 62 GLN B CA 1
ATOM 3439 C C . GLN B 1 62 ? 20.845 -48.664 31.602 1.00 38.27 62 GLN B C 1
ATOM 3440 O O . GLN B 1 62 ? 21.813 -49.355 31.964 1.00 34.47 62 GLN B O 1
ATOM 3451 N N . GLN B 1 63 ? 20.610 -48.389 30.300 1.00 28.17 63 GLN B N 1
ATOM 3452 C CA A GLN B 1 63 ? 21.707 -48.564 29.328 0.60 24.70 63 GLN B CA 1
ATOM 3453 C CA B GLN B 1 63 ? 21.665 -48.527 29.255 0.40 23.40 63 GLN B CA 1
ATOM 3454 C C . GLN B 1 63 ? 22.702 -47.438 29.483 1.00 20.03 63 GLN B C 1
ATOM 3455 O O . GLN B 1 63 ? 22.346 -46.359 29.964 1.00 21.85 63 GLN B O 1
ATOM 3466 N N . VAL B 1 64 ? 23.972 -47.693 29.138 1.00 17.74 64 VAL B N 1
ATOM 3467 C CA . VAL B 1 64 ? 25.025 -46.710 29.387 1.00 16.05 64 VAL B CA 1
ATOM 3468 C C . VAL B 1 64 ? 26.018 -46.761 28.241 1.00 22.22 64 VAL B C 1
ATOM 3469 O O . VAL B 1 64 ? 26.499 -47.868 27.855 1.00 16.76 64 VAL B O 1
ATOM 3473 N N . GLU B 1 65 ? 26.314 -45.583 27.706 1.00 17.66 65 GLU B N 1
ATOM 3474 C CA A GLU B 1 65 ? 27.339 -45.436 26.669 0.70 25.65 65 GLU B CA 1
ATOM 3475 C CA B GLU B 1 65 ? 27.311 -45.419 26.640 0.30 25.63 65 GLU B CA 1
ATOM 3476 C C . GLU B 1 65 ? 28.367 -44.406 27.061 1.00 32.50 65 GLU B C 1
ATOM 3477 O O . GLU B 1 65 ? 28.033 -43.377 27.669 1.00 31.23 65 GLU B O 1
ATOM 3488 N N . LYS B 1 66 ? 29.637 -44.678 26.736 1.00 20.44 66 LYS B N 1
ATOM 3489 C CA A LYS B 1 66 ? 30.706 -43.763 27.081 0.60 25.62 66 LYS B CA 1
ATOM 3490 C CA B LYS B 1 66 ? 30.711 -43.770 27.087 0.40 25.85 66 LYS B CA 1
ATOM 3491 C C . LYS B 1 66 ? 31.595 -43.600 25.865 1.00 34.21 66 LYS B C 1
ATOM 3492 O O . LYS B 1 66 ? 32.001 -44.597 25.254 1.00 38.58 66 LYS B O 1
ATOM 3503 N N . HIS B 1 67 ? 31.853 -42.345 25.505 1.00 30.33 67 HIS B N 1
ATOM 3504 C CA . HIS B 1 67 ? 32.619 -42.001 24.307 1.00 37.10 67 HIS B CA 1
ATOM 3505 C C . HIS B 1 67 ? 33.767 -41.079 24.689 1.00 39.12 67 HIS B C 1
ATOM 3506 O O . HIS B 1 67 ? 33.663 -40.294 25.640 1.00 28.16 67 HIS B O 1
ATOM 3513 N N . GLN B 1 68 ? 34.865 -41.169 23.940 1.00 53.26 68 GLN B N 1
ATOM 3514 C CA A GLN B 1 68 ? 35.969 -40.201 24.032 0.60 60.23 68 GLN B CA 1
ATOM 3515 C CA B GLN B 1 68 ? 35.934 -40.187 24.088 0.40 51.09 68 GLN B CA 1
ATOM 3516 C C . GLN B 1 68 ? 35.490 -38.841 23.501 1.00 49.34 68 GLN B C 1
ATOM 3517 O O . GLN B 1 68 ? 34.568 -38.776 22.681 1.00 46.45 68 GLN B O 1
ATOM 3528 N N . LEU B 1 69 ? 36.107 -37.767 23.973 1.00 46.94 69 LEU B N 1
ATOM 3529 C CA . LEU B 1 69 ? 35.785 -36.427 23.521 1.00 65.88 69 LEU B CA 1
ATOM 3530 C C . LEU B 1 69 ? 36.397 -36.175 22.133 1.00 69.42 69 LEU B C 1
ATOM 3531 O O . LEU B 1 69 ? 37.608 -35.975 22.007 1.00 82.59 69 LEU B O 1
ATOM 3536 N N . ILE B 1 70 ? 35.554 -36.216 21.098 1.00 57.65 70 ILE B N 1
ATOM 3537 C CA . ILE B 1 70 ? 35.992 -36.049 19.694 1.00 65.79 70 ILE B CA 1
ATOM 3538 C C . ILE B 1 70 ? 35.269 -34.867 19.040 1.00 67.36 70 ILE B C 1
ATOM 3539 O O . ILE B 1 70 ? 34.178 -34.487 19.474 1.00 87.80 70 ILE B O 1
ATOM 3544 N N . SER B 1 71 ? 35.865 -34.291 17.997 1.00 64.38 71 SER B N 1
ATOM 3545 C CA . SER B 1 71 ? 35.267 -33.136 17.323 1.00 60.31 71 SER B CA 1
ATOM 3546 C C . SER B 1 71 ? 34.399 -33.481 16.089 1.00 69.65 71 SER B C 1
ATOM 3547 O O . SER B 1 71 ? 34.162 -32.626 15.225 1.00 78.35 71 SER B O 1
ATOM 3550 N N . GLU B 1 72 ? 33.937 -34.734 16.025 1.00 56.23 72 GLU B N 1
ATOM 3551 C CA A GLU B 1 72 ? 32.944 -35.154 15.031 0.50 60.98 72 GLU B CA 1
ATOM 3552 C CA B GLU B 1 72 ? 32.955 -35.184 15.024 0.50 58.84 72 GLU B CA 1
ATOM 3553 C C . GLU B 1 72 ? 31.581 -35.406 15.710 1.00 55.26 72 GLU B C 1
ATOM 3554 O O . GLU B 1 72 ? 31.528 -35.759 16.897 1.00 42.61 72 GLU B O 1
ATOM 3565 N N . PRO B 1 73 ? 30.456 -35.188 14.977 1.00 38.47 73 PRO B N 1
ATOM 3566 C CA . PRO B 1 73 ? 29.177 -35.584 15.605 1.00 35.58 73 PRO B CA 1
ATOM 3567 C C . PRO B 1 73 ? 29.207 -37.055 16.017 1.00 46.86 73 PRO B C 1
ATOM 3568 O O . PRO B 1 73 ? 29.915 -37.851 15.389 1.00 40.16 73 PRO B O 1
ATOM 3572 N N . LEU B 1 74 ? 28.458 -37.411 17.060 1.00 30.85 74 LEU B N 1
ATOM 3573 C CA . LEU B 1 74 ? 28.384 -38.786 17.500 1.00 28.33 74 LEU B CA 1
ATOM 3574 C C . LEU B 1 74 ? 27.503 -39.558 16.543 1.00 35.22 74 LEU B C 1
ATOM 3575 O O . LEU B 1 74 ? 26.463 -39.050 16.082 1.00 33.41 74 LEU B O 1
ATOM 3580 N N . GLU B 1 75 ? 27.925 -40.782 16.226 1.00 31.64 75 GLU B N 1
ATOM 3581 C CA . GLU B 1 75 ? 27.146 -41.615 15.340 1.00 34.21 75 GLU B CA 1
ATOM 3582 C C . GLU B 1 75 ? 25.864 -42.016 16.033 1.00 32.98 75 GLU B C 1
ATOM 3583 O O . GLU B 1 75 ? 25.862 -42.310 17.230 1.00 35.40 75 GLU B O 1
ATOM 3589 N N . LEU B 1 76 ? 24.777 -42.039 15.274 1.00 24.01 76 LEU B N 1
ATOM 3590 C CA . LEU B 1 76 ? 23.514 -42.580 15.771 1.00 28.60 76 LEU B CA 1
ATOM 3591 C C . LEU B 1 76 ? 23.449 -44.067 15.425 1.00 35.04 76 LEU B C 1
ATOM 3592 O O . LEU B 1 76 ? 22.803 -44.466 14.435 1.00 32.14 76 LEU B O 1
ATOM 3597 N N . ASN B 1 77 ? 24.122 -44.888 16.243 1.00 26.33 77 ASN B N 1
ATOM 3598 C CA . ASN B 1 77 ? 24.303 -46.316 15.915 1.00 27.60 77 ASN B CA 1
ATOM 3599 C C . ASN B 1 77 ? 23.168 -47.212 16.342 1.00 34.37 77 ASN B C 1
ATOM 3600 O O . ASN B 1 77 ? 23.237 -48.438 16.179 1.00 34.67 77 ASN B O 1
ATOM 3605 N N . GLY B 1 78 ? 22.116 -46.602 16.889 1.00 32.47 78 GLY B N 1
ATOM 3606 C CA . GLY B 1 78 ? 20.999 -47.362 17.419 1.00 24.24 78 GLY B CA 1
ATOM 3607 C C . GLY B 1 78 ? 21.041 -47.548 18.932 1.00 23.84 78 GLY B C 1
ATOM 3608 O O . GLY B 1 78 ? 20.085 -48.054 19.506 1.00 33.89 78 GLY B O 1
ATOM 3609 N N . THR B 1 79 ? 22.146 -47.187 19.591 1.00 27.94 79 THR B N 1
ATOM 3610 C CA . THR B 1 79 ? 22.158 -47.238 21.058 1.00 34.86 79 THR B CA 1
ATOM 3611 C C . THR B 1 79 ? 22.102 -45.787 21.582 1.00 29.29 79 THR B C 1
ATOM 3612 O O . THR B 1 79 ? 23.023 -44.992 21.307 1.00 27.50 79 THR B O 1
ATOM 3616 N N . LEU B 1 80 ? 21.011 -45.473 22.311 1.00 27.37 80 LEU B N 1
ATOM 3617 C CA . LEU B 1 80 ? 20.756 -44.138 22.907 1.00 20.31 80 LEU B CA 1
ATOM 3618 C C . LEU B 1 80 ? 20.758 -43.009 21.858 1.00 18.39 80 LEU B C 1
ATOM 3619 O O . LEU B 1 80 ? 21.366 -41.927 22.049 1.00 20.33 80 LEU B O 1
ATOM 3624 N N . ASN B 1 81 ? 20.088 -43.253 20.748 1.00 20.56 81 ASN B N 1
ATOM 3625 C CA . ASN B 1 81 ? 20.131 -42.284 19.665 1.00 20.00 81 ASN B CA 1
ATOM 3626 C C . ASN B 1 81 ? 19.583 -40.910 20.116 1.00 18.97 81 ASN B C 1
ATOM 3627 O O . ASN B 1 81 ? 20.077 -39.878 19.683 1.00 20.00 81 ASN B O 1
ATOM 3632 N N . LEU B 1 82 ? 18.542 -40.881 20.947 1.00 19.99 82 LEU B N 1
ATOM 3633 C CA . LEU B 1 82 ? 17.928 -39.556 21.244 1.00 19.42 82 LEU B CA 1
ATOM 3634 C C . LEU B 1 82 ? 18.862 -38.720 22.094 1.00 20.76 82 LEU B C 1
ATOM 3635 O O . LEU B 1 82 ? 18.990 -37.520 21.875 1.00 19.03 82 LEU B O 1
ATOM 3640 N N . HIS B 1 83 ? 19.522 -39.361 23.062 1.00 16.48 83 HIS B N 1
ATOM 3641 C CA . HIS B 1 83 ? 20.499 -38.717 23.893 1.00 18.46 83 HIS B CA 1
ATOM 3642 C C . HIS B 1 83 ? 21.582 -38.107 23.001 1.00 18.03 83 HIS B C 1
ATOM 3643 O O . HIS B 1 83 ? 21.971 -36.971 23.218 1.00 15.46 83 HIS B O 1
ATOM 3650 N N . LYS B 1 84 ? 22.118 -38.907 22.063 1.00 21.57 84 LYS B N 1
ATOM 3651 C CA . LYS B 1 84 ? 23.214 -38.445 21.198 1.00 21.18 84 LYS B CA 1
ATOM 3652 C C . LYS B 1 84 ? 22.765 -37.360 20.244 1.00 20.65 84 LYS B C 1
ATOM 3653 O O . LYS B 1 84 ? 23.524 -36.430 19.996 1.00 19.55 84 LYS B O 1
ATOM 3659 N N . ALA B 1 85 ? 21.543 -37.458 19.720 1.00 17.21 85 ALA B N 1
ATOM 3660 C CA . ALA B 1 85 ? 21.050 -36.430 18.791 1.00 18.57 85 ALA B CA 1
ATOM 3661 C C . ALA B 1 85 ? 20.817 -35.083 19.481 1.00 20.98 85 ALA B C 1
ATOM 3662 O O . ALA B 1 85 ? 21.130 -34.020 18.906 1.00 18.23 85 ALA B O 1
ATOM 3664 N N . VAL B 1 86 ? 20.315 -35.113 20.722 1.00 20.33 86 VAL B N 1
ATOM 3665 C CA . VAL B 1 86 ? 20.204 -33.860 21.486 1.00 18.13 86 VAL B CA 1
ATOM 3666 C C . VAL B 1 86 ? 21.584 -33.232 21.734 1.00 21.06 86 VAL B C 1
ATOM 3667 O O . VAL B 1 86 ? 21.794 -32.037 21.474 1.00 18.06 86 VAL B O 1
ATOM 3671 N N . TYR B 1 87 ? 22.528 -34.038 22.219 1.00 18.22 87 TYR B N 1
ATOM 3672 C CA . TYR B 1 87 ? 23.886 -33.604 22.477 1.00 19.91 87 TYR B CA 1
ATOM 3673 C C . TYR B 1 87 ? 24.486 -33.038 21.180 1.00 20.06 87 TYR B C 1
ATOM 3674 O O . TYR B 1 87 ? 25.020 -31.926 21.188 1.00 19.21 87 TYR B O 1
ATOM 3683 N N . ASN B 1 88 ? 24.341 -33.780 20.080 1.00 17.88 88 ASN B N 1
ATOM 3684 C CA . ASN B 1 88 ? 24.872 -33.349 18.761 1.00 22.49 88 ASN B CA 1
ATOM 3685 C C . ASN B 1 88 ? 24.317 -31.980 18.327 1.00 25.29 88 ASN B C 1
ATOM 3686 O O . ASN B 1 88 ? 25.054 -31.112 17.884 1.00 19.08 88 ASN B O 1
ATOM 3691 N N . HIS B 1 89 ? 23.003 -31.817 18.409 1.00 18.25 89 HIS B N 1
ATOM 3692 C CA . HIS B 1 89 ? 22.392 -30.545 18.022 1.00 20.29 89 HIS B CA 1
ATOM 3693 C C . HIS B 1 89 ? 22.939 -29.406 18.867 1.00 20.12 89 HIS B C 1
ATOM 3694 O O . HIS B 1 89 ? 23.218 -28.310 18.361 1.00 25.11 89 HIS B O 1
ATOM 3701 N N . MET B 1 90 ? 23.062 -29.628 20.172 1.00 17.48 90 MET B N 1
ATOM 3702 C CA . MET B 1 90 ? 23.438 -28.557 21.067 1.00 21.07 90 MET B CA 1
ATOM 3703 C C . MET B 1 90 ? 24.904 -28.174 20.862 1.00 30.43 90 MET B C 1
ATOM 3704 O O . MET B 1 90 ? 25.258 -26.994 20.892 1.00 22.67 90 MET B O 1
ATOM 3709 N N . ILE B 1 91 ? 25.763 -29.167 20.641 1.00 22.60 91 ILE B N 1
ATOM 3710 C CA . ILE B 1 91 ? 27.199 -28.854 20.442 1.00 26.83 91 ILE B CA 1
ATOM 3711 C C . ILE B 1 91 ? 27.391 -28.076 19.116 1.00 23.90 91 ILE B C 1
ATOM 3712 O O . ILE B 1 91 ? 28.095 -27.063 19.081 1.00 27.32 91 ILE B O 1
ATOM 3717 N N . ARG B 1 92 ? 26.728 -28.543 18.057 1.00 19.69 92 ARG B N 1
ATOM 3718 C CA A ARG B 1 92 ? 26.853 -27.939 16.731 0.60 23.26 92 ARG B CA 1
ATOM 3719 C CA B ARG B 1 92 ? 26.827 -27.951 16.715 0.40 24.36 92 ARG B CA 1
ATOM 3720 C C . ARG B 1 92 ? 26.282 -26.512 16.681 1.00 33.39 92 ARG B C 1
ATOM 3721 O O . ARG B 1 92 ? 26.943 -25.568 16.187 1.00 27.33 92 ARG B O 1
ATOM 3736 N N . ASN B 1 93 ? 25.067 -26.344 17.208 1.00 24.05 93 ASN B N 1
ATOM 3737 C CA . ASN B 1 93 ? 24.368 -25.070 17.125 1.00 29.83 93 ASN B CA 1
ATOM 3738 C C . ASN B 1 93 ? 24.689 -24.040 18.207 1.00 28.07 93 ASN B C 1
ATOM 3739 O O . ASN B 1 93 ? 24.507 -22.858 17.967 1.00 32.78 93 ASN B O 1
ATOM 3744 N N . TYR B 1 94 ? 25.221 -24.441 19.360 1.00 24.50 94 TYR B N 1
ATOM 3745 C CA . TYR B 1 94 ? 25.497 -23.472 20.455 1.00 25.92 94 TYR B CA 1
ATOM 3746 C C . TYR B 1 94 ? 26.889 -23.520 21.064 1.00 33.52 94 TYR B C 1
ATOM 3747 O O . TYR B 1 94 ? 27.241 -22.677 21.892 1.00 38.46 94 TYR B O 1
ATOM 3756 N N . ASN B 1 95 ? 27.679 -24.511 20.691 1.00 34.08 95 ASN B N 1
ATOM 3757 C CA . ASN B 1 95 ? 29.059 -24.533 21.148 1.00 33.98 95 ASN B CA 1
ATOM 3758 C C . ASN B 1 95 ? 30.095 -24.604 20.006 1.00 31.67 95 ASN B C 1
ATOM 3759 O O . ASN B 1 95 ? 31.218 -25.094 20.198 1.00 35.22 95 ASN B O 1
ATOM 3764 N N . HIS B 1 96 ? 29.709 -24.118 18.824 1.00 39.10 96 HIS B N 1
ATOM 3765 C CA . HIS B 1 96 ? 30.624 -24.032 17.666 1.00 43.25 96 HIS B CA 1
ATOM 3766 C C . HIS B 1 96 ? 31.274 -25.364 17.303 1.00 48.18 96 HIS B C 1
ATOM 3767 O O . HIS B 1 96 ? 32.413 -25.389 16.830 1.00 40.99 96 HIS B O 1
ATOM 3774 N N . GLY B 1 97 ? 30.569 -26.468 17.549 1.00 36.53 97 GLY B N 1
ATOM 3775 C CA . GLY B 1 97 ? 31.073 -27.789 17.216 1.00 31.71 97 GLY B CA 1
ATOM 3776 C C . GLY B 1 97 ? 32.138 -28.322 18.165 1.00 35.00 97 GLY B C 1
ATOM 3777 O O . GLY B 1 97 ? 32.674 -29.418 17.952 1.00 44.22 97 GLY B O 1
ATOM 3778 N N . LYS B 1 98 ? 32.432 -27.572 19.224 1.00 33.05 98 LYS B N 1
ATOM 3779 C CA . LYS B 1 98 ? 33.430 -27.984 20.207 1.00 41.42 98 LYS B CA 1
ATOM 3780 C C . LYS B 1 98 ? 32.769 -28.876 21.279 1.00 41.48 98 LYS B C 1
ATOM 3781 O O . LYS B 1 98 ? 31.840 -28.427 21.954 1.00 31.67 98 LYS B O 1
ATOM 3787 N N . PRO B 1 99 ? 33.242 -30.135 21.435 1.00 41.32 99 PRO B N 1
ATOM 3788 C CA . PRO B 1 99 ? 32.597 -31.040 22.410 1.00 26.38 99 PRO B CA 1
ATOM 3789 C C . PRO B 1 99 ? 32.607 -30.532 23.852 1.00 26.77 99 PRO B C 1
ATOM 3790 O O . PRO B 1 99 ? 33.504 -29.768 24.245 1.00 32.87 99 PRO B O 1
ATOM 3794 N N . ILE B 1 100 ? 31.616 -30.969 24.644 1.00 26.10 100 ILE B N 1
ATOM 3795 C CA . ILE B 1 100 ? 31.566 -30.676 26.071 1.00 21.63 100 ILE B CA 1
ATOM 3796 C C . ILE B 1 100 ? 31.618 -31.996 26.824 1.00 20.00 100 ILE B C 1
ATOM 3797 O O . ILE B 1 100 ? 30.884 -32.948 26.509 1.00 25.47 100 ILE B O 1
ATOM 3802 N N . ALA B 1 101 ? 32.500 -32.044 27.811 1.00 23.16 101 ALA B N 1
ATOM 3803 C CA . ALA B 1 101 ? 32.639 -33.181 28.696 1.00 22.83 101 ALA B CA 1
ATOM 3804 C C . ALA B 1 101 ? 31.512 -33.171 29.740 1.00 18.31 101 ALA B C 1
ATOM 3805 O O . ALA B 1 101 ? 31.485 -32.304 30.644 1.00 24.32 101 ALA B O 1
ATOM 3807 N N . LEU B 1 102 ? 30.611 -34.134 29.597 1.00 21.81 102 LEU B N 1
ATOM 3808 C CA . LEU B 1 102 ? 29.441 -34.232 30.460 1.00 20.64 102 LEU B CA 1
ATOM 3809 C C . LEU B 1 102 ? 28.827 -35.608 30.471 1.00 19.18 102 LEU B C 1
ATOM 3810 O O . LEU B 1 102 ? 29.038 -36.409 29.569 1.00 16.43 102 LEU B O 1
ATOM 3815 N N . GLU B 1 103 ? 28.003 -35.847 31.489 1.00 21.59 103 GLU B N 1
ATOM 3816 C CA . GLU B 1 103 ? 27.138 -36.995 31.530 1.00 20.64 103 GLU B CA 1
ATOM 3817 C C . GLU B 1 103 ? 25.676 -36.548 31.445 1.00 18.86 103 GLU B C 1
ATOM 3818 O O . GLU B 1 103 ? 25.257 -35.692 32.227 1.00 17.96 103 GLU B O 1
ATOM 3824 N N . LEU B 1 104 ? 24.963 -37.091 30.471 1.00 16.50 104 LEU B N 1
ATOM 3825 C CA . LEU B 1 104 ? 23.551 -36.812 30.255 1.00 18.84 104 LEU B CA 1
ATOM 3826 C C . LEU B 1 104 ? 22.760 -38.069 30.590 1.00 18.98 104 LEU B C 1
ATOM 3827 O O . LEU B 1 104 ? 22.848 -39.090 29.887 1.00 16.27 104 LEU B O 1
ATOM 3832 N N . SER B 1 105 ? 21.954 -37.978 31.653 1.00 18.05 105 SER B N 1
ATOM 3833 C CA . SER B 1 105 ? 21.147 -39.108 32.110 1.00 16.70 105 SER B CA 1
ATOM 3834 C C . SER B 1 105 ? 19.661 -38.792 32.160 1.00 17.98 105 SER B C 1
ATOM 3835 O O . SER B 1 105 ? 19.288 -37.637 32.311 1.00 17.74 105 SER B O 1
ATOM 3838 N N . THR B 1 106 ? 18.845 -39.826 31.994 1.00 16.26 106 THR B N 1
ATOM 3839 C CA . THR B 1 106 ? 17.380 -39.678 32.054 1.00 16.27 106 THR B CA 1
ATOM 3840 C C . THR B 1 106 ? 16.732 -40.696 32.994 1.00 18.05 106 THR B C 1
ATOM 3841 O O . THR B 1 106 ? 17.288 -41.774 33.244 1.00 19.37 106 THR B O 1
ATOM 3845 N N . PHE B 1 107 ? 15.556 -40.373 33.541 1.00 14.65 107 PHE B N 1
ATOM 3846 C CA . PHE B 1 107 ? 14.774 -41.383 34.261 1.00 15.67 107 PHE B CA 1
ATOM 3847 C C . PHE B 1 107 ? 13.332 -40.941 34.153 1.00 15.42 107 PHE B C 1
ATOM 3848 O O . PHE B 1 107 ? 13.066 -39.820 33.722 1.00 14.65 107 PHE B O 1
ATOM 3856 N N . CYS B 1 108 ? 12.400 -41.839 34.425 1.00 17.56 108 CYS B N 1
ATOM 3857 C CA . CYS B 1 108 ? 11.008 -41.457 34.173 1.00 16.55 108 CYS B CA 1
ATOM 3858 C C . CYS B 1 108 ? 10.037 -42.152 35.114 1.00 26.31 108 CYS B C 1
ATOM 3859 O O . CYS B 1 108 ? 10.256 -43.303 35.491 1.00 20.33 108 CYS B O 1
ATOM 3862 N N . ASP B 1 109 ? 8.953 -41.445 35.465 1.00 19.93 109 ASP B N 1
ATOM 3863 C CA . ASP B 1 109 ? 7.952 -41.990 36.376 1.00 21.86 109 ASP B CA 1
ATOM 3864 C C . ASP B 1 109 ? 7.020 -43.037 35.718 1.00 22.88 109 ASP B C 1
ATOM 3865 O O . ASP B 1 109 ? 6.185 -43.611 36.416 1.00 27.01 109 ASP B O 1
ATOM 3870 N N . ALA B 1 110 ? 7.175 -43.279 34.406 1.00 22.86 110 ALA B N 1
ATOM 3871 C CA . ALA B 1 110 ? 6.400 -44.291 33.651 1.00 25.16 110 ALA B CA 1
ATOM 3872 C C . ALA B 1 110 ? 7.235 -44.848 32.490 1.00 25.29 110 ALA B C 1
ATOM 3873 O O . ALA B 1 110 ? 7.935 -44.097 31.840 1.00 26.99 110 ALA B O 1
ATOM 3875 N N . PRO B 1 111 ? 7.162 -46.163 32.222 1.00 32.32 111 PRO B N 1
ATOM 3876 C CA . PRO B 1 111 ? 7.964 -46.747 31.119 1.00 36.41 111 PRO B CA 1
ATOM 3877 C C . PRO B 1 111 ? 7.412 -46.464 29.735 1.00 38.79 111 PRO B C 1
ATOM 3878 O O . PRO B 1 111 ? 6.260 -46.075 29.605 1.00 25.64 111 PRO B O 1
ATOM 3882 N N . ALA B 1 112 ? 8.236 -46.634 28.697 1.00 40.94 112 ALA B N 1
ATOM 3883 C CA . ALA B 1 112 ? 7.755 -46.471 27.320 1.00 43.76 112 ALA B CA 1
ATOM 3884 C C . ALA B 1 112 ? 6.628 -47.477 27.079 1.00 29.59 112 ALA B C 1
ATOM 3885 O O . ALA B 1 112 ? 6.650 -48.595 27.621 1.00 35.37 112 ALA B O 1
ATOM 3887 N N . GLY B 1 113 ? 5.639 -47.042 26.305 1.00 31.70 113 GLY B N 1
ATOM 3888 C CA . GLY B 1 113 ? 4.422 -47.810 26.042 1.00 33.59 113 GLY B CA 1
ATOM 3889 C C . GLY B 1 113 ? 3.380 -47.678 27.147 1.00 29.26 113 GLY B C 1
ATOM 3890 O O . GLY B 1 113 ? 2.425 -48.430 27.167 1.00 24.38 113 GLY B O 1
ATOM 3891 N N . SER B 1 114 ? 3.546 -46.738 28.084 1.00 24.90 114 SER B N 1
ATOM 3892 C CA A SER B 1 114 ? 2.548 -46.516 29.138 0.60 27.19 114 SER B CA 1
ATOM 3893 C CA B SER B 1 114 ? 2.525 -46.603 29.116 0.40 24.49 114 SER B CA 1
ATOM 3894 C C . SER B 1 114 ? 1.360 -45.707 28.666 1.00 24.42 114 SER B C 1
ATOM 3895 O O . SER B 1 114 ? 0.354 -45.599 29.376 1.00 24.07 114 SER B O 1
ATOM 3900 N N . GLY B 1 115 ? 1.491 -45.084 27.501 1.00 17.02 115 GLY B N 1
ATOM 3901 C CA . GLY B 1 115 ? 0.444 -44.225 26.958 1.00 19.48 115 GLY B CA 1
ATOM 3902 C C . GLY B 1 115 ? 0.382 -42.805 27.563 1.00 19.32 115 GLY B C 1
ATOM 3903 O O . GLY B 1 115 ? -0.623 -42.102 27.401 1.00 22.35 115 GLY B O 1
ATOM 3904 N N . LEU B 1 116 ? 1.459 -42.384 28.237 1.00 19.06 116 LEU B N 1
ATOM 3905 C CA . LEU B 1 116 ? 1.528 -41.049 28.871 1.00 18.32 116 LEU B CA 1
ATOM 3906 C C . LEU B 1 116 ? 2.508 -40.096 28.165 1.00 17.56 116 LEU B C 1
ATOM 3907 O O . LEU B 1 116 ? 2.869 -39.051 28.699 1.00 21.44 116 LEU B O 1
ATOM 3912 N N . GLY B 1 117 ? 2.909 -40.451 26.943 1.00 16.58 117 GLY B N 1
ATOM 3913 C CA . GLY B 1 117 ? 3.790 -39.586 26.140 1.00 14.71 117 GLY B CA 1
ATOM 3914 C C . GLY B 1 117 ? 5.242 -39.532 26.630 1.00 15.67 117 GLY B C 1
ATOM 3915 O O . GLY B 1 117 ? 5.940 -38.574 26.301 1.00 18.41 117 GLY B O 1
ATOM 3916 N N . SER B 1 118 ? 5.720 -40.570 27.325 1.00 17.95 118 SER B N 1
ATOM 3917 C CA A SER B 1 118 ? 7.056 -40.485 27.930 0.60 16.75 118 SER B CA 1
ATOM 3918 C CA B SER B 1 118 ? 7.072 -40.573 27.927 0.40 17.26 118 SER B CA 1
ATOM 3919 C C . SER B 1 118 ? 8.180 -40.343 26.896 1.00 18.10 118 SER B C 1
ATOM 3920 O O . SER B 1 118 ? 9.163 -39.675 27.167 1.00 17.28 118 SER B O 1
ATOM 3925 N N . SER B 1 119 ? 8.064 -40.992 25.740 1.00 22.35 119 SER B N 1
ATOM 3926 C CA . SER B 1 119 ? 9.198 -40.952 24.809 1.00 24.24 119 SER B CA 1
ATOM 3927 C C . SER B 1 119 ? 9.540 -39.528 24.374 1.00 18.36 119 SER B C 1
ATOM 3928 O O . SER B 1 119 ? 10.712 -39.094 24.443 1.00 20.05 119 SER B O 1
ATOM 3931 N N . SER B 1 120 ? 8.522 -38.812 23.900 1.00 19.74 120 SER B N 1
ATOM 3932 C CA . SER B 1 120 ? 8.717 -37.433 23.490 1.00 16.62 120 SER B CA 1
ATOM 3933 C C . SER B 1 120 ? 8.968 -36.504 24.683 1.00 18.45 120 SER B C 1
ATOM 3934 O O . SER B 1 120 ? 9.758 -35.562 24.588 1.00 15.29 120 SER B O 1
ATOM 3937 N N . THR B 1 121 ? 8.356 -36.793 25.827 1.00 14.30 121 THR B N 1
ATOM 3938 C CA . THR B 1 121 ? 8.604 -35.950 27.020 1.00 17.98 121 THR B CA 1
ATOM 3939 C C . THR B 1 121 ? 10.085 -36.021 27.462 1.00 16.56 121 THR B C 1
ATOM 3940 O O . THR B 1 121 ? 10.667 -35.013 27.905 1.00 15.24 121 THR B O 1
ATOM 3944 N N . LEU B 1 122 ? 10.689 -37.201 27.300 1.00 17.02 122 LEU B N 1
ATOM 3945 C CA . LEU B 1 122 ? 12.117 -37.372 27.593 1.00 15.62 122 LEU B CA 1
ATOM 3946 C C . LEU B 1 122 ? 12.999 -36.570 26.652 1.00 14.81 122 LEU B C 1
ATOM 3947 O O . LEU B 1 122 ? 14.001 -36.000 27.112 1.00 12.74 122 LEU B O 1
ATOM 3952 N N . VAL B 1 123 ? 12.637 -36.463 25.367 1.00 13.88 123 VAL B N 1
ATOM 3953 C CA . VAL B 1 123 ? 13.400 -35.585 24.477 1.00 13.84 123 VAL B CA 1
ATOM 3954 C C . VAL B 1 123 ? 13.317 -34.103 24.925 1.00 19.68 123 VAL B C 1
ATOM 3955 O O . VAL B 1 123 ? 14.338 -33.403 24.977 1.00 14.23 123 VAL B O 1
ATOM 3959 N N . VAL B 1 124 ? 12.088 -33.645 25.211 1.00 14.08 124 VAL B N 1
ATOM 3960 C CA . VAL B 1 124 ? 11.854 -32.281 25.760 1.00 14.46 124 VAL B CA 1
ATOM 3961 C C . VAL B 1 124 ? 12.723 -32.014 26.990 1.00 16.15 124 VAL B C 1
ATOM 3962 O O . VAL B 1 124 ? 13.432 -30.978 27.053 1.00 13.36 124 VAL B O 1
ATOM 3966 N N . VAL B 1 125 ? 12.739 -32.959 27.955 1.00 12.38 125 VAL B N 1
ATOM 3967 C CA . VAL B 1 125 ? 13.460 -32.683 29.169 1.00 12.75 125 VAL B CA 1
ATOM 3968 C C . VAL B 1 125 ? 14.978 -32.654 28.960 1.00 17.04 125 VAL B C 1
ATOM 3969 O O . VAL B 1 125 ? 15.691 -31.856 29.586 1.00 14.47 125 VAL B O 1
ATOM 3973 N N . MET B 1 126 ? 15.483 -33.483 28.052 1.00 13.65 126 MET B N 1
ATOM 3974 C CA . MET B 1 126 ? 16.923 -33.378 27.702 1.00 13.62 126 MET B CA 1
ATOM 3975 C C . MET B 1 126 ? 17.249 -32.009 27.111 1.00 13.13 126 MET B C 1
ATOM 3976 O O . MET B 1 126 ? 18.248 -31.373 27.482 1.00 13.87 126 MET B O 1
ATOM 3981 N N . ILE B 1 127 ? 16.379 -31.522 26.237 1.00 13.84 127 ILE B N 1
ATOM 3982 C CA . ILE B 1 127 ? 16.546 -30.185 25.647 1.00 16.65 127 ILE B CA 1
ATOM 3983 C C . ILE B 1 127 ? 16.539 -29.128 26.755 1.00 17.25 127 ILE B C 1
ATOM 3984 O O . ILE B 1 127 ? 17.430 -28.255 26.794 1.00 14.69 127 ILE B O 1
ATOM 3989 N N . LYS B 1 128 ? 15.554 -29.223 27.663 1.00 14.31 128 LYS B N 1
ATOM 3990 C CA . LYS B 1 128 ? 15.455 -28.241 28.755 1.00 15.83 128 LYS B CA 1
ATOM 3991 C C . LYS B 1 128 ? 16.739 -28.238 29.612 1.00 14.35 128 LYS B C 1
ATOM 3992 O O . LYS B 1 128 ? 17.215 -27.172 30.021 1.00 14.91 128 LYS B O 1
ATOM 3998 N N . ALA B 1 129 ? 17.292 -29.433 29.900 1.00 13.47 129 ALA B N 1
ATOM 3999 C CA . ALA B 1 129 ? 18.531 -29.493 30.699 1.00 15.87 129 ALA B CA 1
ATOM 4000 C C . ALA B 1 129 ? 19.643 -28.689 29.983 1.00 13.00 129 ALA B C 1
ATOM 4001 O O . ALA B 1 129 ? 20.373 -27.927 30.611 1.00 17.32 129 ALA B O 1
ATOM 4003 N N . PHE B 1 130 ? 19.729 -28.810 28.663 1.00 15.68 130 PHE B N 1
ATOM 4004 C CA . PHE B 1 130 ? 20.716 -28.016 27.871 1.00 13.21 130 PHE B CA 1
ATOM 4005 C C . PHE B 1 130 ? 20.403 -26.524 27.771 1.00 18.07 130 PHE B C 1
ATOM 4006 O O . PHE B 1 130 ? 21.311 -25.697 27.785 1.00 15.78 130 PHE B O 1
ATOM 4014 N N . VAL B 1 131 ? 19.114 -26.178 27.646 1.00 15.30 131 VAL B N 1
ATOM 4015 C CA . VAL B 1 131 ? 18.692 -24.761 27.804 1.00 14.85 131 VAL B CA 1
ATOM 4016 C C . VAL B 1 131 ? 19.207 -24.130 29.105 1.00 15.40 131 VAL B C 1
ATOM 4017 O O . VAL B 1 131 ? 19.717 -22.975 29.092 1.00 17.99 131 VAL B O 1
ATOM 4021 N N . GLU B 1 132 ? 19.089 -24.855 30.223 1.00 16.80 132 GLU B N 1
ATOM 4022 C CA . GLU B 1 132 ? 19.604 -24.386 31.507 1.00 18.23 132 GLU B CA 1
ATOM 4023 C C . GLU B 1 132 ? 21.159 -24.369 31.540 1.00 22.06 132 GLU B C 1
ATOM 4024 O O . GLU B 1 132 ? 21.753 -23.397 31.983 1.00 20.16 132 GLU B O 1
ATOM 4030 N N . LEU B 1 133 ? 21.803 -25.428 31.045 1.00 19.33 133 LEU B N 1
ATOM 4031 C CA . LEU B 1 133 ? 23.286 -25.490 31.041 1.00 19.99 133 LEU B CA 1
ATOM 4032 C C . LEU B 1 133 ? 23.899 -24.333 30.252 1.00 19.77 133 LEU B C 1
ATOM 4033 O O . LEU B 1 133 ? 24.851 -23.655 30.717 1.00 21.37 133 LEU B O 1
ATOM 4038 N N . LEU B 1 134 ? 23.364 -24.120 29.053 1.00 19.82 134 LEU B N 1
ATOM 4039 C CA . LEU B 1 134 ? 23.938 -23.151 28.108 1.00 17.78 134 LEU B CA 1
ATOM 4040 C C . LEU B 1 134 ? 23.217 -21.782 28.085 1.00 21.56 134 LEU B C 1
ATOM 4041 O O . LEU B 1 134 ? 23.580 -20.899 27.309 1.00 19.94 134 LEU B O 1
ATOM 4046 N N . ASN B 1 135 ? 22.221 -21.606 28.953 1.00 16.88 135 ASN B N 1
ATOM 4047 C CA . ASN B 1 135 ? 21.474 -20.330 29.032 1.00 17.93 135 ASN B CA 1
ATOM 4048 C C . ASN B 1 135 ? 20.938 -19.914 27.659 1.00 20.26 135 ASN B C 1
ATOM 4049 O O . ASN B 1 135 ? 21.177 -18.798 27.165 1.00 19.97 135 ASN B O 1
ATOM 4054 N N . LEU B 1 136 ? 20.161 -20.805 27.054 1.00 15.40 136 LEU B N 1
ATOM 4055 C CA . LEU B 1 136 ? 19.677 -20.580 25.680 1.00 16.74 136 LEU B CA 1
ATOM 4056 C C . LEU B 1 136 ? 18.348 -19.839 25.750 1.00 16.72 136 LEU B C 1
ATOM 4057 O O . LEU B 1 136 ? 17.530 -20.120 26.649 1.00 18.31 136 LEU B O 1
ATOM 4062 N N . PRO B 1 137 ? 18.104 -18.931 24.786 1.00 18.62 137 PRO B N 1
ATOM 4063 C CA . PRO B 1 137 ? 16.801 -18.227 24.774 1.00 15.93 137 PRO B CA 1
ATOM 4064 C C . PRO B 1 137 ? 15.676 -18.958 24.015 1.00 19.51 137 PRO B C 1
ATOM 4065 O O . PRO B 1 137 ? 14.883 -18.324 23.314 1.00 20.03 137 PRO B O 1
ATOM 4069 N N . LEU B 1 138 ? 15.585 -20.276 24.129 1.00 18.22 138 LEU B N 1
ATOM 4070 C CA . LEU B 1 138 ? 14.557 -21.000 23.377 1.00 17.76 138 LEU B CA 1
ATOM 4071 C C . LEU B 1 138 ? 13.188 -20.843 24.042 1.00 22.33 138 LEU B C 1
ATOM 4072 O O . LEU B 1 138 ? 13.038 -21.128 25.232 1.00 21.28 138 LEU B O 1
ATOM 4077 N N . ASP B 1 139 ? 12.196 -20.404 23.273 1.00 20.02 139 ASP B N 1
ATOM 4078 C CA . ASP B 1 139 ? 10.832 -20.296 23.804 1.00 19.01 139 ASP B CA 1
ATOM 4079 C C . ASP B 1 139 ? 10.139 -21.666 23.689 1.00 24.32 139 ASP B C 1
ATOM 4080 O O . ASP B 1 139 ? 10.731 -22.629 23.179 1.00 20.19 139 ASP B O 1
ATOM 4085 N N . ASP B 1 140 ? 8.901 -21.749 24.156 1.00 17.22 140 ASP B N 1
ATOM 4086 C CA . ASP B 1 140 ? 8.203 -23.034 24.238 1.00 17.45 140 ASP B CA 1
ATOM 4087 C C . ASP B 1 140 ? 7.871 -23.650 22.911 1.00 16.98 140 ASP B C 1
ATOM 4088 O O . ASP B 1 140 ? 8.038 -24.860 22.729 1.00 18.79 140 ASP B O 1
ATOM 4093 N N . TYR B 1 141 ? 7.374 -22.838 21.976 1.00 18.14 141 TYR B N 1
ATOM 4094 C CA . TYR B 1 141 ? 7.220 -23.322 20.594 1.00 22.29 141 TYR B CA 1
ATOM 4095 C C . TYR B 1 141 ? 8.535 -23.879 20.026 1.00 18.05 141 TYR B C 1
ATOM 4096 O O . TYR B 1 141 ? 8.528 -24.942 19.387 1.00 23.22 141 TYR B O 1
ATOM 4105 N N . ALA B 1 142 ? 9.637 -23.173 20.275 1.00 20.19 142 ALA B N 1
ATOM 4106 C CA . ALA B 1 142 ? 10.959 -23.577 19.745 1.00 18.29 142 ALA B CA 1
ATOM 4107 C C . ALA B 1 142 ? 11.424 -24.901 20.394 1.00 18.90 142 ALA B C 1
ATOM 4108 O O . ALA B 1 142 ? 11.952 -25.792 19.697 1.00 21.42 142 ALA B O 1
ATOM 4110 N N . ILE B 1 143 ? 11.275 -25.011 21.714 1.00 17.06 143 ILE B N 1
ATOM 4111 C CA . ILE B 1 143 ? 11.592 -26.288 22.404 1.00 20.36 143 ILE B CA 1
ATOM 4112 C C . ILE B 1 143 ? 10.742 -27.448 21.868 1.00 19.87 143 ILE B C 1
ATOM 4113 O O . ILE B 1 143 ? 11.265 -28.525 21.566 1.00 20.24 143 ILE B O 1
ATOM 4118 N N . ALA B 1 144 ? 9.438 -27.247 21.731 1.00 20.86 144 ALA B N 1
ATOM 4119 C CA . ALA B 1 144 ? 8.575 -28.313 21.208 1.00 17.53 144 ALA B CA 1
ATOM 4120 C C . ALA B 1 144 ? 8.939 -28.710 19.787 1.00 19.34 144 ALA B C 1
ATOM 4121 O O . ALA B 1 144 ? 9.013 -29.917 19.496 1.00 18.83 144 ALA B O 1
ATOM 4123 N N A GLN B 1 145 ? 9.145 -27.717 18.908 0.70 17.73 145 GLN B N 1
ATOM 4124 N N B GLN B 1 145 ? 9.167 -27.718 18.920 0.30 20.09 145 GLN B N 1
ATOM 4125 C CA A GLN B 1 145 ? 9.568 -27.984 17.519 0.70 19.17 145 GLN B CA 1
ATOM 4126 C CA B GLN B 1 145 ? 9.584 -27.964 17.532 0.30 21.88 145 GLN B CA 1
ATOM 4127 C C A GLN B 1 145 ? 10.918 -28.687 17.461 0.70 17.43 145 GLN B C 1
ATOM 4128 C C B GLN B 1 145 ? 10.943 -28.643 17.419 0.30 19.78 145 GLN B C 1
ATOM 4129 O O A GLN B 1 145 ? 11.048 -29.645 16.717 0.70 19.93 145 GLN B O 1
ATOM 4130 O O B GLN B 1 145 ? 11.119 -29.529 16.587 0.30 21.59 145 GLN B O 1
ATOM 4141 N N . LEU B 1 146 ? 11.894 -28.223 18.252 1.00 19.11 146 LEU B N 1
ATOM 4142 C CA . LEU B 1 146 ? 13.203 -28.868 18.304 1.00 17.87 146 LEU B CA 1
ATOM 4143 C C . LEU B 1 146 ? 13.065 -30.338 18.721 1.00 20.83 146 LEU B C 1
ATOM 4144 O O . LEU B 1 146 ? 13.649 -31.228 18.093 1.00 19.48 146 LEU B O 1
ATOM 4149 N N . ALA B 1 147 ? 12.276 -30.603 19.768 1.00 14.93 147 ALA B N 1
ATOM 4150 C CA . ALA B 1 147 ? 12.066 -31.983 20.194 1.00 18.83 147 ALA B CA 1
ATOM 4151 C C . ALA B 1 147 ? 11.492 -32.835 19.067 1.00 22.07 147 ALA B C 1
ATOM 4152 O O . ALA B 1 147 ? 11.918 -33.973 18.873 1.00 20.94 147 ALA B O 1
ATOM 4154 N N . TYR B 1 148 ? 10.514 -32.282 18.339 1.00 22.63 148 TYR B N 1
ATOM 4155 C CA . TYR B 1 148 ? 9.877 -32.995 17.241 1.00 19.72 148 TYR B CA 1
ATOM 4156 C C . TYR B 1 148 ? 10.930 -33.339 16.163 1.00 23.56 148 TYR B C 1
ATOM 4157 O O . TYR B 1 148 ? 11.002 -34.485 15.698 1.00 21.56 148 TYR B O 1
ATOM 4166 N N . ARG B 1 149 ? 11.736 -32.347 15.803 1.00 21.19 149 ARG B N 1
ATOM 4167 C CA A ARG B 1 149 ? 12.774 -32.527 14.769 0.60 27.40 149 ARG B CA 1
ATOM 4168 C CA B ARG B 1 149 ? 12.771 -32.515 14.777 0.40 27.26 149 ARG B CA 1
ATOM 4169 C C . ARG B 1 149 ? 13.779 -33.608 15.165 1.00 27.09 149 ARG B C 1
ATOM 4170 O O . ARG B 1 149 ? 14.055 -34.542 14.379 1.00 25.28 149 ARG B O 1
ATOM 4185 N N . ILE B 1 150 ? 14.320 -33.496 16.374 1.00 21.78 150 ILE B N 1
ATOM 4186 C CA . ILE B 1 150 ? 15.262 -34.488 16.875 1.00 24.97 150 ILE B CA 1
ATOM 4187 C C . ILE B 1 150 ? 14.723 -35.895 16.810 1.00 28.86 150 ILE B C 1
ATOM 4188 O O . ILE B 1 150 ? 15.408 -36.779 16.314 1.00 27.54 150 ILE B O 1
ATOM 4193 N N . GLU B 1 151 ? 13.511 -36.116 17.310 1.00 22.16 151 GLU B N 1
ATOM 4194 C CA . GLU B 1 151 ? 12.983 -37.469 17.421 1.00 22.74 151 GLU B CA 1
ATOM 4195 C C . GLU B 1 151 ? 12.578 -38.021 16.055 1.00 23.29 151 GLU B C 1
ATOM 4196 O O . GLU B 1 151 ? 12.902 -39.171 15.726 1.00 29.10 151 GLU B O 1
ATOM 4202 N N . ARG B 1 152 ? 11.903 -37.192 15.265 1.00 22.18 152 ARG B N 1
ATOM 4203 C CA . ARG B 1 152 ? 11.184 -37.676 14.064 1.00 28.69 152 ARG B CA 1
ATOM 4204 C C . ARG B 1 152 ? 12.018 -37.577 12.802 1.00 32.93 152 ARG B C 1
ATOM 4205 O O . ARG B 1 152 ? 11.850 -38.386 11.882 1.00 31.12 152 ARG B O 1
ATOM 4213 N N . VAL B 1 153 ? 12.891 -36.580 12.762 1.00 29.60 153 VAL B N 1
ATOM 4214 C CA . VAL B 1 153 ? 13.761 -36.364 11.617 1.00 30.05 153 VAL B CA 1
ATOM 4215 C C . VAL B 1 153 ? 15.159 -36.910 11.897 1.00 38.94 153 VAL B C 1
ATOM 4216 O O . VAL B 1 153 ? 15.548 -37.896 11.283 1.00 36.67 153 VAL B O 1
ATOM 4220 N N . ASP B 1 154 ? 15.912 -36.288 12.815 1.00 28.01 154 ASP B N 1
ATOM 4221 C CA . ASP B 1 154 ? 17.315 -36.713 13.070 1.00 29.98 154 ASP B CA 1
ATOM 4222 C C . ASP B 1 154 ? 17.391 -38.207 13.385 1.00 37.31 154 ASP B C 1
ATOM 4223 O O . ASP B 1 154 ? 18.315 -38.908 12.945 1.00 27.49 154 ASP B O 1
ATOM 4228 N N . CYS B 1 155 ? 16.413 -38.691 14.149 1.00 24.48 155 CYS B N 1
ATOM 4229 C CA . CYS B 1 155 ? 16.451 -40.065 14.652 1.00 27.40 155 CYS B CA 1
ATOM 4230 C C . CYS B 1 155 ? 15.492 -40.958 13.867 1.00 30.83 155 CYS B C 1
ATOM 4231 O O . CYS B 1 155 ? 15.355 -42.161 14.161 1.00 30.14 155 CYS B O 1
ATOM 4234 N N . GLY B 1 156 ? 14.823 -40.348 12.889 1.00 27.43 156 GLY B N 1
ATOM 4235 C CA . GLY B 1 156 ? 13.843 -41.006 12.020 1.00 31.09 156 GLY B CA 1
ATOM 4236 C C . GLY B 1 156 ? 12.773 -41.853 12.696 1.00 41.17 156 GLY B C 1
ATOM 4237 O O . GLY B 1 156 ? 12.330 -42.839 12.109 1.00 32.93 156 GLY B O 1
ATOM 4238 N N . LEU B 1 157 ? 12.347 -41.493 13.916 1.00 28.04 157 LEU B N 1
ATOM 4239 C CA . LEU B 1 157 ? 11.320 -42.267 14.615 1.00 26.99 157 LEU B CA 1
ATOM 4240 C C . LEU B 1 157 ? 9.895 -41.743 14.328 1.00 38.34 157 LEU B C 1
ATOM 4241 O O . LEU B 1 157 ? 9.585 -40.600 14.670 1.00 30.47 157 LEU B O 1
ATOM 4246 N N . ALA B 1 158 ? 9.036 -42.587 13.736 1.00 31.92 158 ALA B N 1
ATOM 4247 C CA . ALA B 1 158 ? 7.666 -42.184 13.333 1.00 34.39 158 ALA B CA 1
ATOM 4248 C C . ALA B 1 158 ? 6.802 -41.952 14.561 1.00 33.79 158 ALA B C 1
ATOM 4249 O O . ALA B 1 158 ? 6.953 -42.650 15.557 1.00 31.51 158 ALA B O 1
ATOM 4251 N N . GLY B 1 159 ? 5.899 -40.977 14.503 1.00 27.49 159 GLY B N 1
ATOM 4252 C CA . GLY B 1 159 ? 4.996 -40.782 15.642 1.00 28.04 159 GLY B CA 1
ATOM 4253 C C . GLY B 1 159 ? 4.070 -39.584 15.499 1.00 35.13 159 GLY B C 1
ATOM 4254 O O . GLY B 1 159 ? 3.861 -39.049 14.393 1.00 28.66 159 GLY B O 1
ATOM 4255 N N . GLY B 1 160 ? 3.516 -39.172 16.638 1.00 31.24 160 GLY B N 1
ATOM 4256 C CA . GLY B 1 160 ? 2.571 -38.061 16.681 1.00 32.42 160 GLY B CA 1
ATOM 4257 C C . GLY B 1 160 ? 3.219 -36.707 16.940 1.00 31.63 160 GLY B C 1
ATOM 4258 O O . GLY B 1 160 ? 4.449 -36.548 16.899 1.00 28.86 160 GLY B O 1
ATOM 4259 N N . ARG B 1 161 ? 2.372 -35.716 17.216 1.00 26.50 161 ARG B N 1
ATOM 4260 C CA . ARG B 1 161 ? 2.819 -34.341 17.357 1.00 22.12 161 ARG B CA 1
ATOM 4261 C C . ARG B 1 161 ? 2.432 -33.694 18.719 1.00 29.22 161 ARG B C 1
ATOM 4262 O O . ARG B 1 161 ? 2.936 -32.608 19.062 1.00 28.68 161 ARG B O 1
ATOM 4270 N N . GLN B 1 162 ? 1.560 -34.369 19.486 1.00 24.78 162 GLN B N 1
ATOM 4271 C CA . GLN B 1 162 ? 0.940 -33.761 20.686 1.00 19.95 162 GLN B CA 1
ATOM 4272 C C . GLN B 1 162 ? 1.859 -33.749 21.922 1.00 19.59 162 GLN B C 1
ATOM 4273 O O . GLN B 1 162 ? 1.845 -32.791 22.726 1.00 20.68 162 GLN B O 1
ATOM 4279 N N . ASP B 1 163 ? 2.659 -34.819 22.078 1.00 22.23 163 ASP B N 1
ATOM 4280 C CA . ASP B 1 163 ? 3.426 -35.020 23.316 1.00 20.13 163 ASP B CA 1
ATOM 4281 C C . ASP B 1 163 ? 4.505 -33.975 23.548 1.00 16.72 163 ASP B C 1
ATOM 4282 O O . ASP B 1 163 ? 4.842 -33.631 24.712 1.00 22.38 163 ASP B O 1
ATOM 4287 N N . GLN B 1 164 ? 5.120 -33.510 22.469 1.00 17.72 164 GLN B N 1
ATOM 4288 C CA . GLN B 1 164 ? 6.128 -32.448 22.622 1.00 18.58 164 GLN B CA 1
ATOM 4289 C C . GLN B 1 164 ? 5.523 -31.198 23.274 1.00 18.53 164 GLN B C 1
ATOM 4290 O O . GLN B 1 164 ? 6.184 -30.510 24.035 1.00 18.57 164 GLN B O 1
ATOM 4296 N N . TYR B 1 165 ? 4.270 -30.896 22.926 1.00 20.84 165 TYR B N 1
ATOM 4297 C CA . TYR B 1 165 ? 3.604 -29.656 23.370 1.00 22.02 165 TYR B CA 1
ATOM 4298 C C . TYR B 1 165 ? 3.103 -29.750 24.792 1.00 16.30 165 TYR B C 1
ATOM 4299 O O . TYR B 1 165 ? 3.270 -28.795 25.526 1.00 16.72 165 TYR B O 1
ATOM 4308 N N . SER B 1 166 ? 2.509 -30.883 25.169 1.00 18.77 166 SER B N 1
ATOM 4309 C CA . SER B 1 166 ? 2.131 -31.111 26.553 1.00 18.61 166 SER B CA 1
ATOM 4310 C C . SER B 1 166 ? 3.369 -31.018 27.468 1.00 16.66 166 SER B C 1
ATOM 4311 O O . SER B 1 166 ? 3.337 -30.335 28.474 1.00 16.83 166 SER B O 1
ATOM 4314 N N . ALA B 1 167 ? 4.456 -31.668 27.078 1.00 18.61 167 ALA B N 1
ATOM 4315 C CA . ALA B 1 167 ? 5.660 -31.732 27.921 1.00 17.04 167 ALA B CA 1
ATOM 4316 C C . ALA B 1 167 ? 6.267 -30.355 28.109 1.00 18.35 167 ALA B C 1
ATOM 4317 O O . ALA B 1 167 ? 6.757 -30.029 29.207 1.00 17.85 167 ALA B O 1
ATOM 4319 N N . THR B 1 168 ? 6.222 -29.531 27.052 1.00 18.35 168 THR B N 1
ATOM 4320 C CA . THR B 1 168 ? 6.857 -28.217 27.110 1.00 18.44 168 THR B CA 1
ATOM 4321 C C . THR B 1 168 ? 5.966 -27.172 27.820 1.00 19.80 168 THR B C 1
ATOM 4322 O O . THR B 1 168 ? 6.402 -26.508 28.795 1.00 18.72 168 THR B O 1
ATOM 4326 N N . PHE B 1 169 ? 4.713 -27.061 27.357 1.00 18.73 169 PHE B N 1
ATOM 4327 C CA . PHE B 1 169 ? 3.786 -25.998 27.808 1.00 20.93 169 PHE B CA 1
ATOM 4328 C C . PHE B 1 169 ? 3.132 -26.288 29.161 1.00 22.64 169 PHE B C 1
ATOM 4329 O O . PHE B 1 169 ? 2.938 -25.381 29.974 1.00 18.48 169 PHE B O 1
ATOM 4337 N N . GLY B 1 170 ? 2.747 -27.540 29.390 1.00 22.48 170 GLY B N 1
ATOM 4338 C CA . GLY B 1 170 ? 2.032 -27.919 30.635 1.00 19.12 170 GLY B CA 1
ATOM 4339 C C . GLY B 1 170 ? 0.555 -27.519 30.619 1.00 16.66 170 GLY B C 1
ATOM 4340 O O . GLY B 1 170 ? 0.138 -26.651 29.821 1.00 19.56 170 GLY B O 1
ATOM 4341 N N . GLY B 1 171 ? -0.215 -28.110 31.522 1.00 16.60 171 GLY B N 1
ATOM 4342 C CA . GLY B 1 171 ? -1.620 -27.729 31.755 1.00 16.51 171 GLY B CA 1
ATOM 4343 C C . GLY B 1 171 ? -2.560 -28.452 30.798 1.00 19.17 171 GLY B C 1
ATOM 4344 O O . GLY B 1 171 ? -2.212 -29.497 30.259 1.00 13.67 171 GLY B O 1
ATOM 4345 N N . PHE B 1 172 ? -3.762 -27.902 30.614 1.00 13.87 172 PHE B N 1
ATOM 4346 C CA . PHE B 1 172 ? -4.758 -28.447 29.650 1.00 15.91 172 PHE B CA 1
ATOM 4347 C C . PHE B 1 172 ? -4.615 -27.638 28.363 1.00 17.04 172 PHE B C 1
ATOM 4348 O O . PHE B 1 172 ? -4.740 -26.396 28.388 1.00 17.94 172 PHE B O 1
ATOM 4356 N N . ASN B 1 173 ? -4.373 -28.309 27.241 1.00 12.78 173 ASN B N 1
ATOM 4357 C CA . ASN B 1 173 ? -4.185 -27.632 25.973 1.00 16.18 173 ASN B CA 1
ATOM 4358 C C . ASN B 1 173 ? -4.999 -28.313 24.911 1.00 20.28 173 ASN B C 1
ATOM 4359 O O . ASN B 1 173 ? -5.127 -29.545 24.914 1.00 21.82 173 ASN B O 1
ATOM 4364 N N . PHE B 1 174 ? -5.552 -27.494 24.004 1.00 19.07 174 PHE B N 1
ATOM 4365 C CA . PHE B 1 174 ? -6.193 -27.962 22.788 1.00 16.53 174 PHE B CA 1
ATOM 4366 C C . PHE B 1 174 ? -5.245 -27.576 21.640 1.00 17.97 174 PHE B C 1
ATOM 4367 O O . PHE B 1 174 ? -4.895 -26.416 21.471 1.00 20.23 174 PHE B O 1
ATOM 4375 N N . MET B 1 175 ? -4.758 -28.562 20.897 1.00 15.22 175 MET B N 1
ATOM 4376 C CA A MET B 1 175 ? -3.789 -28.284 19.871 0.50 17.24 175 MET B CA 1
ATOM 4377 C CA B MET B 1 175 ? -3.768 -28.323 19.839 0.50 17.35 175 MET B CA 1
ATOM 4378 C C . MET B 1 175 ? -4.390 -28.485 18.476 1.00 18.41 175 MET B C 1
ATOM 4379 O O . MET B 1 175 ? -5.124 -29.448 18.239 1.00 17.57 175 MET B O 1
ATOM 4388 N N . GLU B 1 176 ? -4.074 -27.553 17.577 1.00 20.37 176 GLU B N 1
ATOM 4389 C CA . GLU B 1 176 ? -4.468 -27.662 16.161 1.00 20.99 176 GLU B CA 1
ATOM 4390 C C . GLU B 1 176 ? -3.231 -27.953 15.334 1.00 23.08 176 GLU B C 1
ATOM 4391 O O . GLU B 1 176 ? -2.242 -27.202 15.377 1.00 22.91 176 GLU B O 1
ATOM 4397 N N . PHE B 1 177 ? -3.284 -29.062 14.597 1.00 20.72 177 PHE B N 1
ATOM 4398 C CA . PHE B 1 177 ? -2.172 -29.494 13.770 1.00 21.18 177 PHE B CA 1
ATOM 4399 C C . PHE B 1 177 ? -2.520 -29.324 12.312 1.00 23.94 177 PHE B C 1
ATOM 4400 O O . PHE B 1 177 ? -3.587 -29.745 11.877 1.00 24.91 177 PHE B O 1
ATOM 4408 N N . TYR B 1 178 ? -1.615 -28.687 11.576 1.00 22.18 178 TYR B N 1
ATOM 4409 C CA . TYR B 1 178 ? -1.832 -28.397 10.150 1.00 24.43 178 TYR B CA 1
ATOM 4410 C C . TYR B 1 178 ? -0.623 -28.810 9.341 1.00 30.59 178 TYR B C 1
ATOM 4411 O O . TYR B 1 178 ? 0.425 -29.141 9.913 1.00 26.21 178 TYR B O 1
ATOM 4420 N N . ALA B 1 179 ? -0.779 -28.779 8.008 1.00 27.97 179 ALA B N 1
ATOM 4421 C CA . ALA B 1 179 ? 0.332 -29.029 7.072 1.00 36.71 179 ALA B CA 1
ATOM 4422 C C . ALA B 1 179 ? 1.537 -28.126 7.338 1.00 34.36 179 ALA B C 1
ATOM 4423 O O . ALA B 1 179 ? 1.400 -27.052 7.940 1.00 43.13 179 ALA B O 1
ATOM 4425 N N . ALA B 1 180 ? 2.719 -28.579 6.916 1.00 37.18 180 ALA B N 1
ATOM 4426 C CA . ALA B 1 180 ? 3.944 -27.780 6.998 1.00 38.84 180 ALA B CA 1
ATOM 4427 C C . ALA B 1 180 ? 4.349 -27.491 8.449 1.00 41.44 180 ALA B C 1
ATOM 4428 O O . ALA B 1 180 ? 4.818 -26.392 8.769 1.00 35.86 180 ALA B O 1
ATOM 4430 N N . ALA B 1 181 ? 4.168 -28.486 9.321 1.00 43.82 181 ALA B N 1
ATOM 4431 C CA . ALA B 1 181 ? 4.645 -28.429 10.719 1.00 46.73 181 ALA B CA 1
ATOM 4432 C C . ALA B 1 181 ? 4.087 -27.245 11.508 1.00 38.02 181 ALA B C 1
ATOM 4433 O O . ALA B 1 181 ? 4.722 -26.763 12.456 1.00 37.25 181 ALA B O 1
ATOM 4435 N N . ARG B 1 182 ? 2.902 -26.780 11.109 1.00 32.12 182 ARG B N 1
ATOM 4436 C CA . ARG B 1 182 ? 2.260 -25.663 11.753 1.00 31.14 182 ARG B CA 1
ATOM 4437 C C . ARG B 1 182 ? 1.317 -26.164 12.867 1.00 30.97 182 ARG B C 1
ATOM 4438 O O . ARG B 1 182 ? 0.376 -26.915 12.597 1.00 27.60 182 ARG B O 1
ATOM 4446 N N . THR B 1 183 ? 1.594 -25.742 14.111 1.00 28.10 183 THR B N 1
ATOM 4447 C CA . THR B 1 183 ? 0.796 -26.138 15.284 1.00 24.64 183 THR B CA 1
ATOM 4448 C C . THR B 1 183 ? 0.365 -24.914 16.088 1.00 29.81 183 THR B C 1
ATOM 4449 O O . THR B 1 183 ? 1.159 -23.992 16.306 1.00 27.05 183 THR B O 1
ATOM 4453 N N . ILE B 1 184 ? -0.888 -24.902 16.526 1.00 22.81 184 ILE B N 1
ATOM 4454 C CA . ILE B 1 184 ? -1.368 -23.824 17.382 1.00 19.82 184 ILE B CA 1
ATOM 4455 C C . ILE B 1 184 ? -1.751 -24.471 18.711 1.00 18.68 184 ILE B C 1
ATOM 4456 O O . ILE B 1 184 ? -2.594 -25.381 18.743 1.00 21.71 184 ILE B O 1
ATOM 4461 N N . VAL B 1 185 ? -1.112 -24.013 19.792 1.00 20.71 185 VAL B N 1
ATOM 4462 C CA . VAL B 1 185 ? -1.448 -24.440 21.135 1.00 18.12 185 VAL B CA 1
ATOM 4463 C C . VAL B 1 185 ? -2.451 -23.452 21.765 1.00 21.34 185 VAL B C 1
ATOM 4464 O O . VAL B 1 185 ? -2.159 -22.252 21.877 1.00 19.90 185 VAL B O 1
ATOM 4468 N N . ASN B 1 186 ? -3.611 -23.972 22.191 1.00 16.43 186 ASN B N 1
ATOM 4469 C CA . ASN B 1 186 ? -4.650 -23.212 22.930 1.00 15.73 186 ASN B CA 1
ATOM 4470 C C . ASN B 1 186 ? -4.689 -23.675 24.376 1.00 19.17 186 ASN B C 1
ATOM 4471 O O . ASN B 1 186 ? -5.306 -24.690 24.665 1.00 17.03 186 ASN B O 1
ATOM 4476 N N . PRO B 1 187 ? -3.990 -22.958 25.287 1.00 24.45 187 PRO B N 1
ATOM 4477 C CA . PRO B 1 187 ? -4.104 -23.261 26.713 1.00 23.51 187 PRO B CA 1
ATOM 4478 C C . PRO B 1 187 ? -5.539 -23.030 27.149 1.00 25.53 187 PRO B C 1
ATOM 4479 O O . PRO B 1 187 ? -6.144 -22.000 26.793 1.00 26.59 187 PRO B O 1
ATOM 4483 N N . LEU B 1 188 ? -6.120 -23.998 27.845 1.00 16.79 188 LEU B N 1
ATOM 4484 C CA . LEU B 1 188 ? -7.527 -23.877 28.265 1.00 17.22 188 LEU B CA 1
ATOM 4485 C C . LEU B 1 188 ? -7.568 -23.379 29.674 1.00 27.00 188 LEU B C 1
ATOM 4486 O O . LEU B 1 188 ? -6.914 -23.947 30.559 1.00 29.72 188 LEU B O 1
ATOM 4491 N N . ARG B 1 189 ? -8.328 -22.320 29.880 1.00 22.40 189 ARG B N 1
ATOM 4492 C CA A ARG B 1 189 ? -8.368 -21.775 31.222 0.50 31.90 189 ARG B CA 1
ATOM 4493 C CA B ARG B 1 189 ? -8.452 -21.666 31.183 0.50 33.60 189 ARG B CA 1
ATOM 4494 C C . ARG B 1 189 ? -9.625 -22.303 31.893 1.00 32.34 189 ARG B C 1
ATOM 4495 O O . ARG B 1 189 ? -10.715 -21.735 31.855 1.00 39.83 189 ARG B O 1
ATOM 4510 N N . ILE B 1 190 ? -9.431 -23.472 32.499 1.00 21.17 190 ILE B N 1
ATOM 4511 C CA . ILE B 1 190 ? -10.565 -24.202 33.054 1.00 24.61 190 ILE B CA 1
ATOM 4512 C C . ILE B 1 190 ? -10.890 -23.694 34.467 1.00 18.27 190 ILE B C 1
ATOM 4513 O O . ILE B 1 190 ? -9.982 -23.431 35.259 1.00 18.03 190 ILE B O 1
ATOM 4518 N N . LYS B 1 191 ? -12.183 -23.544 34.769 1.00 19.77 191 LYS B N 1
ATOM 4519 C CA . LYS B 1 191 ? -12.602 -23.034 36.088 1.00 18.66 191 LYS B CA 1
ATOM 4520 C C . LYS B 1 191 ? -12.145 -23.983 37.191 1.00 18.33 191 LYS B C 1
ATOM 4521 O O . LYS B 1 191 ? -12.117 -25.195 36.975 1.00 18.16 191 LYS B O 1
ATOM 4527 N N . ASN B 1 192 ? -11.778 -23.449 38.362 1.00 18.63 192 ASN B N 1
ATOM 4528 C CA A ASN B 1 192 ? -11.339 -24.275 39.486 0.50 17.93 192 ASN B CA 1
ATOM 4529 C CA B ASN B 1 192 ? -11.326 -24.287 39.465 0.50 17.20 192 ASN B CA 1
ATOM 4530 C C . ASN B 1 192 ? -12.330 -25.385 39.848 1.00 18.59 192 ASN B C 1
ATOM 4531 O O . ASN B 1 192 ? -11.935 -26.537 40.051 1.00 17.79 192 ASN B O 1
ATOM 4540 N N . TRP B 1 193 ? -13.627 -25.063 39.925 1.00 18.33 193 TRP B N 1
ATOM 4541 C CA . TRP B 1 193 ? -14.612 -26.112 40.257 1.00 17.95 193 TRP B CA 1
ATOM 4542 C C . TRP B 1 193 ? -14.648 -27.259 39.213 1.00 14.61 193 TRP B C 1
ATOM 4543 O O . TRP B 1 193 ? -14.823 -28.418 39.562 1.00 14.86 193 TRP B O 1
ATOM 4554 N N . VAL B 1 194 ? -14.441 -26.916 37.944 1.00 15.32 194 VAL B N 1
ATOM 4555 C CA . VAL B 1 194 ? -14.427 -27.923 36.875 1.00 14.82 194 VAL B CA 1
ATOM 4556 C C . VAL B 1 194 ? -13.226 -28.861 37.029 1.00 15.89 194 VAL B C 1
ATOM 4557 O O . VAL B 1 194 ? -13.391 -30.080 36.878 1.00 15.22 194 VAL B O 1
ATOM 4561 N N . LEU B 1 195 ? -12.030 -28.298 37.271 1.00 13.51 195 LEU B N 1
ATOM 4562 C CA A LEU B 1 195 ? -10.847 -29.117 37.541 0.60 15.06 195 LEU B CA 1
ATOM 4563 C CA B LEU B 1 195 ? -10.828 -29.079 37.577 0.40 14.92 195 LEU B CA 1
ATOM 4564 C C . LEU B 1 195 ? -11.053 -30.026 38.761 1.00 16.21 195 LEU B C 1
ATOM 4565 O O . LEU B 1 195 ? -10.713 -31.212 38.707 1.00 14.60 195 LEU B O 1
ATOM 4574 N N . CYS B 1 196 ? -11.606 -29.490 39.859 1.00 14.49 196 CYS B N 1
ATOM 4575 C CA . CYS B 1 196 ? -11.814 -30.312 41.052 1.00 13.06 196 CYS B CA 1
ATOM 4576 C C . CYS B 1 196 ? -12.826 -31.416 40.737 1.00 13.10 196 CYS B C 1
ATOM 4577 O O . CYS B 1 196 ? -12.626 -32.561 41.134 1.00 13.57 196 CYS B O 1
ATOM 4580 N N . GLU B 1 197 ? -13.915 -31.058 40.049 1.00 15.89 197 GLU B N 1
ATOM 4581 C CA . GLU B 1 197 ? -14.986 -32.051 39.714 1.00 13.70 197 GLU B CA 1
ATOM 4582 C C . GLU B 1 197 ? -14.438 -33.161 38.788 1.00 13.63 197 GLU B C 1
ATOM 4583 O O . GLU B 1 197 ? -14.729 -34.364 38.973 1.00 15.37 197 GLU B O 1
ATOM 4589 N N . LEU B 1 198 ? -13.659 -32.763 37.795 1.00 15.78 198 LEU B N 1
ATOM 4590 C CA . LEU B 1 198 ? -12.978 -33.726 36.908 1.00 13.64 198 LEU B CA 1
ATOM 4591 C C . LEU B 1 198 ? -12.036 -34.667 37.683 1.00 15.80 198 LEU B C 1
ATOM 4592 O O . LEU B 1 198 ? -12.117 -35.902 37.505 1.00 14.78 198 LEU B O 1
ATOM 4597 N N . GLU B 1 199 ? -11.161 -34.129 38.540 1.00 14.25 199 GLU B N 1
ATOM 4598 C CA . GLU B 1 199 ? -10.281 -34.972 39.340 1.00 13.51 199 GLU B CA 1
ATOM 4599 C C . GLU B 1 199 ? -11.084 -35.946 40.223 1.00 14.61 199 GLU B C 1
ATOM 4600 O O . GLU B 1 199 ? -10.748 -37.129 40.334 1.00 19.48 199 GLU B O 1
ATOM 4606 N N . ALA B 1 200 ? -12.166 -35.445 40.804 1.00 15.39 200 ALA B N 1
ATOM 4607 C CA . ALA B 1 200 ? -13.003 -36.277 41.673 1.00 13.77 200 ALA B CA 1
ATOM 4608 C C . ALA B 1 200 ? -13.720 -37.394 40.872 1.00 15.84 200 ALA B C 1
ATOM 4609 O O . ALA B 1 200 ? -14.197 -38.350 41.475 1.00 20.97 200 ALA B O 1
ATOM 4611 N N . SER B 1 201 ? -13.785 -37.236 39.539 1.00 15.68 201 SER B N 1
ATOM 4612 C CA . SER B 1 201 ? -14.516 -38.140 38.634 1.00 14.82 201 SER B CA 1
ATOM 4613 C C . SER B 1 201 ? -13.654 -39.058 37.795 1.00 16.19 201 SER B C 1
ATOM 4614 O O . SER B 1 201 ? -14.194 -39.890 37.044 1.00 17.34 201 SER B O 1
ATOM 4617 N N . LEU B 1 202 ? -12.330 -38.918 37.886 1.00 13.35 202 LEU B N 1
ATOM 4618 C CA . LEU B 1 202 ? -11.440 -39.739 37.035 1.00 15.73 202 LEU B CA 1
ATOM 4619 C C . LEU B 1 202 ? -10.701 -40.799 37.877 1.00 15.29 202 LEU B C 1
ATOM 4620 O O . LEU B 1 202 ? -10.202 -40.509 38.981 1.00 15.97 202 LEU B O 1
ATOM 4625 N N . VAL B 1 203 ? -10.693 -42.031 37.382 1.00 13.61 203 VAL B N 1
ATOM 4626 C CA . VAL B 1 203 ? -9.876 -43.109 37.938 1.00 18.21 203 VAL B CA 1
ATOM 4627 C C . VAL B 1 203 ? -8.923 -43.604 36.822 1.00 19.96 203 VAL B C 1
ATOM 4628 O O . VAL B 1 203 ? -9.343 -43.856 35.691 1.00 18.69 203 VAL B O 1
ATOM 4632 N N . LEU B 1 204 ? -7.642 -43.697 37.139 1.00 15.78 204 LEU B N 1
ATOM 4633 C CA . LEU B 1 204 ? -6.627 -44.237 36.213 1.00 17.38 204 LEU B CA 1
ATOM 4634 C C . LEU B 1 204 ? -6.335 -45.690 36.497 1.00 20.03 204 LEU B C 1
ATOM 4635 O O . LEU B 1 204 ? -6.321 -46.127 37.654 1.00 18.96 204 LEU B O 1
ATOM 4640 N N . PHE B 1 205 ? -6.047 -46.428 35.430 1.00 20.31 205 PHE B N 1
ATOM 4641 C CA . PHE B 1 205 ? -5.739 -47.831 35.577 1.00 17.59 205 PHE B CA 1
ATOM 4642 C C . PHE B 1 205 ? -4.628 -48.245 34.601 1.00 18.63 205 PHE B C 1
ATOM 4643 O O . PHE B 1 205 ? -4.781 -48.173 33.393 1.00 19.95 205 PHE B O 1
ATOM 4651 N N . TYR B 1 206 ? -3.501 -48.670 35.168 1.00 21.76 206 TYR B N 1
ATOM 4652 C CA . TYR B 1 206 ? -2.353 -49.065 34.377 1.00 22.52 206 TYR B CA 1
ATOM 4653 C C . TYR B 1 206 ? -2.442 -50.533 34.077 1.00 23.66 206 TYR B C 1
ATOM 4654 O O . TYR B 1 206 ? -2.368 -51.349 34.990 1.00 23.31 206 TYR B O 1
ATOM 4663 N N . THR B 1 207 ? -2.584 -50.861 32.792 1.00 28.86 207 THR B N 1
ATOM 4664 C CA . THR B 1 207 ? -2.862 -52.241 32.343 1.00 28.32 207 THR B CA 1
ATOM 4665 C C . THR B 1 207 ? -1.589 -52.991 31.941 1.00 34.36 207 THR B C 1
ATOM 4666 O O . THR B 1 207 ? -1.649 -54.171 31.606 1.00 39.98 207 THR B O 1
ATOM 4670 N N . GLY B 1 208 ? -0.450 -52.304 31.977 1.00 26.25 208 GLY B N 1
ATOM 4671 C CA . GLY B 1 208 ? 0.841 -52.873 31.514 1.00 25.83 208 GLY B CA 1
ATOM 4672 C C . GLY B 1 208 ? 1.315 -52.167 30.258 1.00 33.27 208 GLY B C 1
ATOM 4673 O O . GLY B 1 208 ? 0.567 -51.371 29.680 1.00 29.67 208 GLY B O 1
ATOM 4674 N N . VAL B 1 209 ? 2.555 -52.473 29.843 1.00 30.25 209 VAL B N 1
ATOM 4675 C CA A VAL B 1 209 ? 3.194 -51.842 28.679 0.60 30.66 209 VAL B CA 1
ATOM 4676 C CA B VAL B 1 209 ? 3.184 -51.843 28.674 0.40 30.85 209 VAL B CA 1
ATOM 4677 C C . VAL B 1 209 ? 2.490 -52.229 27.363 1.00 33.90 209 VAL B C 1
ATOM 4678 O O . VAL B 1 209 ? 2.249 -53.398 27.100 1.00 37.26 209 VAL B O 1
ATOM 4685 N N . SER B 1 210 ? 2.157 -51.238 26.536 1.00 26.67 210 SER B N 1
ATOM 4686 C CA . SER B 1 210 ? 1.638 -51.522 25.194 1.00 28.66 210 SER B CA 1
ATOM 4687 C C . SER B 1 210 ? 2.797 -51.704 24.234 1.00 38.82 210 SER B C 1
ATOM 4688 O O . SER B 1 210 ? 3.800 -50.968 24.299 1.00 27.26 210 SER B O 1
ATOM 4691 N N . ARG B 1 211 ? 2.629 -52.675 23.333 1.00 43.65 211 ARG B N 1
ATOM 4692 C CA A ARG B 1 211 ? 3.583 -52.920 22.264 0.60 46.68 211 ARG B CA 1
ATOM 4693 C CA B ARG B 1 211 ? 3.585 -52.899 22.257 0.40 44.14 211 ARG B CA 1
ATOM 4694 C C . ARG B 1 211 ? 2.922 -52.616 20.909 1.00 45.33 211 ARG B C 1
ATOM 4695 O O . ARG B 1 211 ? 3.390 -53.057 19.865 1.00 47.81 211 ARG B O 1
ATOM 4710 N N . GLU B 1 212 ? 1.828 -51.865 20.928 1.00 32.01 212 GLU B N 1
ATOM 4711 C CA . GLU B 1 212 ? 1.073 -51.593 19.688 1.00 26.51 212 GLU B CA 1
ATOM 4712 C C . GLU B 1 212 ? 1.207 -50.206 19.104 1.00 29.26 212 GLU B C 1
ATOM 4713 O O . GLU B 1 212 ? 0.684 -49.959 18.022 1.00 29.17 212 GLU B O 1
ATOM 4719 N N . SER B 1 213 ? 1.853 -49.279 19.822 1.00 24.99 213 SER B N 1
ATOM 4720 C CA A SER B 1 213 ? 1.838 -47.874 19.425 0.40 29.41 213 SER B CA 1
ATOM 4721 C CA B SER B 1 213 ? 1.801 -47.888 19.415 0.60 27.78 213 SER B CA 1
ATOM 4722 C C . SER B 1 213 ? 2.264 -47.671 17.976 1.00 28.37 213 SER B C 1
ATOM 4723 O O . SER B 1 213 ? 1.541 -47.033 17.192 1.00 29.76 213 SER B O 1
ATOM 4728 N N . ALA B 1 214 ? 3.462 -48.184 17.640 1.00 30.56 214 ALA B N 1
ATOM 4729 C CA . ALA B 1 214 ? 4.050 -47.992 16.290 1.00 29.75 214 ALA B CA 1
ATOM 4730 C C . ALA B 1 214 ? 3.116 -48.585 15.234 1.00 26.32 214 ALA B C 1
ATOM 4731 O O . ALA B 1 214 ? 2.894 -47.963 14.201 1.00 31.34 214 ALA B O 1
ATOM 4733 N N . LYS B 1 215 ? 2.524 -49.745 15.544 1.00 28.44 215 LYS B N 1
ATOM 4734 C CA . LYS B 1 215 ? 1.552 -50.406 14.653 1.00 28.00 215 LYS B CA 1
ATOM 4735 C C . LYS B 1 215 ? 0.263 -49.590 14.420 1.00 32.80 215 LYS B C 1
ATOM 4736 O O . LYS B 1 215 ? -0.176 -49.396 13.271 1.00 36.07 215 LYS B O 1
ATOM 4742 N N . ILE B 1 216 ? -0.340 -49.110 15.507 1.00 30.59 216 ILE B N 1
ATOM 4743 C CA . ILE B 1 216 ? -1.557 -48.291 15.430 1.00 25.20 216 ILE B CA 1
ATOM 4744 C C . ILE B 1 216 ? -1.314 -47.026 14.596 1.00 29.42 216 ILE B C 1
ATOM 4745 O O . ILE B 1 216 ? -2.119 -46.679 13.713 1.00 33.50 216 ILE B O 1
ATOM 4750 N N . ILE B 1 217 ? -0.184 -46.362 14.852 1.00 28.51 217 ILE B N 1
ATOM 4751 C CA . ILE B 1 217 ? 0.166 -45.128 14.165 1.00 29.67 217 ILE B CA 1
ATOM 4752 C C . ILE B 1 217 ? 0.391 -45.421 12.675 1.00 36.41 217 ILE B C 1
ATOM 4753 O O . ILE B 1 217 ? -0.053 -44.655 11.808 1.00 33.34 217 ILE B O 1
ATOM 4758 N N . GLN B 1 218 ? 1.054 -46.540 12.392 1.00 33.71 218 GLN B N 1
ATOM 4759 C CA . GLN B 1 218 ? 1.246 -46.988 11.012 1.00 35.83 218 GLN B CA 1
ATOM 4760 C C . GLN B 1 218 ? -0.090 -47.224 10.313 1.00 32.02 218 GLN B C 1
ATOM 4761 O O . GLN B 1 218 ? -0.287 -46.737 9.204 1.00 28.82 218 GLN B O 1
ATOM 4767 N N . ASP B 1 219 ? -1.008 -47.936 10.980 1.00 29.40 219 ASP B N 1
ATOM 4768 C CA . ASP B 1 219 ? -2.323 -48.220 10.408 1.00 31.20 219 ASP B CA 1
ATOM 4769 C C . ASP B 1 219 ? -3.141 -46.973 10.162 1.00 32.68 219 ASP B C 1
ATOM 4770 O O . ASP B 1 219 ? -3.800 -46.857 9.127 1.00 32.00 219 ASP B O 1
ATOM 4775 N N . GLN B 1 220 ? -3.115 -46.044 11.125 1.00 29.87 220 GLN B N 1
ATOM 4776 C CA . GLN B 1 220 ? -3.817 -44.768 10.984 1.00 29.90 220 GLN B CA 1
ATOM 4777 C C . GLN B 1 220 ? -3.244 -43.918 9.831 1.00 27.73 220 GLN B C 1
ATOM 4778 O O . GLN B 1 220 ? -3.997 -43.291 9.078 1.00 33.01 220 GLN B O 1
ATOM 4784 N N . SER B 1 221 ? -1.922 -43.899 9.698 1.00 30.36 221 SER B N 1
ATOM 4785 C CA A SER B 1 221 ? -1.291 -43.202 8.580 0.60 30.94 221 SER B CA 1
ATOM 4786 C CA B SER B 1 221 ? -1.271 -43.219 8.575 0.40 32.41 221 SER B CA 1
ATOM 4787 C C . SER B 1 221 ? -1.714 -43.868 7.253 1.00 35.38 221 SER B C 1
ATOM 4788 O O . SER B 1 221 ? -2.041 -43.172 6.285 1.00 34.05 221 SER B O 1
ATOM 4793 N N . ASP B 1 222 ? -1.754 -45.212 7.234 1.00 45.78 222 ASP B N 1
ATOM 4794 C CA A ASP B 1 222 ? -2.171 -45.990 6.049 0.60 40.98 222 ASP B CA 1
ATOM 4795 C CA B ASP B 1 222 ? -2.165 -45.964 6.034 0.40 40.24 222 ASP B CA 1
ATOM 4796 C C . ASP B 1 222 ? -3.635 -45.747 5.647 1.00 40.36 222 ASP B C 1
ATOM 4797 O O . ASP B 1 222 ? -3.963 -45.713 4.461 1.00 36.46 222 ASP B O 1
ATOM 4806 N N . ASN B 1 223 ? -4.521 -45.582 6.635 1.00 38.36 223 ASN B N 1
ATOM 4807 C CA . ASN B 1 223 ? -5.941 -45.263 6.349 1.00 36.06 223 ASN B CA 1
ATOM 4808 C C . ASN B 1 223 ? -6.050 -44.102 5.371 1.00 34.70 223 ASN B C 1
ATOM 4809 O O . ASN B 1 223 ? -6.855 -44.137 4.433 1.00 31.57 223 ASN B O 1
ATOM 4814 N N . VAL B 1 224 ? -5.244 -43.063 5.596 1.00 41.82 224 VAL B N 1
ATOM 4815 C CA . VAL B 1 224 ? -5.313 -41.851 4.769 1.00 42.40 224 VAL B CA 1
ATOM 4816 C C . VAL B 1 224 ? -4.638 -42.082 3.407 1.00 43.86 224 VAL B C 1
ATOM 4817 O O . VAL B 1 224 ? -5.238 -41.827 2.369 1.00 44.96 224 VAL B O 1
ATOM 4821 N N . VAL B 1 225 ? -3.405 -42.580 3.422 1.00 42.49 225 VAL B N 1
ATOM 4822 C CA . VAL B 1 225 ? -2.662 -42.836 2.182 1.00 50.36 225 VAL B CA 1
ATOM 4823 C C . VAL B 1 225 ? -3.394 -43.806 1.226 1.00 46.83 225 VAL B C 1
ATOM 4824 O O . VAL B 1 225 ? -3.516 -43.519 0.044 1.00 49.80 225 VAL B O 1
ATOM 4828 N N A SER B 1 226 ? -3.902 -44.916 1.757 0.60 45.58 226 SER B N 1
ATOM 4829 N N B SER B 1 226 ? -3.891 -44.926 1.752 0.40 45.99 226 SER B N 1
ATOM 4830 C CA A SER B 1 226 ? -4.576 -45.934 0.944 0.60 41.44 226 SER B CA 1
ATOM 4831 C CA B SER B 1 226 ? -4.574 -45.935 0.929 0.40 43.00 226 SER B CA 1
ATOM 4832 C C A SER B 1 226 ? -6.096 -45.744 0.818 0.60 47.41 226 SER B C 1
ATOM 4833 C C B SER B 1 226 ? -6.089 -45.729 0.786 0.40 46.25 226 SER B C 1
ATOM 4834 O O A SER B 1 226 ? -6.801 -46.638 0.340 0.60 49.67 226 SER B O 1
ATOM 4835 O O B SER B 1 226 ? -6.783 -46.608 0.271 0.40 46.77 226 SER B O 1
ATOM 4840 N N . HIS B 1 227 ? -6.588 -44.578 1.240 1.00 45.60 227 HIS B N 1
ATOM 4841 C CA . HIS B 1 227 ? -8.019 -44.215 1.147 1.00 40.66 227 HIS B CA 1
ATOM 4842 C C . HIS B 1 227 ? -9.011 -45.249 1.694 1.00 52.09 227 HIS B C 1
ATOM 4843 O O . HIS B 1 227 ? -9.968 -45.613 1.004 1.00 40.77 227 HIS B O 1
ATOM 4850 N N . LYS B 1 228 ? -8.783 -45.708 2.928 1.00 34.36 228 LYS B N 1
ATOM 4851 C CA . LYS B 1 228 ? -9.719 -46.604 3.600 1.00 36.94 228 LYS B CA 1
ATOM 4852 C C . LYS B 1 228 ? -10.871 -45.769 4.191 1.00 51.44 228 LYS B C 1
ATOM 4853 O O . LYS B 1 228 ? -10.790 -45.225 5.312 1.00 36.84 228 LYS B O 1
ATOM 4859 N N . THR B 1 229 ? -11.940 -45.668 3.405 1.00 39.01 229 THR B N 1
ATOM 4860 C CA . THR B 1 229 ? -13.025 -44.716 3.643 1.00 40.86 229 THR B CA 1
ATOM 4861 C C . THR B 1 229 ? -13.615 -44.802 5.050 1.00 45.59 229 THR B C 1
ATOM 4862 O O . THR B 1 229 ? -13.725 -43.780 5.736 1.00 43.60 229 THR B O 1
ATOM 4866 N N . ALA B 1 230 ? -13.975 -46.006 5.486 1.00 36.25 230 ALA B N 1
ATOM 4867 C CA . ALA B 1 230 ? -14.625 -46.157 6.793 1.00 42.20 230 ALA B CA 1
ATOM 4868 C C . ALA B 1 230 ? -13.671 -45.762 7.917 1.00 47.81 230 ALA B C 1
ATOM 4869 O O . ALA B 1 230 ? -14.079 -45.137 8.902 1.00 36.46 230 ALA B O 1
ATOM 4871 N N . ALA B 1 231 ? -12.403 -46.140 7.756 1.00 35.10 231 ALA B N 1
ATOM 4872 C CA . ALA B 1 231 ? -11.386 -45.854 8.750 1.00 40.81 231 ALA B CA 1
ATOM 4873 C C . ALA B 1 231 ? -11.052 -44.353 8.805 1.00 37.29 231 ALA B C 1
ATOM 4874 O O . ALA B 1 231 ? -10.864 -43.817 9.896 1.00 33.50 231 ALA B O 1
ATOM 4876 N N . ILE B 1 232 ? -11.011 -43.683 7.650 1.00 31.80 232 ILE B N 1
ATOM 4877 C CA . ILE B 1 232 ? -10.845 -42.217 7.607 1.00 31.94 232 ILE B CA 1
ATOM 4878 C C . ILE B 1 232 ? -12.026 -41.519 8.288 1.00 33.66 232 ILE B C 1
ATOM 4879 O O . ILE B 1 232 ? -11.835 -40.560 9.027 1.00 31.40 232 ILE B O 1
ATOM 4884 N N . GLU B 1 233 ? -13.238 -41.983 8.015 1.00 28.60 233 GLU B N 1
ATOM 4885 C CA . GLU B 1 233 ? -14.426 -41.465 8.687 1.00 34.34 233 GLU B CA 1
ATOM 4886 C C . GLU B 1 233 ? -14.399 -41.637 10.244 1.00 25.92 233 GLU B C 1
ATOM 4887 O O . GLU B 1 233 ? -14.866 -40.747 10.967 1.00 31.07 233 GLU B O 1
ATOM 4893 N N . ALA B 1 234 ? -13.854 -42.749 10.743 1.00 25.60 234 ALA B N 1
ATOM 4894 C CA . ALA B 1 234 ? -13.631 -42.923 12.197 1.00 31.32 234 ALA B CA 1
ATOM 4895 C C . ALA B 1 234 ? -12.692 -41.813 12.735 1.00 26.60 234 ALA B C 1
ATOM 4896 O O . ALA B 1 234 ? -12.968 -41.193 13.771 1.00 24.36 234 ALA B O 1
ATOM 4898 N N . MET B 1 235 ? -11.616 -41.569 11.990 1.00 25.02 235 MET B N 1
ATOM 4899 C CA . MET B 1 235 ? -10.659 -40.513 12.300 1.00 25.74 235 MET B CA 1
ATOM 4900 C C . MET B 1 235 ? -11.296 -39.127 12.264 1.00 27.67 235 MET B C 1
ATOM 4901 O O . MET B 1 235 ? -11.000 -38.286 13.118 1.00 22.83 235 MET B O 1
ATOM 4906 N N . HIS B 1 236 ? -12.197 -38.895 11.306 1.00 21.33 236 HIS B N 1
ATOM 4907 C CA . HIS B 1 236 ? -12.971 -37.672 11.277 1.00 22.87 236 HIS B CA 1
ATOM 4908 C C . HIS B 1 236 ? -13.799 -37.527 12.536 1.00 22.41 236 HIS B C 1
ATOM 4909 O O . HIS B 1 236 ? -14.002 -36.413 13.017 1.00 24.15 236 HIS B O 1
ATOM 4916 N N . GLY B 1 237 ? -14.269 -38.655 13.075 1.00 21.04 237 GLY B N 1
ATOM 4917 C CA . GLY B 1 237 ? -15.048 -38.662 14.302 1.00 22.59 237 GLY B CA 1
ATOM 4918 C C . GLY B 1 237 ? -14.150 -38.370 15.499 1.00 23.07 237 GLY B C 1
ATOM 4919 O O . GLY B 1 237 ? -14.539 -37.618 16.387 1.00 21.57 237 GLY B O 1
ATOM 4920 N N . ILE B 1 238 ? -12.946 -38.934 15.511 1.00 18.25 238 ILE B N 1
ATOM 4921 C CA . ILE B 1 238 ? -11.968 -38.607 16.575 1.00 23.88 238 ILE B CA 1
ATOM 4922 C C . ILE B 1 238 ? -11.783 -37.081 16.642 1.00 23.11 238 ILE B C 1
ATOM 4923 O O . ILE B 1 238 ? -11.847 -36.462 17.727 1.00 21.33 238 ILE B O 1
ATOM 4928 N N . LYS B 1 239 ? -11.568 -36.478 15.480 1.00 25.74 239 LYS B N 1
ATOM 4929 C CA . LYS B 1 239 ? -11.340 -35.050 15.382 1.00 21.12 239 LYS B CA 1
ATOM 4930 C C . LYS B 1 239 ? -12.544 -34.234 15.891 1.00 22.91 239 LYS B C 1
ATOM 4931 O O . LYS B 1 239 ? -12.364 -33.313 16.692 1.00 21.35 239 LYS B O 1
ATOM 4937 N N . ARG B 1 240 ? -13.761 -34.564 15.435 1.00 21.16 240 ARG B N 1
ATOM 4938 C CA A ARG B 1 240 ? -14.972 -33.839 15.828 0.70 24.44 240 ARG B CA 1
ATOM 4939 C CA B ARG B 1 240 ? -14.950 -33.805 15.834 0.30 24.64 240 ARG B CA 1
ATOM 4940 C C . ARG B 1 240 ? -15.155 -33.815 17.346 1.00 23.61 240 ARG B C 1
ATOM 4941 O O . ARG B 1 240 ? -15.455 -32.774 17.947 1.00 21.56 240 ARG B O 1
ATOM 4956 N N . GLU B 1 241 ? -14.986 -34.982 17.950 1.00 22.68 241 GLU B N 1
ATOM 4957 C CA . GLU B 1 241 ? -15.231 -35.161 19.370 1.00 22.84 241 GLU B CA 1
ATOM 4958 C C . GLU B 1 241 ? -14.158 -34.489 20.239 1.00 18.74 241 GLU B C 1
ATOM 4959 O O . GLU B 1 241 ? -14.467 -34.106 21.356 1.00 19.02 241 GLU B O 1
ATOM 4965 N N . ALA B 1 242 ? -12.918 -34.350 19.747 1.00 20.29 242 ALA B N 1
ATOM 4966 C CA . ALA B 1 242 ? -11.906 -33.523 20.450 1.00 17.04 242 ALA B CA 1
ATOM 4967 C C . ALA B 1 242 ? -12.440 -32.114 20.668 1.00 16.47 242 ALA B C 1
ATOM 4968 O O . ALA B 1 242 ? -12.292 -31.535 21.753 1.00 17.08 242 ALA B O 1
ATOM 4970 N N . LEU B 1 243 ? -13.064 -31.546 19.641 1.00 18.80 243 LEU B N 1
ATOM 4971 C CA . LEU B 1 243 ? -13.624 -30.188 19.771 1.00 17.20 243 LEU B CA 1
ATOM 4972 C C . LEU B 1 243 ? -14.819 -30.156 20.706 1.00 19.55 243 LEU B C 1
ATOM 4973 O O . LEU B 1 243 ? -14.948 -29.230 21.529 1.00 17.96 243 LEU B O 1
ATOM 4978 N N . VAL B 1 244 ? -15.681 -31.174 20.614 1.00 16.73 244 VAL B N 1
ATOM 4979 C CA . VAL B 1 244 ? -16.845 -31.277 21.483 1.00 17.08 244 VAL B CA 1
ATOM 4980 C C . VAL B 1 244 ? -16.400 -31.349 22.961 1.00 15.97 244 VAL B C 1
ATOM 4981 O O . VAL B 1 244 ? -16.965 -30.667 23.834 1.00 17.36 244 VAL B O 1
ATOM 4985 N N . MET B 1 245 ? -15.371 -32.165 23.229 1.00 17.18 245 MET B N 1
ATOM 4986 C CA . MET B 1 245 ? -14.824 -32.308 24.573 1.00 17.07 245 MET B CA 1
ATOM 4987 C C . MET B 1 245 ? -14.173 -30.992 25.073 1.00 14.46 245 MET B C 1
ATOM 4988 O O . MET B 1 245 ? -14.379 -30.610 26.226 1.00 15.61 245 MET B O 1
ATOM 4993 N N . LYS B 1 246 ? -13.367 -30.348 24.225 1.00 19.75 246 LYS B N 1
ATOM 4994 C CA . LYS B 1 246 ? -12.811 -29.026 24.560 1.00 15.42 246 LYS B CA 1
ATOM 4995 C C . LYS B 1 246 ? -13.885 -28.033 25.033 1.00 18.31 246 LYS B C 1
ATOM 4996 O O . LYS B 1 246 ? -13.755 -27.415 26.115 1.00 18.39 246 LYS B O 1
ATOM 5002 N N . GLU B 1 247 ? -14.948 -27.899 24.227 1.00 16.53 247 GLU B N 1
ATOM 5003 C CA A GLU B 1 247 ? -16.003 -26.965 24.552 0.60 18.97 247 GLU B CA 1
ATOM 5004 C CA B GLU B 1 247 ? -16.086 -27.013 24.511 0.40 17.23 247 GLU B CA 1
ATOM 5005 C C . GLU B 1 247 ? -16.787 -27.401 25.806 1.00 18.37 247 GLU B C 1
ATOM 5006 O O . GLU B 1 247 ? -17.183 -26.561 26.602 1.00 18.03 247 GLU B O 1
ATOM 5017 N N . ALA B 1 248 ? -16.965 -28.701 26.015 1.00 16.18 248 ALA B N 1
ATOM 5018 C CA . ALA B 1 248 ? -17.628 -29.186 27.221 1.00 14.67 248 ALA B CA 1
ATOM 5019 C C . ALA B 1 248 ? -16.843 -28.780 28.467 1.00 19.54 248 ALA B C 1
ATOM 5020 O O . ALA B 1 248 ? -17.451 -28.380 29.464 1.00 21.15 248 ALA B O 1
ATOM 5022 N N . LEU B 1 249 ? -15.505 -28.850 28.410 1.00 15.94 249 LEU B N 1
ATOM 5023 C CA . LEU B 1 249 ? -14.660 -28.433 29.564 1.00 19.36 249 LEU B CA 1
ATOM 5024 C C . LEU B 1 249 ? -14.752 -26.926 29.821 1.00 16.03 249 LEU B C 1
ATOM 5025 O O . LEU B 1 249 ? -14.948 -26.487 30.982 1.00 19.46 249 LEU B O 1
ATOM 5030 N N . LEU B 1 250 ? -14.660 -26.135 28.760 1.00 18.12 250 LEU B N 1
ATOM 5031 C CA . LEU B 1 250 ? -14.815 -24.682 28.907 1.00 23.86 250 LEU B CA 1
ATOM 5032 C C . LEU B 1 250 ? -16.174 -24.276 29.459 1.00 20.80 250 LEU B C 1
ATOM 5033 O O . LEU B 1 250 ? -16.297 -23.247 30.146 1.00 22.21 250 LEU B O 1
ATOM 5038 N N . LYS B 1 251 ? -17.197 -25.076 29.182 1.00 21.42 251 LYS B N 1
ATOM 5039 C CA . LYS B 1 251 ? -18.556 -24.773 29.638 1.00 19.81 251 LYS B CA 1
ATOM 5040 C C . LYS B 1 251 ? -18.915 -25.459 30.959 1.00 21.54 251 LYS B C 1
ATOM 5041 O O . LYS B 1 251 ? -20.015 -25.302 31.481 1.00 21.23 251 LYS B O 1
ATOM 5047 N N . GLY B 1 252 ? -18.008 -26.266 31.475 1.00 20.25 252 GLY B N 1
ATOM 5048 C CA . GLY B 1 252 ? -18.330 -27.067 32.645 1.00 19.80 252 GLY B CA 1
ATOM 5049 C C . GLY B 1 252 ? -19.526 -27.989 32.419 1.00 21.67 252 GLY B C 1
ATOM 5050 O O . GLY B 1 252 ? -20.366 -28.141 33.294 1.00 24.74 252 GLY B O 1
ATOM 5051 N N . ASP B 1 253 ? -19.594 -28.614 31.246 1.00 18.49 253 ASP B N 1
ATOM 5052 C CA . ASP B 1 253 ? -20.736 -29.464 30.875 1.00 17.15 253 ASP B CA 1
ATOM 5053 C C . ASP B 1 253 ? -20.326 -30.927 30.949 1.00 16.81 253 ASP B C 1
ATOM 5054 O O . ASP B 1 253 ? -19.873 -31.473 29.932 1.00 17.38 253 ASP B O 1
ATOM 5059 N N . PHE B 1 254 ? -20.463 -31.553 32.126 1.00 16.40 254 PHE B N 1
ATOM 5060 C CA . PHE B 1 254 ? -19.982 -32.946 32.288 1.00 20.86 254 PHE B CA 1
ATOM 5061 C C . PHE B 1 254 ? -20.808 -34.003 31.543 1.00 21.56 254 PHE B C 1
ATOM 5062 O O . PHE B 1 254 ? -20.277 -35.061 31.154 1.00 24.57 254 PHE B O 1
ATOM 5070 N N . LYS B 1 255 ? -22.090 -33.718 31.321 1.00 24.03 255 LYS B N 1
ATOM 5071 C CA A LYS B 1 255 ? -22.901 -34.592 30.477 0.50 23.23 255 LYS B CA 1
ATOM 5072 C CA B LYS B 1 255 ? -22.916 -34.588 30.471 0.50 22.70 255 LYS B CA 1
ATOM 5073 C C . LYS B 1 255 ? -22.319 -34.697 29.054 1.00 23.26 255 LYS B C 1
ATOM 5074 O O . LYS B 1 255 ? -22.156 -35.817 28.513 1.00 24.78 255 LYS B O 1
ATOM 5085 N N . ALA B 1 256 ? -21.973 -33.549 28.459 1.00 16.68 256 ALA B N 1
ATOM 5086 C CA . ALA B 1 256 ? -21.425 -33.506 27.104 1.00 19.85 256 ALA B CA 1
ATOM 5087 C C . ALA B 1 256 ? -20.034 -34.108 27.092 1.00 22.48 256 ALA B C 1
ATOM 5088 O O . ALA B 1 256 ? -19.676 -34.733 26.126 1.00 20.93 256 ALA B O 1
ATOM 5090 N N . PHE B 1 257 ? -19.263 -33.896 28.165 1.00 16.14 257 PHE B N 1
ATOM 5091 C CA . PHE B 1 257 ? -17.902 -34.441 28.285 1.00 16.80 257 PHE B CA 1
ATOM 5092 C C . PHE B 1 257 ? -17.915 -35.983 28.170 1.00 16.40 257 PHE B C 1
ATOM 5093 O O . PHE B 1 257 ? -17.166 -36.558 27.373 1.00 19.84 257 PHE B O 1
ATOM 5101 N N A VAL B 1 258 ? -18.749 -36.655 28.966 0.60 19.54 258 VAL B N 1
ATOM 5102 N N B VAL B 1 258 ? -18.788 -36.606 28.963 0.40 20.00 258 VAL B N 1
ATOM 5103 C CA A VAL B 1 258 ? -18.781 -38.123 28.932 0.60 21.13 258 VAL B CA 1
ATOM 5104 C CA B VAL B 1 258 ? -18.939 -38.054 29.037 0.40 22.45 258 VAL B CA 1
ATOM 5105 C C A VAL B 1 258 ? -19.376 -38.658 27.609 0.60 19.63 258 VAL B C 1
ATOM 5106 C C B VAL B 1 258 ? -19.453 -38.667 27.723 0.40 21.28 258 VAL B C 1
ATOM 5107 O O A VAL B 1 258 ? -18.848 -39.640 27.042 0.60 17.13 258 VAL B O 1
ATOM 5108 O O B VAL B 1 258 ? -18.966 -39.721 27.294 0.40 21.61 258 VAL B O 1
ATOM 5115 N N . ALA B 1 259 ? -20.417 -37.989 27.093 1.00 19.85 259 ALA B N 1
ATOM 5116 C CA . ALA B 1 259 ? -21.003 -38.405 25.778 1.00 24.13 259 ALA B CA 1
ATOM 5117 C C . ALA B 1 259 ? -19.947 -38.363 24.678 1.00 26.00 259 ALA B C 1
ATOM 5118 O O . ALA B 1 259 ? -19.866 -39.285 23.846 1.00 22.25 259 ALA B O 1
ATOM 5120 N N . SER B 1 260 ? -19.115 -37.316 24.712 1.00 18.49 260 SER B N 1
ATOM 5121 C CA A SER B 1 260 ? -18.038 -37.156 23.741 0.50 22.90 260 SER B CA 1
ATOM 5122 C CA B SER B 1 260 ? -18.052 -37.172 23.737 0.50 23.64 260 SER B CA 1
ATOM 5123 C C . SER B 1 260 ? -16.936 -38.187 23.952 1.00 25.91 260 SER B C 1
ATOM 5124 O O . SER B 1 260 ? -16.350 -38.670 22.973 1.00 24.77 260 SER B O 1
ATOM 5129 N N . MET B 1 261 ? -16.649 -38.536 25.210 1.00 19.57 261 MET B N 1
ATOM 5130 C CA . MET B 1 261 ? -15.599 -39.553 25.454 1.00 18.93 261 MET B CA 1
ATOM 5131 C C . MET B 1 261 ? -16.037 -40.926 24.911 1.00 27.07 261 MET B C 1
ATOM 5132 O O . MET B 1 261 ? -15.241 -41.693 24.331 1.00 22.43 261 MET B O 1
ATOM 5137 N N . ARG B 1 262 ? -17.303 -41.250 25.143 1.00 19.84 262 ARG B N 1
ATOM 5138 C CA . ARG B 1 262 ? -17.867 -42.503 24.601 1.00 19.52 262 ARG B CA 1
ATOM 5139 C C . ARG B 1 262 ? -17.809 -42.557 23.073 1.00 21.60 262 ARG B C 1
ATOM 5140 O O . ARG B 1 262 ? -17.330 -43.541 22.516 1.00 27.23 262 ARG B O 1
ATOM 5148 N N A LEU B 1 263 ? -18.305 -41.519 22.403 0.75 22.00 263 LEU B N 1
ATOM 5149 N N B LEU B 1 263 ? -18.292 -41.503 22.418 0.25 23.42 263 LEU B N 1
ATOM 5150 C CA A LEU B 1 263 ? -18.275 -41.491 20.960 0.75 23.75 263 LEU B CA 1
ATOM 5151 C CA B LEU B 1 263 ? -18.303 -41.424 20.963 0.25 25.04 263 LEU B CA 1
ATOM 5152 C C A LEU B 1 263 ? -16.837 -41.535 20.479 0.75 29.50 263 LEU B C 1
ATOM 5153 C C B LEU B 1 263 ? -16.882 -41.393 20.402 0.25 26.54 263 LEU B C 1
ATOM 5154 O O A LEU B 1 263 ? -16.508 -42.283 19.548 0.75 24.99 263 LEU B O 1
ATOM 5155 O O B LEU B 1 263 ? -16.618 -41.939 19.329 0.25 27.35 263 LEU B O 1
ATOM 5164 N N . GLY B 1 264 ? -15.974 -40.761 21.145 1.00 24.43 264 GLY B N 1
ATOM 5165 C CA . GLY B 1 264 ? -14.551 -40.709 20.796 1.00 21.68 264 GLY B CA 1
ATOM 5166 C C . GLY B 1 264 ? -13.872 -42.067 20.935 1.00 25.24 264 GLY B C 1
ATOM 5167 O O . GLY B 1 264 ? -13.014 -42.429 20.123 1.00 23.95 264 GLY B O 1
ATOM 5168 N N . TRP B 1 265 ? -14.270 -42.838 21.947 1.00 18.25 265 TRP B N 1
ATOM 5169 C CA . TRP B 1 265 ? -13.611 -44.145 22.190 1.00 18.14 265 TRP B CA 1
ATOM 5170 C C . TRP B 1 265 ? -14.030 -45.142 21.077 1.00 24.20 265 TRP B C 1
ATOM 5171 O O . TRP B 1 265 ? -13.184 -45.866 20.533 1.00 22.74 265 TRP B O 1
ATOM 5182 N N . ASP B 1 266 ? -15.320 -45.158 20.721 1.00 24.95 266 ASP B N 1
ATOM 5183 C CA . ASP B 1 266 ? -15.760 -45.965 19.551 1.00 26.88 266 ASP B CA 1
ATOM 5184 C C . ASP B 1 266 ? -14.965 -45.628 18.314 1.00 29.83 266 ASP B C 1
ATOM 5185 O O . ASP B 1 266 ? -14.460 -46.535 17.651 1.00 28.10 266 ASP B O 1
ATOM 5190 N N . ASN B 1 267 ? -14.884 -44.327 18.000 1.00 24.40 267 ASN B N 1
ATOM 5191 C CA . ASN B 1 267 ? -14.110 -43.830 16.856 1.00 22.23 267 ASN B CA 1
ATOM 5192 C C . ASN B 1 267 ? -12.661 -44.256 16.877 1.00 24.52 267 ASN B C 1
ATOM 5193 O O . ASN B 1 267 ? -12.106 -44.626 15.838 1.00 23.61 267 ASN B O 1
ATOM 5198 N N . LYS B 1 268 ? -12.025 -44.135 18.040 1.00 20.75 268 LYS B 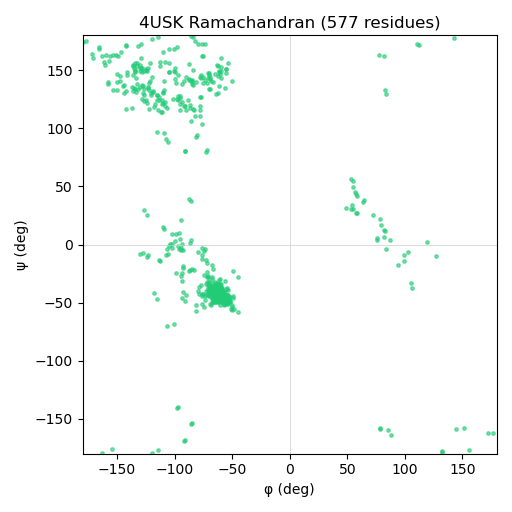N 1
ATOM 5199 C CA . LYS B 1 268 ? -10.609 -44.492 18.161 1.00 25.50 268 LYS B CA 1
ATOM 5200 C C . LYS B 1 268 ? -10.420 -46.010 17.874 1.00 25.90 268 LYS B C 1
ATOM 5201 O O . LYS B 1 268 ? -9.528 -46.398 17.108 1.00 23.14 268 LYS B O 1
ATOM 5207 N N . LYS B 1 269 ? -11.278 -46.854 18.456 1.00 27.35 269 LYS B N 1
ATOM 5208 C CA . LYS B 1 269 ? -11.195 -48.307 18.211 1.00 25.78 269 LYS B CA 1
ATOM 5209 C C . LYS B 1 269 ? -11.402 -48.657 16.720 1.00 28.00 269 LYS B C 1
ATOM 5210 O O . LYS B 1 269 ? -10.723 -49.546 16.184 1.00 29.46 269 LYS B O 1
ATOM 5216 N N . ASN B 1 270 ? -12.306 -47.947 16.059 1.00 29.84 270 ASN B N 1
ATOM 5217 C CA . ASN B 1 270 ? -12.592 -48.186 14.630 1.00 26.96 270 ASN B CA 1
ATOM 5218 C C . ASN B 1 270 ? -11.546 -47.633 13.662 1.00 36.81 270 ASN B C 1
ATOM 5219 O O . ASN B 1 270 ? -11.607 -47.924 12.476 1.00 32.28 270 ASN B O 1
ATOM 5224 N N . SER B 1 271 ? -10.587 -46.841 14.160 1.00 28.29 271 SER B N 1
ATOM 5225 C CA . SER B 1 271 ? -9.581 -46.226 13.299 1.00 25.55 271 SER B CA 1
ATOM 5226 C C . SER B 1 271 ? -8.376 -47.137 13.073 1.00 27.83 271 SER B C 1
ATOM 5227 O O . SER B 1 271 ? -7.618 -46.934 12.126 1.00 33.26 271 SER B O 1
ATOM 5230 N N . ALA B 1 272 ? -8.159 -48.095 13.974 1.00 24.29 272 ALA B N 1
ATOM 5231 C CA . ALA B 1 272 ? -7.050 -49.030 13.823 1.00 33.84 272 ALA B CA 1
ATOM 5232 C C . ALA B 1 272 ? -7.341 -50.303 14.620 1.00 39.63 272 ALA B C 1
ATOM 5233 O O . ALA B 1 272 ? -7.899 -50.251 15.735 1.00 33.36 272 ALA B O 1
ATOM 5235 N N . ARG B 1 273 ? -6.992 -51.449 14.033 1.00 33.98 273 ARG B N 1
ATOM 5236 C CA . ARG B 1 273 ? -7.450 -52.747 14.560 1.00 34.39 273 ARG B CA 1
ATOM 5237 C C . ARG B 1 273 ? -6.969 -53.081 15.974 1.00 27.28 273 ARG B C 1
ATOM 5238 O O . ARG B 1 273 ? -7.708 -53.674 16.746 1.00 32.40 273 ARG B O 1
ATOM 5246 N N . THR B 1 274 ? -5.729 -52.722 16.309 1.00 28.33 274 THR B N 1
ATOM 5247 C CA . THR B 1 274 ? -5.179 -53.075 17.614 1.00 28.09 274 THR B CA 1
ATOM 5248 C C . THR B 1 274 ? -5.279 -51.985 18.727 1.00 34.87 274 THR B C 1
ATOM 5249 O O . THR B 1 274 ? -4.687 -52.156 19.788 1.00 27.63 274 THR B O 1
ATOM 5253 N N . VAL B 1 275 ? -6.027 -50.897 18.492 1.00 32.31 275 VAL B N 1
ATOM 5254 C CA . VAL B 1 275 ? -6.287 -49.868 19.533 1.00 25.05 275 VAL B CA 1
ATOM 5255 C C . VAL B 1 275 ? -6.838 -50.504 20.810 1.00 28.43 275 VAL B C 1
ATOM 5256 O O . VAL B 1 275 ? -6.341 -50.257 21.938 1.00 27.68 275 VAL B O 1
ATOM 5260 N N . SER B 1 276 ? -7.841 -51.351 20.647 1.00 31.96 276 SER B N 1
ATOM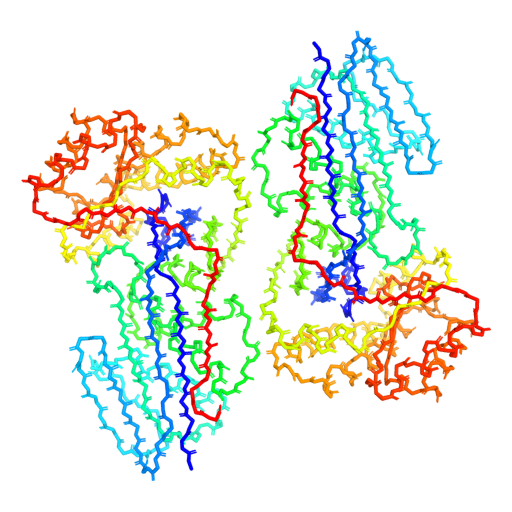 5261 C CA . SER B 1 276 ? -8.263 -52.179 21.765 1.00 27.44 276 SER B CA 1
ATOM 5262 C C . SER B 1 276 ? -8.132 -53.672 21.433 1.00 31.37 276 SER B C 1
ATOM 5263 O O . SER B 1 276 ? -7.770 -54.059 20.304 1.00 31.47 276 SER B O 1
ATOM 5266 N N . ASN B 1 277 ? -8.440 -54.496 22.425 1.00 34.84 277 ASN B N 1
ATOM 5267 C CA . ASN B 1 277 ? -8.420 -55.964 22.272 1.00 32.58 277 ASN B CA 1
ATOM 5268 C C . ASN B 1 277 ? -9.374 -56.604 23.288 1.00 41.82 277 ASN B C 1
ATOM 5269 O O . ASN B 1 277 ? -10.070 -55.889 24.016 1.00 35.06 277 ASN B O 1
ATOM 5274 N N . ALA B 1 278 ? -9.408 -57.939 23.343 1.00 33.51 278 ALA B N 1
ATOM 5275 C CA . ALA B 1 278 ? -10.315 -58.671 24.235 1.00 33.46 278 ALA B CA 1
ATOM 5276 C C . ALA B 1 278 ? -10.057 -58.304 25.683 1.00 30.19 278 ALA B C 1
ATOM 5277 O O . ALA B 1 278 ? -10.993 -58.131 26.479 1.00 38.27 278 ALA B O 1
ATOM 5279 N N . HIS B 1 279 ? -8.780 -58.201 26.023 1.00 27.84 279 HIS B N 1
ATOM 5280 C CA . HIS B 1 279 ? -8.379 -57.983 27.391 1.00 31.37 279 HIS B CA 1
ATOM 5281 C C . HIS B 1 279 ? -8.741 -56.550 27.877 1.00 32.98 279 HIS B C 1
ATOM 5282 O O . HIS B 1 279 ? -9.231 -56.381 28.992 1.00 34.32 279 HIS B O 1
ATOM 5289 N N . ILE B 1 280 ? -8.512 -55.543 27.023 1.00 27.61 280 ILE B N 1
ATOM 5290 C CA A ILE B 1 280 ? -8.887 -54.148 27.321 0.60 22.88 280 ILE B CA 1
ATOM 5291 C CA B ILE B 1 280 ? -8.886 -54.147 27.308 0.40 24.59 280 ILE B CA 1
ATOM 5292 C C . ILE B 1 280 ? -10.409 -53.998 27.380 1.00 24.46 280 ILE B C 1
ATOM 5293 O O . ILE B 1 280 ? -10.955 -53.338 28.289 1.00 24.47 280 ILE B O 1
ATOM 5302 N N . ASP B 1 281 ? -11.098 -54.612 26.423 1.00 29.55 281 ASP B N 1
ATOM 5303 C CA . ASP B 1 281 ? -12.553 -54.568 26.374 1.00 30.16 281 ASP B CA 1
ATOM 5304 C C . ASP B 1 281 ? -13.186 -55.205 27.600 1.00 23.24 281 ASP B C 1
ATOM 5305 O O . ASP B 1 281 ? -14.251 -54.776 28.043 1.00 27.91 281 ASP B O 1
ATOM 5310 N N . GLU B 1 282 ? -12.537 -56.236 28.130 1.00 27.58 282 GLU B N 1
ATOM 5311 C CA . GLU B 1 282 ? -12.997 -56.874 29.338 1.00 24.26 282 GLU B CA 1
ATOM 5312 C C . GLU B 1 282 ? -12.896 -55.936 30.527 1.00 31.90 282 GLU B C 1
ATOM 5313 O O . GLU B 1 282 ? -13.852 -55.829 31.304 1.00 29.64 282 GLU B O 1
ATOM 5319 N N . ILE B 1 283 ? -11.730 -55.299 30.698 1.00 27.33 283 ILE B N 1
ATOM 5320 C CA . ILE B 1 283 ? -11.586 -54.253 31.733 1.00 25.01 283 ILE B CA 1
ATOM 5321 C C . ILE B 1 283 ? -12.604 -53.135 31.513 1.00 18.81 283 ILE B C 1
ATOM 5322 O O . ILE B 1 283 ? -13.258 -52.714 32.472 1.00 26.32 283 ILE B O 1
ATOM 5327 N N . TYR B 1 284 ? -12.776 -52.687 30.270 1.00 22.66 284 TYR B N 1
ATOM 5328 C CA . TYR B 1 284 ? -13.678 -51.580 29.997 1.00 20.81 284 TYR B CA 1
ATOM 5329 C C . TYR B 1 284 ? -15.113 -51.954 30.360 1.00 27.43 284 TYR B C 1
ATOM 5330 O O . TYR B 1 284 ? -15.825 -51.185 31.008 1.00 24.30 284 TYR B O 1
ATOM 5339 N N . ASP B 1 285 ? -15.531 -53.151 29.953 1.00 26.29 285 ASP B N 1
ATOM 5340 C CA . ASP B 1 285 ? -16.894 -53.618 30.241 1.00 26.58 285 ASP B CA 1
ATOM 5341 C C . ASP B 1 285 ? -17.145 -53.727 31.727 1.00 19.16 285 ASP B C 1
ATOM 5342 O O . ASP B 1 285 ? -18.208 -53.339 32.216 1.00 25.77 285 ASP B O 1
ATOM 5347 N N . ALA B 1 286 ? -16.157 -54.234 32.462 1.00 24.17 286 ALA B N 1
ATOM 5348 C CA . ALA B 1 286 ? -16.276 -54.337 33.914 1.00 26.17 286 ALA B CA 1
ATOM 5349 C C . ALA B 1 286 ? -16.366 -52.982 34.598 1.00 27.20 286 ALA B C 1
ATOM 5350 O O . ALA B 1 286 ? -17.148 -52.812 35.549 1.00 26.16 286 ALA B O 1
ATOM 5352 N N . ALA B 1 287 ? -15.555 -52.027 34.132 1.00 25.05 287 ALA B N 1
ATOM 5353 C CA . ALA B 1 287 ? -15.640 -50.670 34.652 1.00 26.16 287 ALA B CA 1
ATOM 5354 C C . ALA B 1 287 ? -17.050 -50.074 34.451 1.00 22.13 287 ALA B C 1
ATOM 5355 O O . ALA B 1 287 ? -17.619 -49.487 35.392 1.00 25.60 287 ALA B O 1
ATOM 5357 N N . ILE B 1 288 ? -17.606 -50.214 33.243 1.00 23.81 288 ILE B N 1
ATOM 5358 C CA . ILE B 1 288 ? -18.970 -49.713 32.948 1.00 20.77 288 ILE B CA 1
ATOM 5359 C C . ILE B 1 288 ? -19.998 -50.384 33.896 1.00 26.17 288 ILE B C 1
ATOM 5360 O O . ILE B 1 288 ? -20.833 -49.700 34.505 1.00 24.69 288 ILE B O 1
ATOM 5365 N N . ARG B 1 289 ? -19.897 -51.713 34.039 1.00 27.90 289 ARG B N 1
ATOM 5366 C CA A ARG B 1 289 ? -20.745 -52.486 34.965 0.50 26.26 289 ARG B CA 1
ATOM 5367 C CA B ARG B 1 289 ? -20.745 -52.472 34.960 0.50 26.47 289 ARG B CA 1
ATOM 5368 C C . ARG B 1 289 ? -20.700 -51.900 36.377 1.00 26.76 289 ARG B C 1
ATOM 5369 O O . ARG B 1 289 ? -21.738 -51.781 37.060 1.00 26.23 289 ARG B O 1
ATOM 5384 N N . ALA B 1 290 ? -19.509 -51.521 36.828 1.00 28.73 290 ALA B N 1
ATOM 5385 C CA . ALA B 1 290 ? -19.327 -50.978 38.178 1.00 27.23 290 ALA B CA 1
ATOM 5386 C C . ALA B 1 290 ? -19.883 -49.564 38.350 1.00 24.92 290 ALA B C 1
ATOM 5387 O O . ALA B 1 290 ? -20.052 -49.102 39.479 1.00 28.92 290 ALA B O 1
ATOM 5389 N N . GLY B 1 291 ? -20.151 -48.876 37.246 1.00 22.53 291 GLY B N 1
ATOM 5390 C CA . GLY B 1 291 ? -20.716 -47.540 37.308 1.00 20.73 291 GLY B CA 1
ATOM 5391 C C . GLY B 1 291 ? -19.990 -46.434 36.549 1.00 20.37 291 GLY B C 1
ATOM 5392 O O . GLY B 1 291 ? -20.499 -45.329 36.445 1.00 21.99 291 GLY B O 1
ATOM 5393 N N . ALA B 1 292 ? -18.790 -46.705 36.050 1.00 18.50 292 ALA B N 1
ATOM 5394 C CA . ALA B 1 292 ? -18.146 -45.787 35.112 1.00 18.53 292 ALA B CA 1
ATOM 5395 C C . ALA B 1 292 ? -19.094 -45.402 33.972 1.00 24.58 292 ALA B C 1
ATOM 5396 O O . ALA B 1 292 ? -19.856 -46.238 33.480 1.00 26.91 292 ALA B O 1
ATOM 5398 N N . GLN B 1 293 ? -19.058 -44.134 33.568 1.00 19.76 293 GLN B N 1
ATOM 5399 C CA . GLN B 1 293 ? -19.854 -43.638 32.456 1.00 22.22 293 GLN B CA 1
ATOM 5400 C C . GLN B 1 293 ? -19.143 -43.648 31.093 1.00 23.64 293 GLN B C 1
ATOM 5401 O O . GLN B 1 293 ? -19.805 -43.673 30.059 1.00 24.56 293 GLN B O 1
ATOM 5407 N N . ALA B 1 294 ? -17.809 -43.615 31.090 1.00 23.24 294 ALA B N 1
ATOM 5408 C CA . ALA B 1 294 ? -17.031 -43.551 29.846 1.00 19.53 294 ALA B CA 1
ATOM 5409 C C . ALA B 1 294 ? -15.603 -43.882 30.188 1.00 21.93 294 ALA B C 1
ATOM 5410 O O . ALA B 1 294 ? -15.228 -43.912 31.381 1.00 19.42 294 ALA B O 1
ATOM 5412 N N . GLY B 1 295 ? -14.784 -44.080 29.162 1.00 17.63 295 GLY B N 1
ATOM 5413 C CA . GLY B 1 295 ? -13.375 -44.383 29.388 1.00 16.39 295 GLY B CA 1
ATOM 5414 C C . GLY B 1 295 ? -12.638 -44.561 28.081 1.00 19.46 295 GLY B C 1
ATOM 5415 O O . GLY B 1 295 ? -13.254 -44.567 27.000 1.00 21.14 295 GLY B O 1
ATOM 5416 N N . LYS B 1 296 ? -11.320 -44.722 28.173 1.00 20.07 296 LYS B N 1
ATOM 5417 C CA . LYS B 1 296 ? -10.509 -44.823 26.968 1.00 17.41 296 LYS B CA 1
ATOM 5418 C C . LYS B 1 296 ? -9.106 -45.212 27.371 1.00 17.39 296 LYS B C 1
ATOM 5419 O O . LYS B 1 296 ? -8.688 -45.054 28.546 1.00 18.18 296 LYS B O 1
ATOM 5425 N N . VAL B 1 297 ? -8.363 -45.737 26.415 1.00 16.18 297 VAL B N 1
ATOM 5426 C CA A VAL B 1 297 ? -6.912 -45.870 26.564 0.60 19.12 297 VAL B CA 1
ATOM 5427 C CA B VAL B 1 297 ? -6.926 -45.849 26.649 0.40 18.50 297 VAL B CA 1
ATOM 5428 C C . VAL B 1 297 ? -6.354 -44.458 26.403 1.00 23.63 297 VAL B C 1
ATOM 5429 O O . VAL B 1 297 ? -6.805 -43.737 25.500 1.00 25.35 297 VAL B O 1
ATOM 5436 N N . SER B 1 298 ? -5.378 -44.075 27.238 1.00 17.58 298 SER B N 1
ATOM 5437 C CA . SER B 1 298 ? -4.817 -42.725 27.165 1.00 19.53 298 SER B CA 1
ATOM 5438 C C . SER B 1 298 ? -4.062 -42.458 25.893 1.00 25.83 298 SER B C 1
ATOM 5439 O O . SER B 1 298 ? -4.281 -41.412 25.269 1.00 29.65 298 SER B O 1
ATOM 5442 N N . GLY B 1 299 ? -3.148 -43.349 25.510 1.00 19.73 299 GLY B N 1
ATOM 5443 C CA . GLY B 1 299 ? -2.292 -43.023 24.340 1.00 25.04 299 GLY B CA 1
ATOM 5444 C C . GLY B 1 299 ? -2.778 -43.615 23.012 1.00 24.81 299 GLY B C 1
ATOM 5445 O O . GLY B 1 299 ? -3.985 -43.653 22.734 1.00 24.16 299 GLY B O 1
ATOM 5446 N N . ALA B 1 300 ? -1.831 -44.095 22.207 1.00 24.38 300 ALA B N 1
ATOM 5447 C CA . ALA B 1 300 ? -2.167 -44.656 20.884 1.00 28.03 300 ALA B CA 1
ATOM 5448 C C . ALA B 1 300 ? -3.139 -45.827 21.010 1.00 28.01 300 ALA B C 1
ATOM 5449 O O . ALA B 1 300 ? -4.094 -45.939 20.214 1.00 29.51 300 ALA B O 1
ATOM 5451 N N . GLY B 1 301 ? -2.937 -46.669 22.033 1.00 24.16 301 GLY B N 1
ATOM 5452 C CA . GLY B 1 301 ? -3.824 -47.803 22.264 1.00 22.10 301 GLY B CA 1
ATOM 5453 C C . GLY B 1 301 ? -3.038 -49.088 22.493 1.00 25.48 301 GLY B C 1
ATOM 5454 O O . GLY B 1 301 ? -1.787 -49.072 22.532 1.00 25.63 301 GLY B O 1
ATOM 5455 N N . GLY B 1 302 ? -3.774 -50.183 22.674 1.00 25.36 302 GLY B N 1
ATOM 5456 C CA . GLY B 1 302 ? -3.194 -51.535 22.804 1.00 21.09 302 GLY B CA 1
ATOM 5457 C C . GLY B 1 302 ? -2.667 -51.925 24.163 1.00 28.22 302 GLY B C 1
ATOM 5458 O O . GLY B 1 302 ? -2.064 -52.981 24.308 1.00 32.25 302 GLY B O 1
ATOM 5459 N N . GLY B 1 303 ? -2.892 -51.076 25.165 1.00 25.04 303 GLY B N 1
ATOM 5460 C CA . GLY B 1 303 ? -2.425 -51.312 26.542 1.00 22.89 303 GLY B CA 1
ATOM 5461 C C . GLY B 1 303 ? -2.044 -49.958 27.136 1.00 24.18 303 GLY B C 1
ATOM 5462 O O . GLY B 1 303 ? -2.492 -48.924 26.630 1.00 23.78 303 GLY B O 1
ATOM 5463 N N . GLY B 1 304 ? -1.208 -49.962 28.172 1.00 22.79 304 GLY B N 1
ATOM 5464 C CA . GLY B 1 304 ? -0.814 -48.727 28.870 1.00 21.14 304 GLY B CA 1
ATOM 5465 C C . GLY B 1 304 ? -1.905 -48.254 29.814 1.00 22.11 304 GLY B C 1
ATOM 5466 O O . GLY B 1 304 ? -2.744 -49.049 30.242 1.00 21.55 304 GLY B O 1
ATOM 5467 N N . PHE B 1 305 ? -1.885 -46.968 30.151 1.00 19.00 305 PHE B N 1
ATOM 5468 C CA . PHE B 1 305 ? -2.914 -46.377 31.021 1.00 22.54 305 PHE B CA 1
ATOM 5469 C C . PHE B 1 305 ? -4.298 -46.271 30.386 1.00 18.92 305 PHE B C 1
ATOM 5470 O O . PHE B 1 305 ? -4.460 -45.823 29.231 1.00 19.14 305 PHE B O 1
ATOM 5478 N N . MET B 1 306 ? -5.307 -46.688 31.151 1.00 20.09 306 MET B N 1
ATOM 5479 C CA . MET B 1 306 ? -6.700 -46.365 30.823 1.00 18.16 306 MET B CA 1
ATOM 5480 C C . MET B 1 306 ? -7.209 -45.279 31.763 1.00 22.31 306 MET B C 1
ATOM 5481 O O . MET B 1 306 ? -6.747 -45.200 32.895 1.00 20.76 306 MET B O 1
ATOM 5486 N N . LEU B 1 307 ? -8.121 -44.428 31.296 1.00 16.47 307 LEU B N 1
ATOM 5487 C CA . LEU B 1 307 ? -8.824 -43.518 32.231 1.00 17.92 307 LEU B CA 1
ATOM 5488 C C . LEU B 1 307 ? -10.337 -43.779 32.189 1.00 17.21 307 LEU B C 1
ATOM 5489 O O . LEU B 1 307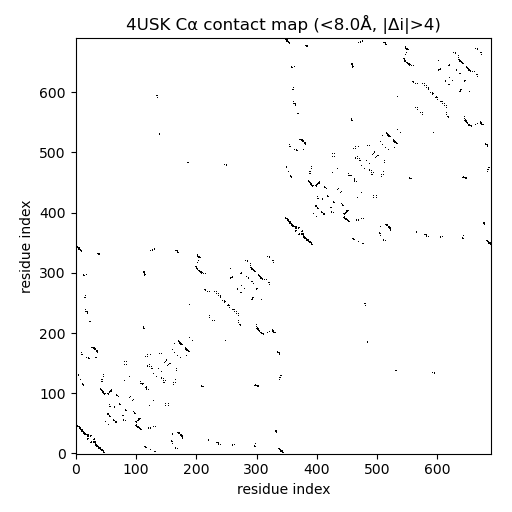 ? -10.889 -44.037 31.124 1.00 18.56 307 LEU B O 1
ATOM 5494 N N . PHE B 1 308 ? -10.984 -43.666 33.339 1.00 15.06 308 PHE B N 1
ATOM 5495 C CA . PHE B 1 308 ? -12.446 -43.836 33.470 1.00 17.11 308 PHE B CA 1
ATOM 5496 C C . PHE B 1 308 ? -13.080 -42.615 34.077 1.00 16.85 308 PHE B C 1
ATOM 5497 O O . PHE B 1 308 ? -12.531 -42.062 35.026 1.00 20.45 308 PHE B O 1
ATOM 5505 N N . PHE B 1 309 ? -14.212 -42.156 33.509 1.00 15.88 309 PHE B N 1
ATOM 5506 C CA . PHE B 1 309 ? -15.010 -41.116 34.167 1.00 17.25 309 PHE B CA 1
ATOM 5507 C C . PHE B 1 309 ? -16.095 -41.853 34.962 1.00 19.65 309 PHE B C 1
ATOM 5508 O O . PHE B 1 309 ? -16.832 -42.648 34.391 1.00 19.70 309 PHE B O 1
ATOM 5516 N N . VAL B 1 310 ? -16.202 -41.573 36.275 1.00 15.57 310 VAL B N 1
ATOM 5517 C CA . VAL B 1 310 ? -17.164 -42.272 37.155 1.00 17.29 310 VAL B CA 1
ATOM 5518 C C . VAL B 1 310 ? -17.830 -41.250 38.051 1.00 23.18 310 VAL B C 1
ATOM 5519 O O . VAL B 1 310 ? -17.134 -40.402 38.633 1.00 20.76 310 VAL B O 1
ATOM 5523 N N . PRO B 1 311 ? -19.171 -41.293 38.157 1.00 22.85 311 PRO B N 1
ATOM 5524 C CA . PRO B 1 311 ? -19.792 -40.353 39.097 1.00 22.97 311 PRO B CA 1
ATOM 5525 C C . PRO B 1 311 ? -19.292 -40.650 40.495 1.00 18.20 311 PRO B C 1
ATOM 5526 O O . PRO B 1 311 ? -18.961 -41.800 40.791 1.00 17.74 311 PRO B O 1
ATOM 5530 N N . THR B 1 312 ? -19.184 -39.610 41.338 1.00 23.97 312 THR B N 1
ATOM 5531 C CA . THR B 1 312 ? -18.577 -39.778 42.672 1.00 24.92 312 THR B CA 1
ATOM 5532 C C . THR B 1 312 ? -19.261 -40.866 43.525 1.00 28.99 312 THR B C 1
ATOM 5533 O O . THR B 1 312 ? -18.596 -41.543 44.312 1.00 20.38 312 THR B O 1
ATOM 5537 N N . GLU B 1 313 ? -20.570 -41.067 43.341 1.00 24.62 313 GLU B N 1
ATOM 5538 C CA A GLU B 1 313 ? -21.235 -42.089 44.162 0.60 28.39 313 GLU B CA 1
ATOM 5539 C CA B GLU B 1 313 ? -21.360 -42.103 44.023 0.40 30.71 313 GLU B CA 1
ATOM 5540 C C . GLU B 1 313 ? -20.867 -43.535 43.774 1.00 25.85 313 GLU B C 1
ATOM 5541 O O . GLU B 1 313 ? -21.156 -44.453 44.538 1.00 27.22 313 GLU B O 1
ATOM 5552 N N . LYS B 1 314 ? -20.175 -43.734 42.647 1.00 23.06 314 LYS B N 1
ATOM 5553 C CA A LYS B 1 314 ? -19.736 -45.038 42.150 0.60 16.87 314 LYS B CA 1
ATOM 5554 C CA B LYS B 1 314 ? -19.720 -45.083 42.288 0.40 20.02 314 LYS B CA 1
ATOM 5555 C C . LYS B 1 314 ? -18.210 -45.198 42.141 1.00 24.60 314 LYS B C 1
ATOM 5556 O O . LYS B 1 314 ? -17.688 -46.247 41.730 1.00 20.90 314 LYS B O 1
ATOM 5567 N N . ARG B 1 315 ? -17.507 -44.138 42.567 1.00 19.74 315 ARG B N 1
ATOM 5568 C CA . ARG B 1 315 ? -16.041 -44.100 42.515 1.00 22.64 315 ARG B CA 1
ATOM 5569 C C . ARG B 1 315 ? -15.372 -45.251 43.279 1.00 22.91 315 ARG B C 1
ATOM 5570 O O . ARG B 1 315 ? -14.557 -45.969 42.710 1.00 23.72 315 ARG B O 1
ATOM 5578 N N . MET B 1 316 ? -15.744 -45.442 44.551 1.00 18.96 316 MET B N 1
ATOM 5579 C CA . MET B 1 316 ? -15.159 -46.517 45.357 1.00 22.58 316 MET B CA 1
ATOM 5580 C C . MET B 1 316 ? -15.503 -47.893 44.797 1.00 19.55 316 MET B C 1
ATOM 5581 O O . MET B 1 316 ? -14.641 -48.786 44.804 1.00 21.64 316 MET B O 1
ATOM 5586 N N . ASP B 1 317 ? -16.741 -48.057 44.323 1.00 23.52 317 ASP B N 1
ATOM 5587 C CA . ASP B 1 317 ? -17.138 -49.310 43.652 1.00 24.33 317 ASP B CA 1
ATOM 5588 C C . ASP B 1 317 ? -16.278 -49.606 42.443 1.00 28.05 317 ASP B C 1
ATOM 5589 O O . ASP B 1 317 ? -15.881 -50.760 42.212 1.00 26.10 317 ASP B O 1
ATOM 5594 N N . LEU B 1 318 ? -15.980 -48.566 41.662 1.00 24.61 318 LEU B N 1
ATOM 5595 C CA . LEU B 1 318 ? -15.113 -48.764 40.507 1.00 24.78 318 LEU B CA 1
ATOM 5596 C C . LEU B 1 318 ? -13.673 -49.108 40.960 1.00 23.33 318 LEU B C 1
ATOM 5597 O O . LEU B 1 318 ? -13.075 -50.056 40.463 1.00 26.06 318 LEU B O 1
ATOM 5602 N N . ILE B 1 319 ? -13.148 -48.384 41.943 1.00 21.68 319 ILE B N 1
ATOM 5603 C CA . ILE B 1 319 ? -11.830 -48.702 42.469 1.00 22.92 319 ILE B CA 1
ATOM 5604 C C . ILE B 1 319 ? -11.751 -50.176 42.954 1.00 31.02 319 ILE B C 1
ATOM 5605 O O . ILE B 1 319 ? -10.788 -50.890 42.644 1.00 30.52 319 ILE B O 1
ATOM 5610 N N . ARG B 1 320 ? -12.782 -50.630 43.675 1.00 28.24 320 ARG B N 1
ATOM 5611 C CA A ARG B 1 320 ? -12.853 -52.011 44.170 0.40 33.29 320 ARG B CA 1
ATOM 5612 C CA B ARG B 1 320 ? -12.827 -52.018 44.159 0.60 32.86 320 ARG B CA 1
ATOM 5613 C C . ARG B 1 320 ? -12.835 -53.017 42.996 1.00 29.91 320 ARG B C 1
ATOM 5614 O O . ARG B 1 320 ? -12.083 -53.989 42.995 1.00 29.48 320 ARG B O 1
ATOM 5629 N N . THR B 1 321 ? -13.656 -52.759 41.984 1.00 30.44 321 THR B N 1
ATOM 5630 C CA . THR B 1 321 ? -13.772 -53.652 40.821 1.00 26.98 321 THR B CA 1
ATOM 5631 C C . THR B 1 321 ? -12.483 -53.788 40.034 1.00 36.02 321 THR B C 1
ATOM 5632 O O . THR B 1 321 ? -12.103 -54.897 39.638 1.00 29.79 321 THR B O 1
ATOM 5636 N N . LEU B 1 322 ? -11.806 -52.659 39.810 1.00 27.48 322 LEU B N 1
ATOM 5637 C CA . LEU B 1 322 ? -10.551 -52.673 39.060 1.00 27.18 322 LEU B CA 1
ATOM 5638 C C . LEU B 1 322 ? -9.514 -53.493 39.811 1.00 29.71 322 LEU B C 1
ATOM 5639 O O . LEU B 1 322 ? -8.702 -54.169 39.188 1.00 29.79 322 LEU B O 1
ATOM 5644 N N . GLY B 1 323 ? -9.581 -53.450 41.147 1.00 37.64 323 GLY B N 1
ATOM 5645 C CA . GLY B 1 323 ? -8.833 -54.368 42.023 1.00 43.87 323 GLY B CA 1
ATOM 5646 C C . GLY B 1 323 ? -8.843 -55.854 41.638 1.00 47.32 323 GLY B C 1
ATOM 5647 O O . GLY B 1 323 ? -7.889 -56.572 41.943 1.00 58.45 323 GLY B O 1
ATOM 5648 N N . GLU B 1 324 ? -9.896 -56.308 40.957 1.00 42.04 324 GLU B N 1
ATOM 5649 C CA A GLU B 1 324 ? -10.030 -57.717 40.543 0.50 49.80 324 GLU B CA 1
ATOM 5650 C CA B GLU B 1 324 ? -10.005 -57.716 40.559 0.50 49.03 324 GLU B CA 1
ATOM 5651 C C . GLU B 1 324 ? -9.248 -58.023 39.269 1.00 54.45 324 GLU B C 1
ATOM 5652 O O . GLU B 1 324 ? -9.051 -59.188 38.925 1.00 50.64 324 GLU B O 1
ATOM 5663 N N . TYR B 1 325 ? -8.828 -56.977 38.558 1.00 43.07 325 TYR B N 1
ATOM 5664 C CA . TYR B 1 325 ? -8.165 -57.137 37.265 1.00 35.55 325 TYR B CA 1
ATOM 5665 C C . TYR B 1 325 ? -6.666 -56.896 37.355 1.00 40.85 325 TYR B C 1
ATOM 5666 O O . TYR B 1 325 ? -6.156 -56.414 38.381 1.00 41.12 325 TYR B O 1
ATOM 5675 N N . ASP B 1 326 ? -5.955 -57.249 36.288 1.00 43.40 326 ASP B N 1
ATOM 5676 C CA . ASP B 1 326 ? -4.501 -57.175 36.284 1.00 48.40 326 ASP B CA 1
ATOM 5677 C C . ASP B 1 326 ? -4.025 -55.768 35.901 1.00 40.75 326 ASP B C 1
ATOM 5678 O O . ASP B 1 326 ? -4.111 -55.367 34.733 1.00 40.17 326 ASP B O 1
ATOM 5683 N N . GLY B 1 327 ? -3.537 -55.030 36.892 1.00 37.46 327 GLY B N 1
ATOM 5684 C CA . GLY B 1 327 ? -3.064 -53.657 36.689 1.00 42.47 327 GLY B CA 1
ATOM 5685 C C . GLY B 1 327 ? -3.117 -52.864 37.982 1.00 49.14 327 GLY B C 1
ATOM 5686 O O . GLY B 1 327 ? -3.482 -53.420 39.025 1.00 47.01 327 GLY B O 1
ATOM 5687 N N . GLN B 1 328 ? -2.773 -51.572 37.915 1.00 27.67 328 GLN B N 1
ATOM 5688 C CA A GLN B 1 328 ? -2.620 -50.735 39.108 0.60 28.79 328 GLN B CA 1
ATOM 5689 C CA B GLN B 1 328 ? -2.660 -50.754 39.121 0.40 30.02 328 GLN B CA 1
ATOM 5690 C C . GLN B 1 328 ? -3.568 -49.521 39.058 1.00 27.09 328 GLN B C 1
ATOM 5691 O O . GLN B 1 328 ? -3.556 -48.767 38.088 1.00 22.49 328 GLN B O 1
ATOM 5702 N N . VAL B 1 329 ? -4.379 -49.342 40.097 1.00 24.14 329 VAL B N 1
ATOM 5703 C CA . VAL B 1 329 ? -5.300 -48.195 40.183 1.00 23.48 329 VAL B CA 1
ATOM 5704 C C . VAL B 1 329 ? -4.599 -46.966 40.761 1.00 23.37 329 VAL B C 1
ATOM 5705 O O . VAL B 1 329 ? -3.778 -47.078 41.685 1.00 26.23 329 VAL B O 1
ATOM 5709 N N . SER B 1 330 ? -4.888 -45.779 40.224 1.00 23.41 330 SER B N 1
ATOM 5710 C CA A SER B 1 330 ? -4.431 -44.547 40.877 0.70 24.33 330 SER B CA 1
ATOM 5711 C CA B SER B 1 330 ? -4.413 -44.536 40.842 0.30 24.54 330 SER B CA 1
ATOM 5712 C C . SER B 1 330 ? -5.402 -43.404 40.629 1.00 23.56 330 SER B C 1
ATOM 5713 O O . SER B 1 330 ? -6.310 -43.508 39.756 1.00 20.83 330 SER B O 1
ATOM 5718 N N . ASN B 1 331 ? -5.246 -42.330 41.423 1.00 19.78 331 ASN B N 1
ATOM 5719 C CA . ASN B 1 331 ? -6.085 -41.136 41.218 1.00 20.85 331 ASN B CA 1
ATOM 5720 C C . ASN B 1 331 ? -5.473 -40.303 40.101 1.00 20.71 331 ASN B C 1
ATOM 5721 O O . ASN B 1 331 ? -4.368 -40.597 39.613 1.00 25.29 331 ASN B O 1
ATOM 5726 N N . CYS B 1 332 ? -6.163 -39.248 39.725 1.00 16.23 332 CYS B N 1
ATOM 5727 C CA . CYS B 1 332 ? -5.702 -38.428 38.632 1.00 18.83 332 CYS B CA 1
ATOM 5728 C C . CYS B 1 332 ? -5.550 -37.032 39.160 1.00 17.48 332 CYS B C 1
ATOM 5729 O O . CYS B 1 332 ? -6.553 -36.439 39.550 1.00 19.10 332 CYS B O 1
ATOM 5732 N N . HIS B 1 333 ? -4.319 -36.500 39.175 1.00 18.47 333 HIS B N 1
ATOM 5733 C CA . HIS B 1 333 ? -4.114 -35.107 39.618 1.00 14.75 333 HIS B CA 1
ATOM 5734 C C . HIS B 1 333 ? -3.358 -34.344 38.551 1.00 13.15 333 HIS B C 1
ATOM 5735 O O . HIS B 1 333 ? -2.262 -34.767 38.150 1.00 15.82 333 HIS B O 1
ATOM 5742 N N . PHE B 1 334 ? -3.941 -33.247 38.094 1.00 12.98 334 PHE B N 1
ATOM 5743 C CA . PHE B 1 334 ? -3.387 -32.507 36.983 1.00 12.69 334 PHE B CA 1
ATOM 5744 C C . PHE B 1 334 ? -2.365 -31.499 37.495 1.00 15.11 334 PHE B C 1
ATOM 5745 O O . PHE B 1 334 ? -2.438 -31.059 38.650 1.00 17.16 334 PHE B O 1
ATOM 5753 N N . THR B 1 335 ? -1.437 -31.117 36.635 1.00 17.60 335 THR B N 1
ATOM 5754 C CA A THR B 1 335 ? -0.391 -30.139 36.943 0.60 13.84 335 THR B CA 1
ATOM 5755 C CA B THR B 1 335 ? -0.478 -30.067 36.991 0.40 15.48 335 THR B CA 1
ATOM 5756 C C . THR B 1 335 ? -0.479 -28.989 35.943 1.00 18.04 335 THR B C 1
ATOM 5757 O O . THR B 1 335 ? -0.719 -29.238 34.763 1.00 17.97 335 THR B O 1
ATOM 5764 N N . LYS B 1 336 ? -0.274 -27.752 36.396 1.00 16.99 336 LYS B N 1
ATOM 5765 C CA . LYS B 1 336 ? -0.365 -26.598 35.489 1.00 23.76 336 LYS B CA 1
ATOM 5766 C C . LYS B 1 336 ? 0.983 -26.211 34.875 1.00 19.15 336 LYS B C 1
ATOM 5767 O O . LYS B 1 336 ? 1.011 -25.532 33.864 1.00 25.07 336 LYS B O 1
ATOM 5773 N N . ASN B 1 337 ? 2.078 -26.631 35.490 1.00 19.76 337 ASN B N 1
ATOM 5774 C CA . ASN B 1 337 ? 3.421 -26.218 35.033 1.00 20.12 337 ASN B CA 1
ATOM 5775 C C . ASN B 1 337 ? 3.978 -27.121 33.955 1.00 20.58 337 ASN B C 1
ATOM 5776 O O . ASN B 1 337 ? 3.821 -28.337 34.015 1.00 24.51 337 ASN B O 1
ATOM 5781 N N . GLY B 1 338 ? 4.655 -26.512 32.999 1.00 20.32 338 GLY B N 1
ATOM 5782 C CA . GLY B 1 338 ? 5.397 -27.242 31.982 1.00 25.04 338 GLY B CA 1
ATOM 5783 C C . GLY B 1 338 ? 6.814 -27.589 32.472 1.00 25.49 338 GLY B C 1
ATOM 5784 O O . GLY B 1 338 ? 7.082 -27.713 33.690 1.00 19.08 338 GLY B O 1
ATOM 5785 N N . THR B 1 339 ? 7.718 -27.763 31.521 1.00 18.55 339 THR B N 1
ATOM 5786 C CA . THR B 1 339 ? 9.069 -28.249 31.860 1.00 21.22 339 THR B CA 1
ATOM 5787 C C . THR B 1 339 ? 9.828 -27.204 32.688 1.00 17.08 339 THR B C 1
ATOM 5788 O O . THR B 1 339 ? 9.692 -25.986 32.446 1.00 17.97 339 THR B O 1
ATOM 5792 N N . GLN B 1 340 ? 10.580 -27.672 33.697 1.00 16.60 340 GLN B N 1
ATOM 5793 C CA A GLN B 1 340 ? 11.410 -26.747 34.482 0.60 21.30 340 GLN B CA 1
ATOM 5794 C CA B GLN B 1 340 ? 11.302 -26.840 34.670 0.40 19.38 340 GLN B CA 1
ATOM 5795 C C . GLN B 1 340 ? 12.735 -27.368 34.879 1.00 19.05 340 GLN B C 1
ATOM 5796 O O . GLN B 1 340 ? 12.929 -28.565 34.785 1.00 17.57 340 GLN B O 1
ATOM 5807 N N . ALA B 1 341 ? 13.675 -26.494 35.253 1.00 17.49 341 ALA B N 1
ATOM 5808 C CA . ALA B 1 341 ? 15.063 -26.896 35.558 1.00 16.51 341 ALA B CA 1
ATOM 5809 C C . ALA B 1 341 ? 15.542 -26.292 36.849 1.00 15.61 341 ALA B C 1
ATOM 5810 O O . ALA B 1 341 ? 15.059 -25.209 37.279 1.00 16.97 341 ALA B O 1
ATOM 5812 N N . TRP B 1 342 ? 16.498 -26.960 37.494 1.00 12.88 342 TRP B N 1
ATOM 5813 C CA . TRP B 1 342 ? 17.145 -26.390 38.641 1.00 13.25 342 TRP B CA 1
ATOM 5814 C C . TRP B 1 342 ? 18.588 -26.827 38.692 1.00 15.39 342 TRP B C 1
ATOM 5815 O O . TRP B 1 342 ? 18.965 -27.782 38.014 1.00 16.36 342 TRP B O 1
ATOM 5826 N N . ARG B 1 343 ? 19.356 -26.141 39.531 1.00 16.09 343 ARG B N 1
ATOM 5827 C CA A ARG B 1 343 ? 20.778 -26.484 39.720 0.50 19.95 343 ARG B CA 1
ATOM 5828 C CA B ARG B 1 343 ? 20.791 -26.431 39.727 0.50 19.29 343 ARG B CA 1
ATOM 5829 C C . ARG B 1 343 ? 21.068 -27.077 41.094 1.00 22.97 343 ARG B C 1
ATOM 5830 O O . ARG B 1 343 ? 20.422 -26.748 42.072 1.00 25.44 343 ARG B O 1
ATOM 5845 N N . ILE B 1 344 ? 22.049 -27.979 41.139 1.00 25.35 344 ILE B N 1
ATOM 5846 C CA . ILE B 1 344 ? 22.466 -28.625 42.383 1.00 30.36 344 ILE B CA 1
ATOM 5847 C C . ILE B 1 344 ? 23.909 -28.237 42.750 1.00 37.24 344 ILE B C 1
ATOM 5848 O O . ILE B 1 344 ? 24.176 -27.873 43.897 1.00 35.21 344 ILE B O 1
ATOM 5853 N N . ALA B 1 345 ? 24.821 -28.298 41.773 1.00 34.69 345 ALA B N 1
ATOM 5854 C CA . ALA B 1 345 ? 26.160 -27.699 41.921 1.00 55.82 345 ALA B CA 1
ATOM 5855 C C . ALA B 1 345 ? 26.401 -26.667 40.814 1.00 56.97 345 ALA B C 1
ATOM 5856 O O . ALA B 1 345 ? 26.112 -26.925 39.634 1.00 38.08 345 ALA B O 1
ATOM 5858 N N . ASN B 1 346 ? 26.907 -25.494 41.203 1.00 59.86 346 ASN B N 1
ATOM 5859 C CA . ASN B 1 346 ? 27.242 -24.412 40.262 1.00 67.49 346 ASN B CA 1
ATOM 5860 C C . ASN B 1 346 ? 26.057 -23.992 39.378 1.00 77.99 346 ASN B C 1
ATOM 5861 O O . ASN B 1 346 ? 24.887 -24.011 39.776 1.00 59.15 346 ASN B O 1
#

Nearest PDB structures (foldseek):
  4usm-assembly1_B  TM=1.003E+00  e=1.266E-74  Burkholderia pseudomallei K96243
  4usk-assembly1_B  TM=1.003E+00  e=4.105E-74  Burkholderia pseudomallei K96243
  3k85-assembly1_A  TM=9.318E-01  e=1.975E-37  Bacteroides thetaiotaomicron
  4n3o-assembly1_B  TM=8.773E-01  e=1.364E-35  Campylobacter jejuni subsp. jejuni NCTC 11168 = ATCC 700819
  2a2c-assembly1_A  TM=7.570E-01  e=3.365E-17  Homo sapiens

Foldseek 3Di:
DKWKKKKKFFFKFWQFFALCQFPLNCAPPKTKTKMATFPWIKMKMKIFDPAQKEKEAEQVGDIDIGGFDQDQDDCPPPPNLLSLLQSVCCVPPVVSGHTHIYMYIHTRDDAQQLRLHVLLNSLNSNQRSCVVRVDPQDLVRSLVVSCCSQCPVVVHGAGRPSSNCQRQHGIWMWIGYHPRDIDTHHQPFDPVLQVQQLLFKKKWAFDGFPCRSVLSVLSSCCSVVVVPQLVVLSVLSRVLNVQLSVCRNVVPVVSNLVSQASNQVSLCSNGPQQDDPLRVVLVVLLVVLAFSHKGRRHSHNGHMIMTGGRSVSVVSSQVSSVVHRTDMDGTGGDRGHMGMDIDRD/DKWKKKKKFFFKFWQFFALCQFPLNCAPPKTKTKMAGFDWIKMKMKIFDPAQKEWEAEQVGDIDIGGQDLDQDDCPPGPNLLSLLQRCCCVPPVVSGHTHIYMYIHTRDDAQQLRLRVLLNSLNSNVRSCVVRVDPQDLVRSLVVSCCSVCPVVVDGDGRVSSNCQRQHGIWMWIGYHPRDIDTHHAPFDPVLQVQQLLFKKKWAFDGFPCQSVLSVQSSCCSVVVVPQLVVLSVLSRVLSVQLSVCRNVVNVVSNLVSQASNQVSLCSNGPQQDDPQRVVLVVQLVVLAFSHKGARHSHNGHMIMTGGRNVRVVSSVVSSVVHRTDMDGTGGDGDHMDMDIDRD

CATH classification: 3.30.230.10 (+1 more: 3.30.70.890)

Organism: Burkholderia pseudomallei (strain K96243) (NCBI:txid272560)